Protein AF-0000000079916622 (afdb_homodimer)

Sequence (414 aa):
MGTGQRKGPSQQRSQATVARILSATGQVLEAKGYAGCSTGAIAEAAGISKGSVYQYFANKDEIIEVLLDGILDETTRTFGEHLDRSVGQGTFLRDPALQGQLLAVLDRYRGILAPLLNDAPHLGLTHRSARLEERCRDLLRTYVTLNPSAIAPGVDLESLLLVLTVSYRAVSVEYLRRDLRERRNELAAVLYDMTMGGLAGGKLGGLMGTGQRKGPSQQRSQATVARILSATGQVLEAKGYAGCSTGAIAEAAGISKGSVYQYFANKDEIIEVLLDGILDETTRTFGEHLDRSVGQGTFLRDPALQGQLLAVLDRYRGILAPLLNDAPHLGLTHRSARLEERCRDLLRTYVTLNPSAIAPGVDLESLLLVLTVSYRAVSVEYLRRDLRERRNELAAVLYDMTMGGLAGGKLGGL

Structure (mmCIF, N/CA/C/O backbone):
data_AF-0000000079916622-model_v1
#
loop_
_entity.id
_entity.type
_entity.pdbx_description
1 polymer 'TetR family transcriptional regulator'
#
loop_
_atom_site.group_PDB
_atom_site.id
_atom_site.type_symbol
_atom_site.label_atom_id
_atom_site.label_alt_id
_atom_site.label_comp_id
_atom_site.label_asym_id
_atom_site.label_entity_id
_atom_site.label_seq_id
_atom_site.pdbx_PDB_ins_code
_atom_site.Cartn_x
_atom_site.Cartn_y
_atom_site.Cartn_z
_atom_site.occupancy
_atom_site.B_iso_or_equiv
_atom_site.auth_seq_id
_atom_site.auth_comp_id
_atom_site.auth_asym_id
_atom_site.auth_atom_id
_atom_site.pdbx_PDB_model_num
ATOM 1 N N . MET A 1 1 ? -3.838 49.25 -6.617 1 33.34 1 MET A N 1
ATOM 2 C CA . MET A 1 1 ? -4.336 49.094 -5.254 1 33.34 1 MET A CA 1
ATOM 3 C C . MET A 1 1 ? -5.102 47.781 -5.102 1 33.34 1 MET A C 1
ATOM 5 O O . MET A 1 1 ? -6.152 47.594 -5.723 1 33.34 1 MET A O 1
ATOM 9 N N . GLY A 1 2 ? -4.531 46.562 -5.207 1 40.19 2 GLY A N 1
ATOM 10 C CA . GLY A 1 2 ? -5.008 45.188 -5.102 1 40.19 2 GLY A CA 1
ATOM 11 C C . GLY A 1 2 ? -5.883 44.938 -3.883 1 40.19 2 GLY A C 1
ATOM 12 O O . GLY A 1 2 ? -5.414 45.062 -2.746 1 40.19 2 GLY A O 1
ATOM 13 N N . THR A 1 3 ? -7.207 45.438 -3.9 1 38.44 3 THR A N 1
ATOM 14 C CA . THR A 1 3 ? -8.148 45.375 -2.789 1 38.44 3 THR A CA 1
ATOM 15 C C . THR A 1 3 ? -8.156 44 -2.139 1 38.44 3 THR A C 1
ATOM 17 O O . THR A 1 3 ? -8.562 43.031 -2.76 1 38.44 3 THR A O 1
ATOM 20 N N . GLY A 1 4 ? -7.164 43.594 -1.441 1 44.94 4 GLY A N 1
ATOM 21 C CA . GLY A 1 4 ? -7.242 42.469 -0.533 1 44.94 4 GLY A CA 1
ATOM 22 C C . GLY A 1 4 ? -8.594 42.344 0.156 1 44.94 4 GLY A C 1
ATOM 23 O O . GLY A 1 4 ? -8.945 43.188 0.978 1 44.94 4 GLY A O 1
ATOM 24 N N . GLN A 1 5 ? -9.672 42.031 -0.516 1 48.81 5 GLN A N 1
ATOM 25 C CA . GLN A 1 5 ? -11.023 41.906 0.021 1 48.81 5 GLN A CA 1
ATOM 26 C C . GLN A 1 5 ? -10.992 41.344 1.444 1 48.81 5 GLN A C 1
ATOM 28 O O . GLN A 1 5 ? -10.57 40.219 1.669 1 48.81 5 GLN A O 1
ATOM 33 N N . ARG A 1 6 ? -10.789 42.125 2.432 1 51.97 6 ARG A N 1
ATOM 34 C CA . ARG A 1 6 ? -10.992 41.875 3.854 1 51.97 6 ARG A CA 1
ATOM 35 C C . ARG A 1 6 ? -12.242 41.031 4.082 1 51.97 6 ARG A C 1
ATOM 37 O O . ARG A 1 6 ? -13.336 41.406 3.66 1 51.97 6 ARG A O 1
ATOM 44 N N . LYS A 1 7 ? -12 39.688 4.164 1 60.84 7 LYS A N 1
ATOM 45 C CA . LYS A 1 7 ? -13.164 38.875 4.496 1 60.84 7 LYS A CA 1
ATOM 46 C C . LYS A 1 7 ? -14.031 39.562 5.547 1 60.84 7 LYS A C 1
ATOM 48 O O . LYS A 1 7 ? -13.531 40.062 6.551 1 60.84 7 LYS A O 1
ATOM 53 N N . GLY A 1 8 ? -15.148 39.969 5.355 1 62.31 8 GLY A N 1
ATOM 54 C CA . GLY A 1 8 ? -16.078 40.625 6.254 1 62.31 8 GLY A CA 1
ATOM 55 C C . GLY A 1 8 ? -16.344 39.844 7.531 1 62.31 8 GLY A C 1
ATOM 56 O O . GLY A 1 8 ? -15.953 38.688 7.645 1 62.31 8 GLY A O 1
ATOM 57 N N . PRO A 1 9 ? -16.672 40.594 8.641 1 65.12 9 PRO A N 1
ATOM 58 C CA . PRO A 1 9 ? -16.906 39.969 9.953 1 65.12 9 PRO A CA 1
ATOM 59 C C . PRO A 1 9 ? -17.688 38.656 9.867 1 65.12 9 PRO A C 1
ATOM 61 O O . PRO A 1 9 ? -17.406 37.719 10.625 1 65.12 9 PRO A O 1
ATOM 64 N N . SER A 1 10 ? -18.641 38.562 8.953 1 73.62 10 SER A N 1
ATOM 65 C CA . SER A 1 10 ? -19.438 37.344 8.781 1 73.62 10 SER A CA 1
ATOM 66 C C . SER A 1 10 ? -18.562 36.188 8.289 1 73.62 10 SER A C 1
ATOM 68 O O . SER A 1 10 ? -18.688 35.062 8.781 1 73.62 10 SER A O 1
ATOM 70 N N . GLN A 1 11 ? -17.703 36.562 7.395 1 75 11 GLN A N 1
ATOM 71 C CA . GLN A 1 11 ? -16.828 35.562 6.852 1 75 11 GLN A CA 1
ATOM 72 C C . GLN A 1 11 ? -15.836 35.062 7.906 1 75 11 GLN A C 1
ATOM 74 O O . GLN A 1 11 ? -15.539 33.875 7.988 1 75 11 GLN A O 1
ATOM 79 N N . GLN A 1 12 ? -15.43 36.031 8.695 1 80.12 12 GLN A N 1
ATOM 80 C CA . GLN A 1 12 ? -14.492 35.688 9.758 1 80.12 12 GLN A CA 1
ATOM 81 C C . GLN A 1 12 ? -15.164 34.812 10.805 1 80.12 12 GLN A C 1
ATOM 83 O O . GLN A 1 12 ? -14.562 33.844 11.297 1 80.12 12 GLN A O 1
ATOM 88 N N . ARG A 1 13 ? -16.375 35.156 11.195 1 80.81 13 ARG A N 1
ATOM 89 C CA . ARG A 1 13 ? -17.125 34.375 12.156 1 80.81 13 ARG A CA 1
ATOM 90 C C . ARG A 1 13 ? -17.375 32.969 11.625 1 80.81 13 ARG A C 1
ATOM 92 O O . ARG A 1 13 ? -17.297 31.984 12.367 1 80.81 13 ARG A O 1
ATOM 99 N N . SER A 1 14 ? -17.656 32.906 10.398 1 85.56 14 SER A N 1
ATOM 100 C CA . SER A 1 14 ? -17.906 31.625 9.75 1 85.56 14 SER A CA 1
ATOM 101 C C . SER A 1 14 ? -16.641 30.766 9.75 1 85.56 14 SER A C 1
ATOM 103 O O . SER A 1 14 ? -16.703 29.578 10.078 1 85.56 14 SER A O 1
ATOM 105 N N . GLN A 1 15 ? -15.617 31.453 9.477 1 90.69 15 GLN A N 1
ATOM 106 C CA . GLN A 1 15 ? -14.352 30.719 9.453 1 90.69 15 GLN A CA 1
ATOM 107 C C . GLN A 1 15 ? -13.977 30.234 10.852 1 90.69 15 GLN A C 1
ATOM 109 O O . GLN A 1 15 ? -13.461 29.125 11.008 1 90.69 15 GLN A O 1
ATOM 114 N N . ALA A 1 16 ? -14.234 31.062 11.766 1 92.81 16 ALA A N 1
ATOM 115 C CA . ALA A 1 16 ? -13.938 30.688 13.148 1 92.81 16 ALA A CA 1
ATOM 116 C C . ALA A 1 16 ? -14.797 29.516 13.602 1 92.81 16 ALA A C 1
ATOM 118 O O . ALA A 1 16 ? -14.32 28.625 14.312 1 92.81 16 ALA A O 1
ATOM 119 N N . THR A 1 17 ? -16.047 29.516 13.219 1 94.62 17 THR A N 1
ATOM 120 C CA . THR A 1 17 ? -16.953 28.422 13.586 1 94.62 17 THR A CA 1
ATOM 121 C C . THR A 1 17 ? -16.516 27.125 12.922 1 94.62 17 THR A C 1
ATOM 123 O O . THR A 1 17 ? -16.5 26.078 13.57 1 94.62 17 THR A O 1
ATOM 126 N N . VAL A 1 18 ? -16.172 27.234 11.695 1 96.75 18 VAL A N 1
ATOM 127 C CA . VAL A 1 18 ? -15.703 26.062 10.969 1 96.75 18 VAL A CA 1
ATOM 128 C C . VAL A 1 18 ? -14.445 25.5 11.648 1 96.75 18 VAL A C 1
ATOM 130 O O . VAL A 1 18 ? -14.328 24.297 11.859 1 96.75 18 VAL A O 1
ATOM 133 N N . ALA A 1 19 ? -13.555 26.406 11.992 1 96.88 19 ALA A N 1
ATOM 134 C CA . ALA A 1 19 ? -12.328 25.984 12.672 1 96.88 19 ALA A CA 1
ATOM 135 C C . ALA A 1 19 ? -12.648 25.297 13.992 1 96.88 19 ALA A C 1
ATOM 137 O O . ALA A 1 19 ? -11.992 24.312 14.352 1 96.88 19 ALA A O 1
ATOM 138 N N . ARG A 1 20 ? -13.586 25.797 14.648 1 96.94 20 ARG A N 1
ATOM 139 C CA . ARG A 1 20 ? -14.008 25.203 15.914 1 96.94 20 ARG A CA 1
ATOM 140 C C . ARG A 1 20 ? -14.594 23.812 15.695 1 96.94 20 ARG A C 1
ATOM 142 O O . ARG A 1 20 ? -14.312 22.891 16.469 1 96.94 20 ARG A O 1
ATOM 149 N N . ILE A 1 21 ? -15.375 23.688 14.695 1 98.12 21 ILE A N 1
ATOM 150 C CA . ILE A 1 21 ? -15.984 22.391 14.367 1 98.12 21 ILE A CA 1
ATOM 151 C C . ILE A 1 21 ? -14.898 21.391 14.023 1 98.12 21 ILE A C 1
ATOM 153 O O . ILE A 1 21 ? -14.922 20.25 14.508 1 98.12 21 ILE A O 1
ATOM 157 N N . LEU A 1 22 ? -13.969 21.797 13.258 1 98.19 22 LEU A N 1
ATOM 158 C CA . LEU A 1 22 ? -12.891 20.906 12.844 1 98.19 22 LEU A CA 1
ATOM 159 C C . LEU A 1 22 ? -12.039 20.484 14.031 1 98.19 22 LEU A C 1
ATOM 161 O O . LEU A 1 22 ? -11.688 19.312 14.172 1 98.19 22 LEU A O 1
ATOM 165 N N . SER A 1 23 ? -11.719 21.453 14.875 1 98 23 SER A N 1
ATOM 166 C CA . SER A 1 23 ? -10.945 21.156 16.078 1 98 23 SER A CA 1
ATOM 167 C C . SER A 1 23 ? -11.688 20.172 16.984 1 98 23 SER A C 1
ATOM 169 O O . SER A 1 23 ? -11.094 19.219 17.484 1 98 23 SER A O 1
ATOM 171 N N . ALA A 1 24 ? -12.938 20.375 17.141 1 98.44 24 ALA A N 1
ATOM 172 C CA . ALA A 1 24 ? -13.781 19.484 17.938 1 98.44 24 ALA A CA 1
ATOM 173 C C . ALA A 1 24 ? -13.828 18.094 17.328 1 98.44 24 ALA A C 1
ATOM 175 O O . ALA A 1 24 ? -13.805 17.094 18.047 1 98.44 24 ALA A O 1
ATOM 176 N N . THR A 1 25 ? -13.953 18.031 16.062 1 98.31 25 THR A N 1
ATOM 177 C CA . THR A 1 25 ? -13.984 16.75 15.367 1 98.31 25 THR A CA 1
ATOM 178 C C . THR A 1 25 ? -12.719 15.945 15.648 1 98.31 25 THR A C 1
ATOM 180 O O . THR A 1 25 ? -12.781 14.75 15.938 1 98.31 25 THR A O 1
ATOM 183 N N . GLY A 1 26 ? -11.586 16.562 15.5 1 98 26 GLY A N 1
ATOM 184 C CA . GLY A 1 26 ? -10.336 15.914 15.844 1 98 26 GLY A CA 1
ATOM 185 C C . GLY A 1 26 ? -10.32 15.359 17.266 1 98 26 GLY A C 1
ATOM 186 O O . GLY A 1 26 ? -9.883 14.227 17.484 1 98 26 GLY A O 1
ATOM 187 N N . GLN A 1 27 ? -10.828 16.125 18.172 1 97.81 27 GLN A N 1
ATOM 188 C CA . GLN A 1 27 ? -10.883 15.727 19.578 1 97.81 27 GLN A CA 1
ATOM 189 C C . GLN A 1 27 ? -11.781 14.5 19.75 1 97.81 27 GLN A C 1
ATOM 191 O O . GLN A 1 27 ? -11.422 13.57 20.469 1 97.81 27 GLN A O 1
ATOM 196 N N . VAL A 1 28 ? -12.906 14.523 19.141 1 98.12 28 VAL A N 1
ATOM 197 C CA . VAL A 1 28 ? -13.859 13.43 19.25 1 98.12 28 VAL A CA 1
ATOM 198 C C . VAL A 1 28 ? -13.273 12.156 18.641 1 98.12 28 VAL A C 1
ATOM 200 O O . VAL A 1 28 ? -13.375 11.078 19.234 1 98.12 28 VAL A O 1
ATOM 203 N N . LEU A 1 29 ? -12.633 12.289 17.531 1 97.75 29 LEU A N 1
ATOM 204 C CA . LEU A 1 29 ? -12.023 11.148 16.859 1 97.75 29 LEU A CA 1
ATOM 205 C C . LEU A 1 29 ? -10.922 10.539 17.734 1 97.75 29 LEU A C 1
ATOM 207 O O . LEU A 1 29 ? -10.789 9.32 17.812 1 97.75 29 LEU A O 1
ATOM 211 N N . GLU A 1 30 ? -10.18 11.375 18.344 1 96.62 30 GLU A N 1
ATOM 212 C CA . GLU A 1 30 ? -9.094 10.914 19.203 1 96.62 30 GLU A CA 1
ATOM 213 C C . GLU A 1 30 ? -9.641 10.195 20.438 1 96.62 30 GLU A C 1
ATOM 215 O O . GLU A 1 30 ? -9.086 9.18 20.859 1 96.62 30 GLU A O 1
ATOM 220 N N . ALA A 1 31 ? -10.711 10.672 20.938 1 96.62 31 ALA A N 1
ATOM 221 C CA . ALA A 1 31 ? -11.25 10.18 22.203 1 96.62 31 ALA A CA 1
ATOM 222 C C . ALA A 1 31 ? -12.148 8.969 21.969 1 96.62 31 ALA A C 1
ATOM 224 O O . ALA A 1 31 ? -12.156 8.031 22.781 1 96.62 31 ALA A O 1
ATOM 225 N N . LYS A 1 32 ? -12.922 8.969 20.844 1 96.62 32 LYS A N 1
ATOM 226 C CA . LYS A 1 32 ? -14.008 7.996 20.719 1 96.62 32 LYS A CA 1
ATOM 227 C C . LYS A 1 32 ? -13.875 7.172 19.438 1 96.62 32 LYS A C 1
ATOM 229 O O . LYS A 1 32 ? -14.641 6.234 19.219 1 96.62 32 LYS A O 1
ATOM 234 N N . GLY A 1 33 ? -12.898 7.48 18.656 1 96.75 33 GLY A N 1
ATOM 235 C CA . GLY A 1 33 ? -12.773 6.785 17.391 1 96.75 33 GLY A CA 1
ATOM 236 C C . GLY A 1 33 ? -13.852 7.176 16.391 1 96.75 33 GLY A C 1
ATOM 237 O O . GLY A 1 33 ? -14.594 8.133 16.609 1 96.75 33 GLY A O 1
ATOM 238 N N . TYR A 1 34 ? -13.891 6.535 15.258 1 97 34 TYR A N 1
ATOM 239 C CA . TYR A 1 34 ? -14.828 6.852 14.195 1 97 34 TYR A CA 1
ATOM 240 C C . TYR A 1 34 ? -16.25 6.5 14.602 1 97 34 TYR A C 1
ATOM 242 O O . TYR A 1 34 ? -17.188 7.262 14.336 1 97 34 TYR A O 1
ATOM 250 N N . ALA A 1 35 ? -16.422 5.316 15.094 1 95.38 35 ALA A N 1
ATOM 251 C CA . ALA A 1 35 ? -17.75 4.836 15.477 1 95.38 35 ALA A CA 1
ATOM 252 C C . ALA A 1 35 ? -18.391 5.762 16.5 1 95.38 35 ALA A C 1
ATOM 254 O O . ALA A 1 35 ? -19.609 5.945 16.5 1 95.38 35 ALA A O 1
ATOM 255 N N . GLY A 1 36 ? -17.625 6.359 17.312 1 96.38 36 GLY A N 1
ATOM 256 C CA . GLY A 1 36 ? -18.125 7.25 18.344 1 96.38 36 GLY A CA 1
ATOM 257 C C . GLY A 1 36 ? -18.234 8.695 17.891 1 96.38 36 GLY A C 1
ATOM 258 O O . GLY A 1 36 ? -18.719 9.547 18.625 1 96.38 36 GLY A O 1
ATOM 259 N N . CYS A 1 37 ? -17.781 8.953 16.75 1 97.62 37 CYS A N 1
ATOM 260 C CA . CYS A 1 37 ? -17.812 10.305 16.203 1 97.62 37 CYS A CA 1
ATOM 261 C C . CYS A 1 37 ? -19.141 10.562 15.492 1 97.62 37 CYS A C 1
ATOM 263 O O . CYS A 1 37 ? -19.484 9.883 14.531 1 97.62 37 CYS A O 1
ATOM 265 N N . SER A 1 38 ? -19.922 11.445 16.031 1 97.5 38 SER A N 1
ATOM 266 C CA . SER A 1 38 ? -21.188 11.867 15.453 1 97.5 38 SER A CA 1
ATOM 267 C C . SER A 1 38 ? -21.312 13.383 15.414 1 97.5 38 SER A C 1
ATOM 269 O O . SER A 1 38 ? -20.547 14.086 16.078 1 97.5 38 SER A O 1
ATOM 271 N N . THR A 1 39 ? -22.266 13.812 14.602 1 97.44 39 THR A N 1
ATOM 272 C CA . THR A 1 39 ? -22.5 15.25 14.547 1 97.44 39 THR A CA 1
ATOM 273 C C . THR A 1 39 ? -22.906 15.781 15.922 1 97.44 39 THR A C 1
ATOM 275 O O . THR A 1 39 ? -22.562 16.906 16.281 1 97.44 39 THR A O 1
ATOM 278 N N . GLY A 1 40 ? -23.656 14.984 16.625 1 97.75 40 GLY A N 1
ATOM 279 C CA . GLY A 1 40 ? -24.016 15.367 17.984 1 97.75 40 GLY A CA 1
ATOM 280 C C . GLY A 1 40 ? -22.812 15.484 18.906 1 97.75 40 GLY A C 1
ATOM 281 O O . GLY A 1 40 ? -22.688 16.469 19.641 1 97.75 40 GLY A O 1
ATOM 282 N N . ALA A 1 41 ? -21.969 14.539 18.906 1 98.25 41 ALA A N 1
ATOM 283 C CA . ALA A 1 41 ? -20.766 14.547 19.734 1 98.25 41 ALA A CA 1
ATOM 284 C C . ALA A 1 41 ? -19.875 15.727 19.375 1 98.25 41 ALA A C 1
ATOM 286 O O . ALA A 1 41 ? -19.281 16.359 20.25 1 98.25 41 ALA A O 1
ATOM 287 N N . ILE A 1 42 ? -19.75 16 18.078 1 98.5 42 ILE A N 1
ATOM 288 C CA . ILE A 1 42 ? -18.938 17.109 17.578 1 98.5 42 ILE A CA 1
ATOM 289 C C . ILE A 1 42 ? -19.516 18.438 18.078 1 98.5 42 ILE A C 1
ATOM 291 O O . ILE A 1 42 ? -18.781 19.297 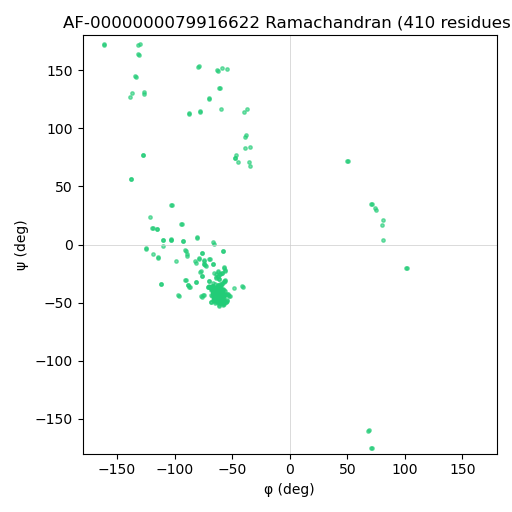18.562 1 98.5 42 ILE A O 1
ATOM 295 N N . ALA A 1 43 ? -20.797 18.562 17.938 1 98.44 43 ALA A N 1
ATOM 296 C CA . ALA A 1 43 ? -21.484 19.766 18.391 1 98.44 43 ALA A CA 1
ATOM 297 C C . ALA A 1 43 ? -21.234 20.016 19.875 1 98.44 43 ALA A C 1
ATOM 299 O O . ALA A 1 43 ? -20.906 21.125 20.281 1 98.44 43 ALA A O 1
ATOM 300 N N . GLU A 1 44 ? -21.406 19 20.641 1 98.25 44 GLU A N 1
ATOM 301 C CA . GLU A 1 44 ? -21.188 19.094 22.078 1 98.25 44 GLU A CA 1
ATOM 302 C C . GLU A 1 44 ? -19.75 19.516 22.391 1 98.25 44 GLU A C 1
ATOM 304 O O . GLU A 1 44 ? -19.547 20.422 23.203 1 98.25 44 GLU A O 1
ATOM 309 N N . ALA A 1 45 ? -18.797 18.938 21.766 1 98 45 ALA A N 1
ATOM 310 C CA . ALA A 1 45 ? -17.391 19.25 21.984 1 98 45 ALA A CA 1
ATOM 311 C C . ALA A 1 45 ? -17.062 20.688 21.547 1 98 45 ALA A C 1
ATOM 313 O O . ALA A 1 45 ? -16.219 21.344 22.141 1 98 45 ALA A O 1
ATOM 314 N N . ALA A 1 46 ? -17.734 21.125 20.516 1 97.88 46 ALA A N 1
ATOM 315 C CA . ALA A 1 46 ? -17.5 22.453 19.953 1 97.88 46 ALA A CA 1
ATOM 316 C C . ALA A 1 46 ? -18.25 23.531 20.734 1 97.88 46 ALA A C 1
ATOM 318 O O . ALA A 1 46 ? -18.016 24.719 20.562 1 97.88 46 ALA A O 1
ATOM 319 N N . GLY A 1 47 ? -19.172 23.109 21.547 1 97.81 47 GLY A N 1
ATOM 320 C CA . GLY A 1 47 ? -19.953 24.047 22.328 1 97.81 47 GLY A CA 1
ATOM 321 C C . GLY A 1 47 ? -20.984 24.797 21.5 1 97.81 47 GLY A C 1
ATOM 322 O O . GLY A 1 47 ? -21.234 25.984 21.734 1 97.81 47 GLY A O 1
ATOM 323 N N . ILE A 1 48 ? -21.453 24.156 20.531 1 97.31 48 ILE A N 1
ATOM 324 C CA . ILE A 1 48 ? -22.469 24.766 19.672 1 97.31 48 ILE A CA 1
ATOM 325 C C . ILE A 1 48 ? -23.625 23.781 19.484 1 97.31 48 ILE A C 1
ATOM 327 O O . ILE A 1 48 ? -23.547 22.625 19.938 1 97.31 48 ILE A O 1
ATOM 331 N N . SER A 1 49 ? -24.734 24.234 18.859 1 96.44 49 SER A N 1
ATOM 332 C CA . SER A 1 49 ? -25.875 23.359 18.625 1 96.44 49 SER A CA 1
ATOM 333 C C . SER A 1 49 ? -25.625 22.438 17.422 1 96.44 49 SER A C 1
ATOM 335 O O . SER A 1 49 ? -24.844 22.781 16.531 1 96.44 49 SER A O 1
ATOM 337 N N . LYS A 1 50 ? -26.312 21.312 17.5 1 96.38 50 LYS A N 1
ATOM 338 C CA . LYS A 1 50 ? -26.266 20.406 16.344 1 96.38 50 LYS A CA 1
ATOM 339 C C . LYS A 1 50 ? -26.719 21.125 15.078 1 96.38 50 LYS A C 1
ATOM 341 O O . LYS A 1 50 ? -26.156 20.906 14 1 96.38 50 LYS A O 1
ATOM 346 N N . GLY A 1 51 ? -27.719 21.922 15.203 1 95.88 51 GLY A N 1
ATOM 347 C CA . GLY A 1 51 ? -28.219 22.703 14.086 1 95.88 51 GLY A CA 1
ATOM 348 C C . GLY A 1 51 ? -27.156 23.609 13.484 1 95.88 51 GLY A C 1
ATOM 349 O O . GLY A 1 51 ? -27.094 23.75 12.258 1 95.88 51 GLY A O 1
ATOM 350 N N . SER A 1 52 ? -26.391 24.234 14.312 1 95.69 52 SER A N 1
ATOM 351 C CA . SER A 1 52 ? -25.297 25.094 13.859 1 95.69 52 SER A CA 1
ATOM 352 C C . SER A 1 52 ? -24.297 24.312 13.023 1 95.69 52 SER A C 1
ATOM 354 O O . SER A 1 52 ? -23.766 24.828 12.039 1 95.69 52 SER A O 1
ATOM 356 N N . VAL A 1 53 ? -23.984 23.078 13.43 1 97.38 53 VAL A N 1
ATOM 357 C CA . VAL A 1 53 ? -23.078 22.234 12.664 1 97.38 53 VAL A CA 1
ATOM 358 C C . VAL A 1 53 ? -23.625 22 11.258 1 97.38 53 VAL A C 1
ATOM 360 O O . VAL A 1 53 ? -22.906 22.109 10.273 1 97.38 53 VAL A O 1
ATOM 363 N N . TYR A 1 54 ? -24.906 21.797 11.125 1 96.94 54 TYR A N 1
ATOM 364 C CA . TYR A 1 54 ? -25.562 21.453 9.867 1 96.94 54 TYR A CA 1
ATOM 365 C C . TYR A 1 54 ? -25.625 22.656 8.938 1 96.94 54 TYR A C 1
ATOM 367 O O . TYR A 1 54 ? -25.875 22.516 7.738 1 96.94 54 TYR A O 1
ATOM 375 N N . GLN A 1 55 ? -25.469 23.828 9.492 1 96.25 55 GLN A N 1
ATOM 376 C CA . GLN A 1 55 ? -25.359 25.031 8.656 1 96.25 55 GLN A CA 1
ATOM 377 C C . GLN A 1 55 ? -24.109 24.984 7.793 1 96.25 55 GLN A C 1
ATOM 379 O O . GLN A 1 55 ? -24.062 25.594 6.723 1 96.25 55 GLN A O 1
ATOM 384 N N . TYR A 1 56 ? -23.172 24.266 8.25 1 96.62 56 TYR A N 1
ATOM 385 C CA . TYR A 1 56 ? -21.875 24.281 7.578 1 96.62 56 TYR A CA 1
ATOM 386 C C . TYR A 1 56 ? -21.578 22.953 6.91 1 96.62 56 TYR A C 1
ATOM 388 O O . TYR A 1 56 ? -20.906 22.891 5.875 1 96.62 56 TYR A O 1
ATOM 396 N N . PHE A 1 57 ? -22.047 21.844 7.527 1 97.81 57 PHE A N 1
ATOM 397 C CA . PHE A 1 57 ? -21.734 20.516 7.031 1 97.81 57 PHE A CA 1
ATOM 398 C C . PHE A 1 57 ? -22.984 19.656 7 1 97.81 57 PHE A C 1
ATOM 400 O O . PHE A 1 57 ? -23.812 19.719 7.91 1 97.81 57 PHE A O 1
ATOM 407 N N . ALA A 1 58 ? -23.031 18.812 5.992 1 97.06 58 ALA A N 1
ATOM 408 C CA . ALA A 1 58 ? -24.219 17.984 5.797 1 97.06 58 ALA A CA 1
ATOM 409 C C . ALA A 1 58 ? -24.188 16.766 6.699 1 97.06 58 ALA A C 1
ATOM 411 O O . ALA A 1 58 ? -25.234 16.25 7.086 1 97.06 58 ALA A O 1
ATOM 412 N N . ASN A 1 59 ? -22.984 16.266 6.973 1 96.38 59 ASN A N 1
ATOM 413 C CA . ASN A 1 59 ? -22.828 15.055 7.773 1 96.38 59 ASN A CA 1
ATOM 414 C C . ASN A 1 59 ? -21.406 14.938 8.328 1 96.38 59 ASN A C 1
ATOM 416 O O . ASN A 1 59 ? -20.531 15.734 7.984 1 96.38 59 ASN A O 1
ATOM 420 N N . LYS A 1 60 ? -21.172 14 9.18 1 96.56 60 LYS A N 1
ATOM 421 C CA . LYS A 1 60 ? -19.875 13.875 9.844 1 96.56 60 LYS A CA 1
ATOM 422 C C . LYS A 1 60 ? -18.766 13.555 8.844 1 96.56 60 LYS A C 1
ATOM 424 O O . LYS A 1 60 ? -17.641 14 9.008 1 96.56 60 LYS A O 1
ATOM 429 N N . ASP A 1 61 ? -19.062 12.727 7.82 1 97.44 61 ASP A N 1
ATOM 430 C CA . ASP A 1 61 ? -18.031 12.367 6.844 1 97.44 61 ASP A CA 1
ATOM 431 C C . ASP A 1 61 ? -17.5 13.602 6.125 1 97.44 61 ASP A C 1
ATOM 433 O O . ASP A 1 61 ? -16.297 13.719 5.875 1 97.44 61 ASP A O 1
ATOM 437 N N . GLU A 1 62 ? -18.359 14.461 5.805 1 97.56 62 GLU A N 1
ATOM 438 C CA . GLU A 1 62 ? -17.922 15.703 5.172 1 97.56 62 GLU A CA 1
ATOM 439 C C . GLU A 1 62 ? -17 16.484 6.09 1 97.56 62 GLU A C 1
ATOM 441 O O . GLU A 1 62 ? -15.984 17.031 5.637 1 97.56 62 GLU A O 1
ATOM 446 N N . ILE A 1 63 ? -17.328 16.578 7.367 1 98.19 63 ILE A N 1
ATOM 447 C CA . ILE A 1 63 ? -16.484 17.25 8.336 1 98.19 63 ILE A CA 1
ATOM 448 C C . ILE A 1 63 ? -15.109 16.594 8.383 1 98.19 63 ILE A C 1
ATOM 450 O O . ILE A 1 63 ? -14.078 17.266 8.336 1 98.19 63 ILE A O 1
ATOM 454 N N . ILE A 1 64 ? -15.141 15.281 8.461 1 98 64 ILE A N 1
ATOM 455 C CA . ILE A 1 64 ? -13.906 14.508 8.602 1 98 64 ILE A CA 1
ATOM 456 C C . ILE A 1 64 ? -13.047 14.68 7.352 1 98 64 ILE A C 1
ATOM 458 O O . ILE A 1 64 ? -11.82 14.789 7.445 1 98 64 ILE A O 1
ATOM 462 N N . GLU A 1 65 ? -13.648 14.711 6.199 1 97 65 GLU A N 1
ATOM 463 C CA . GLU A 1 65 ? -12.914 14.906 4.953 1 97 65 GLU A CA 1
ATOM 464 C C . GLU A 1 65 ? -12.18 16.25 4.953 1 97 65 GLU A C 1
ATOM 466 O O . GLU A 1 65 ? -11.008 16.312 4.574 1 97 65 GLU A O 1
ATOM 471 N N . VAL A 1 66 ? -12.867 17.266 5.371 1 96.62 66 VAL A N 1
ATOM 472 C CA . VAL A 1 66 ? -12.25 18.594 5.426 1 96.62 66 VAL A CA 1
ATOM 473 C C . VAL A 1 66 ? -11.125 18.594 6.453 1 96.62 66 VAL A C 1
ATOM 475 O O . VAL A 1 66 ? -10.055 19.172 6.215 1 96.62 66 VAL A O 1
ATOM 478 N N . LEU A 1 67 ? -11.344 17.953 7.555 1 97.31 67 LEU A N 1
ATOM 479 C CA . LEU A 1 67 ? -10.312 17.828 8.578 1 97.31 67 LEU A CA 1
ATOM 480 C C . LEU A 1 67 ? -9.086 17.109 8.031 1 97.31 67 LEU A C 1
ATOM 482 O O . LEU A 1 67 ? -7.957 17.547 8.234 1 97.31 67 LEU A O 1
ATOM 486 N N . LEU A 1 68 ? -9.312 16.047 7.355 1 96.19 68 LEU A N 1
ATOM 487 C CA . LEU A 1 68 ? -8.234 15.242 6.773 1 96.19 68 LEU A CA 1
ATOM 488 C C . LEU A 1 68 ? -7.434 16.062 5.77 1 96.19 68 LEU A C 1
ATOM 490 O O . LEU A 1 68 ? -6.199 16.016 5.758 1 96.19 68 LEU A O 1
ATOM 494 N N . ASP A 1 69 ? -8.148 16.766 4.949 1 94.5 69 ASP A N 1
ATOM 495 C CA . ASP A 1 69 ? -7.461 17.609 3.984 1 94.5 69 ASP A CA 1
ATOM 496 C C . ASP A 1 69 ? -6.531 18.594 4.688 1 94.5 69 ASP A C 1
ATOM 498 O O . ASP A 1 69 ? -5.398 18.812 4.254 1 94.5 69 ASP A O 1
ATOM 502 N N . GLY A 1 70 ? -7.016 19.188 5.738 1 94.62 70 GLY A N 1
ATOM 503 C CA . GLY A 1 70 ? -6.195 20.094 6.52 1 94.62 70 GLY A CA 1
ATOM 504 C C . GLY A 1 70 ? -4.973 19.422 7.129 1 94.62 70 GLY A C 1
ATOM 505 O O . GLY A 1 70 ? -3.873 19.984 7.09 1 94.62 70 GLY A O 1
ATOM 506 N N . ILE A 1 71 ? -5.16 18.297 7.664 1 95 71 ILE A N 1
ATOM 507 C CA . ILE A 1 71 ? -4.078 17.547 8.289 1 95 71 ILE A CA 1
ATOM 508 C C . ILE A 1 71 ? -3.021 17.203 7.242 1 95 71 ILE A C 1
ATOM 510 O O . ILE A 1 71 ? -1.826 17.391 7.477 1 95 71 ILE A O 1
ATOM 514 N N . LEU A 1 72 ? -3.426 16.734 6.129 1 93.06 72 LEU A N 1
ATOM 515 C CA . LEU A 1 72 ? -2.496 16.312 5.086 1 93.06 72 LEU A CA 1
ATOM 516 C C . LEU A 1 72 ? -1.757 17.516 4.5 1 93.06 72 LEU A C 1
ATOM 518 O O . LEU A 1 72 ? -0.58 17.406 4.145 1 93.06 72 LEU A O 1
ATOM 522 N N . ASP A 1 73 ? -2.467 18.594 4.379 1 92.56 73 ASP A N 1
ATOM 523 C CA . ASP A 1 73 ? -1.806 19.828 3.949 1 92.56 73 ASP A CA 1
ATOM 524 C C . ASP A 1 73 ? -0.713 20.234 4.934 1 92.56 73 ASP A C 1
ATOM 526 O O . ASP A 1 73 ? 0.39 20.609 4.527 1 92.56 73 ASP A O 1
ATOM 530 N N . GLU A 1 74 ? -1.062 20.203 6.133 1 93.38 74 GLU A N 1
ATOM 531 C CA . GLU A 1 74 ? -0.096 20.562 7.168 1 93.38 74 GLU A CA 1
ATOM 532 C C . GLU A 1 74 ? 1.081 19.594 7.18 1 93.38 74 GLU A C 1
ATOM 534 O O . GLU A 1 74 ? 2.232 20 7.34 1 93.38 74 GLU A O 1
ATOM 539 N N . THR A 1 75 ? 0.796 18.359 7.062 1 92.56 75 THR A N 1
ATOM 540 C CA . THR A 1 75 ? 1.839 17.328 7.016 1 92.56 75 THR A CA 1
ATOM 541 C C . THR A 1 75 ? 2.762 17.562 5.82 1 92.56 75 THR A C 1
ATOM 543 O O . THR A 1 75 ? 3.984 17.469 5.949 1 92.56 75 THR A O 1
ATOM 546 N N . THR A 1 76 ? 2.131 17.844 4.699 1 91.81 76 THR A N 1
ATOM 547 C CA . THR A 1 76 ? 2.896 18.141 3.49 1 91.81 76 THR A CA 1
ATOM 548 C C . THR A 1 76 ? 3.812 19.344 3.705 1 91.81 76 THR A C 1
ATOM 550 O O . THR A 1 76 ? 4.992 19.297 3.346 1 91.81 76 THR A O 1
ATOM 553 N N . ARG A 1 77 ? 3.268 20.328 4.309 1 92.56 77 ARG A N 1
ATOM 554 C CA . ARG A 1 77 ? 4.043 21.547 4.559 1 92.56 77 ARG A CA 1
ATOM 555 C C . ARG A 1 77 ? 5.18 21.266 5.539 1 92.56 77 ARG A C 1
ATOM 557 O O . ARG A 1 77 ? 6.328 21.641 5.281 1 92.56 77 ARG A O 1
ATOM 564 N N . THR A 1 78 ? 4.883 20.625 6.617 1 91.88 78 THR A N 1
ATOM 565 C CA . THR A 1 78 ? 5.859 20.359 7.668 1 91.88 78 THR A CA 1
ATOM 566 C C . THR A 1 78 ? 6.98 19.453 7.145 1 91.88 78 THR A C 1
ATOM 568 O O . THR A 1 78 ? 8.164 19.766 7.312 1 91.88 78 THR A O 1
ATOM 571 N N . PHE A 1 79 ? 6.668 18.375 6.52 1 91.06 79 PHE A N 1
ATOM 572 C CA . PHE A 1 79 ? 7.695 17.484 6 1 91.06 79 PHE A CA 1
ATOM 573 C C . PHE A 1 79 ? 8.445 18.125 4.844 1 91.06 79 PHE A C 1
ATOM 575 O O . PHE A 1 79 ? 9.656 17.938 4.695 1 91.06 79 PHE A O 1
ATOM 582 N N . GLY A 1 80 ? 7.691 18.859 4.031 1 87.94 80 GLY A N 1
ATOM 583 C CA . GLY A 1 80 ? 8.328 19.609 2.963 1 87.94 80 GLY A CA 1
ATOM 584 C C . GLY A 1 80 ? 9.422 20.531 3.459 1 87.94 80 GLY A C 1
ATOM 585 O O . GLY A 1 80 ? 10.477 20.656 2.834 1 87.94 80 GLY A O 1
ATOM 586 N N . GLU A 1 81 ? 9.148 21.188 4.523 1 90.25 81 GLU A N 1
ATOM 587 C CA . GLU A 1 81 ? 10.141 22.078 5.125 1 90.25 81 GLU A CA 1
ATOM 588 C C . GLU A 1 81 ? 11.383 21.297 5.555 1 90.25 81 GLU A C 1
ATOM 590 O O . GLU A 1 81 ? 12.508 21.797 5.414 1 90.25 81 GLU A O 1
ATOM 595 N N . HIS A 1 82 ? 11.188 20.141 6.109 1 89 82 HIS A N 1
ATOM 596 C CA . HIS A 1 82 ? 12.312 19.297 6.48 1 89 82 HIS A CA 1
ATOM 597 C C . HIS A 1 82 ? 13.125 18.891 5.254 1 89 82 HIS A C 1
ATOM 599 O O . HIS A 1 82 ? 14.359 18.891 5.305 1 89 82 HIS A O 1
ATOM 605 N N . LEU A 1 83 ? 12.43 18.531 4.211 1 89.06 83 LEU A N 1
ATOM 606 C CA . LEU A 1 83 ? 13.094 18.156 2.967 1 89.06 83 LEU A CA 1
ATOM 607 C C . LEU A 1 83 ? 13.922 19.312 2.42 1 89.06 83 LEU A C 1
ATOM 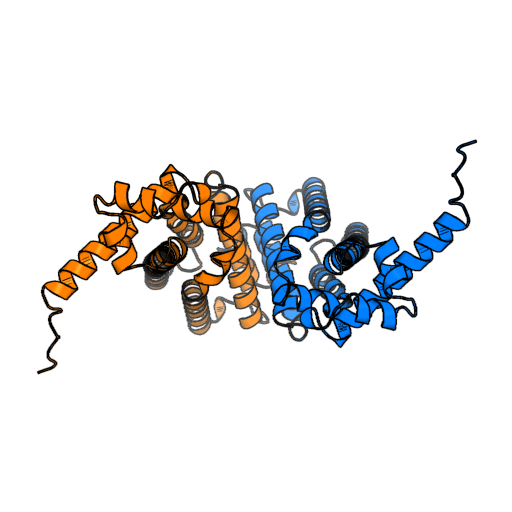609 O O . LEU A 1 83 ? 15.086 19.141 2.072 1 89.06 83 LEU A O 1
ATOM 613 N N . ASP A 1 84 ? 13.328 20.484 2.43 1 88 84 ASP A N 1
ATOM 614 C CA . ASP A 1 84 ? 14.016 21.672 1.923 1 88 84 ASP A CA 1
ATOM 615 C C . ASP A 1 84 ? 15.25 22 2.76 1 88 84 ASP A C 1
ATOM 617 O O . ASP A 1 84 ? 16.297 22.328 2.215 1 88 84 ASP A O 1
ATOM 621 N N . ARG A 1 85 ? 15.094 21.906 3.988 1 89.44 85 ARG A N 1
ATOM 622 C CA . ARG A 1 85 ? 16.203 22.156 4.895 1 89.44 85 ARG A CA 1
ATOM 623 C C . ARG A 1 85 ? 17.344 21.172 4.66 1 89.44 85 ARG A C 1
ATOM 625 O O . ARG A 1 85 ? 18.516 21.562 4.652 1 89.44 85 ARG A O 1
ATOM 632 N N . SER A 1 86 ? 16.984 19.922 4.492 1 88.94 86 SER A N 1
ATOM 633 C CA . SER A 1 86 ? 18 18.891 4.273 1 88.94 86 SER A CA 1
ATOM 634 C C . SER A 1 86 ? 18.75 19.125 2.969 1 88.94 86 SER A C 1
ATOM 636 O O . SER A 1 86 ? 19.953 18.875 2.891 1 88.94 86 SER A O 1
ATOM 638 N N . VAL A 1 87 ? 18.094 19.531 1.946 1 86.31 87 VAL A N 1
ATOM 639 C CA . VAL A 1 87 ? 18.734 19.844 0.671 1 86.31 87 VAL A CA 1
ATOM 640 C C . VAL A 1 87 ? 19.672 21.047 0.844 1 86.31 87 VAL A C 1
ATOM 642 O O . VAL A 1 87 ? 20.812 21 0.401 1 86.31 87 VAL A O 1
ATOM 645 N N . GLY A 1 88 ? 19.172 22.047 1.458 1 86.25 88 GLY A N 1
ATOM 646 C CA . GLY A 1 88 ? 19.969 23.25 1.686 1 86.25 88 GLY A CA 1
ATOM 647 C C . GLY A 1 88 ? 21.234 22.969 2.479 1 86.25 88 GLY A C 1
ATOM 648 O O . GLY A 1 88 ? 22.266 23.594 2.23 1 86.25 88 GLY A O 1
ATOM 649 N N . GLN A 1 89 ? 21.172 22.031 3.402 1 88.56 89 GLN A N 1
ATOM 650 C CA . GLN A 1 89 ? 22.297 21.719 4.281 1 88.56 89 GLN A CA 1
ATOM 651 C C . GLN A 1 89 ? 23.203 20.656 3.662 1 88.56 89 GLN A C 1
ATOM 653 O O . GLN A 1 89 ? 24.25 20.328 4.219 1 88.56 89 GLN A O 1
ATOM 658 N N . GLY A 1 90 ? 22.797 20.047 2.555 1 83 90 GLY A N 1
ATOM 659 C CA . GLY A 1 90 ? 23.578 19.031 1.88 1 83 90 GLY A CA 1
ATOM 660 C C . GLY A 1 90 ? 23.469 17.656 2.523 1 83 90 GLY A C 1
ATOM 661 O O . GLY A 1 90 ? 24.328 16.797 2.324 1 83 90 GLY A O 1
ATOM 662 N N . THR A 1 91 ? 22.453 17.484 3.344 1 81.75 91 THR A N 1
ATOM 663 C CA . THR A 1 91 ? 22.297 16.219 4.066 1 81.75 91 THR A CA 1
ATOM 664 C C . THR A 1 91 ? 21.203 15.367 3.424 1 81.75 91 THR A C 1
ATOM 666 O O . THR A 1 91 ? 20.906 14.273 3.908 1 81.75 91 THR A O 1
ATOM 669 N N . PHE A 1 92 ? 20.734 15.953 2.293 1 80.88 92 PHE A N 1
ATOM 670 C CA . PHE A 1 92 ? 19.688 15.211 1.588 1 80.88 92 PHE A CA 1
ATOM 671 C C . PHE A 1 92 ? 20.203 13.836 1.168 1 80.88 92 PHE A C 1
ATOM 673 O O . PHE A 1 92 ? 21.281 13.719 0.594 1 80.88 92 PHE A O 1
ATOM 680 N N . LEU A 1 93 ? 19.672 12.695 1.646 1 81.31 93 LEU A N 1
ATOM 681 C CA . LEU A 1 93 ? 20 11.289 1.39 1 81.31 93 LEU A CA 1
ATOM 682 C C . LEU A 1 93 ? 21.203 10.844 2.221 1 81.31 93 LEU A C 1
ATOM 684 O O . LEU A 1 93 ? 21.766 9.773 1.979 1 81.31 93 LEU A O 1
ATOM 688 N N . ARG A 1 94 ? 21.766 11.656 3.098 1 78.5 94 ARG A N 1
ATOM 689 C CA . ARG A 1 94 ? 22.938 11.289 3.889 1 78.5 94 ARG A CA 1
ATOM 690 C C . ARG A 1 94 ? 22.531 10.852 5.289 1 78.5 94 ARG A C 1
ATOM 692 O O . ARG A 1 94 ? 23.312 10.227 6.004 1 78.5 94 ARG A O 1
ATOM 699 N N . ASP A 1 95 ? 21.375 11.148 5.578 1 75.81 95 ASP A N 1
ATOM 700 C CA . ASP A 1 95 ? 20.938 10.852 6.941 1 75.81 95 ASP A CA 1
ATOM 701 C C . ASP A 1 95 ? 19.547 10.25 6.949 1 75.81 95 ASP A C 1
ATOM 703 O O . ASP A 1 95 ? 18.609 10.82 6.379 1 75.81 95 ASP A O 1
ATOM 707 N N . PRO A 1 96 ? 19.406 9.094 7.688 1 80.81 96 PRO A N 1
ATOM 708 C CA . PRO A 1 96 ? 18.094 8.469 7.812 1 80.81 96 PRO A CA 1
ATOM 709 C C . PRO A 1 96 ? 17.109 9.328 8.594 1 80.81 96 PRO A C 1
ATOM 711 O O . PRO A 1 96 ? 15.93 8.969 8.711 1 80.81 96 PRO A O 1
ATOM 714 N N . ALA A 1 97 ? 17.516 10.484 9 1 87.44 97 ALA A N 1
ATOM 715 C CA . ALA A 1 97 ? 16.672 11.336 9.836 1 87.44 97 ALA A CA 1
ATOM 716 C C . ALA A 1 97 ? 15.414 11.766 9.086 1 87.44 97 ALA A C 1
ATOM 718 O O . ALA A 1 97 ? 14.359 11.961 9.695 1 87.44 97 ALA A O 1
ATOM 719 N N . LEU A 1 98 ? 15.477 11.867 7.797 1 90.75 98 LEU A N 1
ATOM 720 C CA . LEU A 1 98 ? 14.328 12.297 7.008 1 90.75 98 LEU A CA 1
ATOM 721 C C . LEU A 1 98 ? 13.203 11.266 7.086 1 90.75 98 LEU A C 1
ATOM 723 O O . LEU A 1 98 ? 12.031 11.633 7.219 1 90.75 98 LEU A O 1
ATOM 727 N N . GLN A 1 99 ? 13.562 10 6.996 1 94.25 99 GLN A N 1
ATOM 728 C CA . GLN A 1 99 ? 12.562 8.945 7.121 1 94.25 99 GLN A CA 1
ATOM 729 C C . GLN A 1 99 ? 11.938 8.938 8.516 1 94.25 99 GLN A C 1
ATOM 731 O O . GLN A 1 99 ? 10.727 8.773 8.656 1 94.25 99 GLN A O 1
ATOM 736 N N . GLY A 1 100 ? 12.812 9.141 9.492 1 94.19 100 GLY A N 1
ATOM 737 C CA . GLY A 1 100 ? 12.297 9.273 10.844 1 94.19 100 GLY A CA 1
ATOM 738 C C . GLY A 1 100 ? 11.344 10.445 11.008 1 94.19 100 GLY A C 1
ATOM 739 O O . GLY A 1 100 ? 10.32 10.336 11.68 1 94.19 100 GLY A O 1
ATOM 740 N N . GLN A 1 101 ? 11.688 11.555 10.43 1 93.12 101 GLN A N 1
ATOM 741 C CA . GLN A 1 101 ? 10.859 12.75 10.5 1 93.12 101 GLN A CA 1
ATOM 742 C C . GLN A 1 101 ? 9.523 12.531 9.805 1 93.12 101 GLN A C 1
ATOM 744 O O . GLN A 1 101 ? 8.484 13.008 10.273 1 93.12 101 GLN A O 1
ATOM 749 N N . LEU A 1 102 ? 9.547 11.844 8.672 1 93.25 102 LEU A N 1
ATOM 750 C CA . LEU A 1 102 ? 8.305 11.508 7.984 1 93.25 102 LEU A CA 1
ATOM 751 C C . LEU A 1 102 ? 7.348 10.766 8.914 1 93.25 102 LEU A C 1
ATOM 753 O O . LEU A 1 102 ? 6.191 11.164 9.062 1 93.25 102 LEU A O 1
ATOM 757 N N . LEU A 1 103 ? 7.844 9.742 9.594 1 95.75 103 LEU A N 1
ATOM 758 C CA . LEU A 1 103 ? 7.02 8.938 10.484 1 95.75 103 LEU A CA 1
ATOM 759 C C . LEU A 1 103 ? 6.633 9.727 11.734 1 95.75 103 LEU A C 1
ATOM 761 O O . LEU A 1 103 ? 5.523 9.57 12.25 1 95.75 103 LEU A O 1
ATOM 765 N N . ALA A 1 104 ? 7.5 10.617 12.156 1 94.75 104 ALA A N 1
ATOM 766 C CA . ALA A 1 104 ? 7.227 11.453 13.328 1 94.75 104 ALA A CA 1
ATOM 767 C C . ALA A 1 104 ? 6.07 12.414 13.055 1 94.75 104 ALA A C 1
ATOM 769 O O . ALA A 1 104 ? 5.262 12.688 13.945 1 94.75 104 ALA A O 1
ATOM 770 N N . VAL A 1 105 ? 6.043 12.945 11.875 1 93.25 105 VAL A N 1
ATOM 771 C CA . VAL A 1 105 ? 4.957 13.859 11.508 1 93.25 105 VAL A CA 1
ATOM 772 C C . VAL A 1 105 ? 3.625 13.109 11.555 1 93.25 105 VAL A C 1
ATOM 774 O O . VAL A 1 105 ? 2.617 13.664 12 1 93.25 105 VAL A O 1
ATOM 777 N N . LEU A 1 106 ? 3.605 11.883 11.156 1 94.31 106 LEU A N 1
ATOM 778 C CA . LEU A 1 106 ? 2.396 11.07 11.195 1 94.31 106 LEU A CA 1
ATOM 779 C C . LEU A 1 106 ? 1.964 10.805 12.633 1 94.31 106 LEU A C 1
ATOM 781 O O . LEU A 1 106 ? 0.768 10.758 12.93 1 94.31 106 LEU A O 1
ATOM 785 N N . ASP A 1 107 ? 2.951 10.648 13.5 1 95.81 107 ASP A N 1
ATOM 786 C CA . ASP A 1 107 ? 2.66 10.375 14.898 1 95.81 107 ASP A CA 1
ATOM 787 C C . ASP A 1 107 ? 1.86 11.516 15.531 1 95.81 107 ASP A C 1
ATOM 789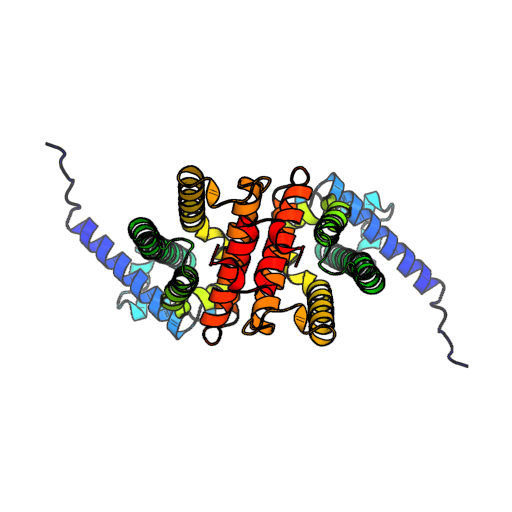 O O . ASP A 1 107 ? 1.056 11.289 16.438 1 95.81 107 ASP A O 1
ATOM 793 N N . ARG A 1 108 ? 2.074 12.711 15.023 1 94.44 108 ARG A N 1
ATOM 794 C CA . ARG A 1 108 ? 1.384 13.883 15.547 1 94.44 108 ARG A CA 1
ATOM 795 C C . ARG A 1 108 ? -0.125 13.758 15.367 1 94.44 108 ARG A C 1
ATOM 797 O O . ARG A 1 108 ? -0.899 14.281 16.172 1 94.44 108 ARG A O 1
ATOM 804 N N . TYR A 1 109 ? -0.483 13.031 14.375 1 94.88 109 TYR A N 1
ATOM 805 C CA . TYR A 1 109 ? -1.902 12.961 14.047 1 94.88 109 TYR A CA 1
ATOM 806 C C . TYR A 1 109 ? -2.418 11.531 14.164 1 94.88 109 TYR A C 1
ATOM 808 O O . TYR A 1 109 ? -3.498 11.211 13.664 1 94.88 109 TYR A O 1
ATOM 816 N N . ARG A 1 110 ? -1.711 10.719 14.742 1 95.56 110 ARG A N 1
ATOM 817 C CA . ARG A 1 110 ? -2.018 9.297 14.805 1 95.56 110 ARG A CA 1
ATOM 818 C C . ARG A 1 110 ? -3.387 9.055 15.43 1 95.56 110 ARG A C 1
ATOM 820 O O . ARG A 1 110 ? -4.121 8.156 15 1 95.56 110 ARG A O 1
ATOM 827 N N . GLY A 1 111 ? -3.695 9.836 16.422 1 95.31 111 GLY A N 1
ATOM 828 C CA . GLY A 1 111 ? -4.965 9.664 17.109 1 95.31 111 GLY A CA 1
ATOM 829 C C . GLY A 1 111 ? -6.164 9.852 16.203 1 95.31 111 GLY A C 1
ATOM 830 O O . GLY A 1 111 ? -7.238 9.305 16.453 1 95.31 111 GLY A O 1
ATOM 831 N N . ILE A 1 112 ? -6.004 10.578 15.172 1 96.5 112 ILE A N 1
ATOM 832 C CA . ILE A 1 112 ? -7.066 10.844 14.211 1 96.5 112 ILE A CA 1
ATOM 833 C C . ILE A 1 112 ? -6.953 9.883 13.031 1 96.5 112 ILE A C 1
ATOM 835 O O . ILE A 1 112 ? -7.945 9.273 12.625 1 96.5 112 ILE A O 1
ATOM 839 N N . LEU A 1 113 ? -5.812 9.672 12.539 1 96.19 113 LEU A N 1
ATOM 840 C CA . LEU A 1 113 ? -5.586 8.938 11.297 1 96.19 113 LEU A CA 1
ATOM 841 C C . LEU A 1 113 ? -5.777 7.441 11.5 1 96.19 113 LEU A C 1
ATOM 843 O O . LEU A 1 113 ? -6.422 6.777 10.688 1 96.19 113 LEU A O 1
ATOM 847 N N . ALA A 1 114 ? -5.254 6.891 12.594 1 95.31 114 ALA A N 1
ATOM 848 C CA . ALA A 1 114 ? -5.25 5.445 12.812 1 95.31 114 ALA A CA 1
ATOM 849 C C . ALA A 1 114 ? -6.676 4.895 12.875 1 95.31 114 ALA A C 1
ATOM 851 O O . ALA A 1 114 ? -7.012 3.951 12.156 1 95.31 114 ALA A O 1
ATOM 852 N N . PRO A 1 115 ? -7.543 5.516 13.656 1 94.31 115 PRO A N 1
ATOM 853 C CA . PRO A 1 115 ? -8.914 5 13.688 1 94.31 115 PRO A CA 1
ATOM 854 C C . PRO A 1 115 ? -9.609 5.082 12.328 1 94.31 115 PRO A C 1
ATOM 856 O O . PRO A 1 115 ? -10.422 4.223 12 1 94.31 115 PRO A O 1
ATOM 859 N N . LEU A 1 116 ? -9.336 6.066 11.57 1 95.75 116 LEU A N 1
ATOM 860 C CA . LEU A 1 116 ? -9.969 6.242 10.266 1 95.75 116 LEU A CA 1
ATOM 861 C C . LEU A 1 116 ? -9.484 5.188 9.273 1 95.75 116 LEU A C 1
ATOM 863 O O . LEU A 1 116 ? -10.25 4.707 8.445 1 95.75 116 LEU A O 1
ATOM 867 N N . LEU A 1 117 ? -8.25 4.836 9.359 1 93.25 117 LEU A N 1
ATOM 868 C CA . LEU A 1 117 ? -7.691 3.799 8.5 1 93.25 117 LEU A CA 1
ATOM 869 C C . LEU A 1 117 ? -8.383 2.461 8.742 1 93.25 117 LEU A C 1
ATOM 871 O O . LEU A 1 117 ? -8.641 1.712 7.797 1 93.25 117 LEU A O 1
ATOM 875 N N . ASN A 1 118 ? -8.719 2.229 9.969 1 89.81 118 ASN A N 1
ATOM 876 C CA . ASN A 1 118 ? -9.273 0.932 10.336 1 89.81 118 ASN A CA 1
ATOM 877 C C . ASN A 1 118 ? -10.789 0.909 10.18 1 89.81 118 ASN A C 1
ATOM 879 O O . ASN A 1 118 ? -11.359 -0.092 9.742 1 89.81 118 ASN A O 1
ATOM 883 N N . ASP A 1 119 ? -11.438 1.987 10.445 1 93.75 119 ASP A N 1
ATOM 884 C CA . ASP A 1 119 ? -12.883 1.942 10.625 1 93.75 119 ASP A CA 1
ATOM 885 C C . ASP A 1 119 ? -13.602 2.717 9.523 1 93.75 119 ASP A C 1
ATOM 887 O O . ASP A 1 119 ? -14.828 2.625 9.391 1 93.75 119 ASP A O 1
ATOM 891 N N . ALA A 1 120 ? -12.914 3.449 8.742 1 94.12 120 ALA A N 1
ATOM 892 C CA . ALA A 1 120 ? -13.57 4.27 7.727 1 94.12 120 ALA A CA 1
ATOM 893 C C . ALA A 1 120 ? -12.82 4.215 6.402 1 94.12 120 ALA A C 1
ATOM 895 O O . ALA A 1 120 ? -12.461 5.254 5.84 1 94.12 120 ALA A O 1
ATOM 896 N N . PRO A 1 121 ? -12.625 3.051 5.879 1 87.94 121 PRO A N 1
ATOM 897 C CA . PRO A 1 121 ? -11.891 2.922 4.617 1 87.94 121 PRO A CA 1
ATOM 898 C C . PRO A 1 121 ? -12.539 3.699 3.477 1 87.94 121 PRO A C 1
ATOM 900 O O . PRO A 1 121 ? -11.859 4.094 2.525 1 87.94 121 PRO A O 1
ATOM 903 N N . HIS A 1 122 ? -13.828 3.969 3.537 1 88.88 122 HIS A N 1
ATOM 904 C CA . HIS A 1 122 ? -14.562 4.668 2.49 1 88.88 122 HIS A CA 1
ATOM 905 C C . HIS A 1 122 ? -14.102 6.117 2.367 1 88.88 122 HIS A C 1
ATOM 907 O O . HIS A 1 122 ? -14.352 6.77 1.352 1 88.88 122 HIS A O 1
ATOM 913 N N . LEU A 1 123 ? -13.422 6.641 3.355 1 92.81 123 LEU A N 1
ATOM 914 C CA . LEU A 1 123 ? -12.93 8.016 3.314 1 92.81 123 LEU A CA 1
ATOM 915 C C . LEU A 1 123 ? -11.672 8.117 2.461 1 92.81 123 LEU A C 1
ATOM 917 O O . LEU A 1 123 ? -11.211 9.219 2.162 1 92.81 123 LEU A O 1
ATOM 921 N N . GLY A 1 124 ? -11.031 7.055 2.082 1 89.25 124 GLY A N 1
ATOM 922 C CA . GLY A 1 124 ? -9.953 7 1.107 1 89.25 124 GLY A CA 1
ATOM 923 C C . GLY A 1 124 ? -8.664 7.609 1.613 1 89.25 124 GLY A C 1
ATOM 924 O O . GLY A 1 124 ? -7.934 8.25 0.855 1 89.25 124 GLY A O 1
ATOM 925 N N . LEU A 1 125 ? -8.438 7.434 2.885 1 88.5 125 LEU A N 1
ATOM 926 C CA . LEU A 1 125 ? -7.27 8.055 3.508 1 88.5 125 LEU A CA 1
ATOM 927 C C . LEU A 1 125 ? -5.988 7.637 2.795 1 88.5 125 LEU A C 1
ATOM 929 O O . LEU A 1 125 ? -5.082 8.453 2.611 1 88.5 125 LEU A O 1
ATOM 933 N N . THR A 1 126 ? -5.898 6.488 2.246 1 82.5 126 THR A N 1
ATOM 934 C CA . THR A 1 126 ? -4.688 5.938 1.649 1 82.5 126 THR A CA 1
ATOM 935 C C . THR A 1 126 ? -4.391 6.609 0.312 1 82.5 126 THR A C 1
ATOM 937 O O . THR A 1 126 ? -3.268 6.527 -0.194 1 82.5 126 THR A O 1
ATOM 940 N N . HIS A 1 127 ? -5.336 7.309 -0.219 1 82.06 127 HIS A N 1
ATOM 941 C CA . HIS A 1 127 ? -5.164 7.941 -1.522 1 82.06 127 HIS A CA 1
ATOM 942 C C . HIS A 1 127 ? -5.066 9.453 -1.393 1 82.06 127 HIS A C 1
ATOM 944 O O . HIS A 1 127 ? -4.934 10.164 -2.395 1 82.06 127 HIS A O 1
ATOM 950 N N . ARG A 1 128 ? -5.062 9.93 -0.217 1 85.69 128 ARG A N 1
ATOM 951 C CA . ARG A 1 128 ? -5.094 11.367 -0.007 1 85.69 128 ARG A CA 1
ATOM 952 C C . ARG A 1 128 ? -3.68 11.938 0.115 1 85.69 128 ARG A C 1
ATOM 954 O O . ARG A 1 128 ? -3.5 13.141 0.275 1 85.69 128 ARG A O 1
ATOM 961 N N . SER A 1 129 ? -2.752 11.141 -0.036 1 87.25 129 SER A N 1
ATOM 962 C CA . SER A 1 129 ? -1.376 11.586 0.151 1 87.25 129 SER A CA 1
ATOM 963 C C . SER A 1 129 ? -0.749 12.016 -1.171 1 87.25 129 SER A C 1
ATOM 965 O O . SER A 1 129 ? 0.467 12.203 -1.256 1 87.25 129 SER A O 1
ATOM 967 N N . ALA A 1 130 ? -1.501 12.266 -2.154 1 86.5 130 ALA A N 1
ATOM 968 C CA . ALA A 1 130 ? -1 12.508 -3.504 1 86.5 130 ALA A CA 1
ATOM 969 C C . ALA A 1 130 ? -0.097 13.734 -3.541 1 86.5 130 ALA A C 1
ATOM 971 O O . ALA A 1 130 ? 0.956 13.719 -4.184 1 86.5 130 ALA A O 1
ATOM 972 N N . ARG A 1 131 ? -0.5 14.758 -2.871 1 85.94 131 ARG A N 1
ATOM 973 C CA . ARG A 1 131 ? 0.285 15.992 -2.887 1 85.94 131 ARG A CA 1
ATOM 974 C C . ARG A 1 131 ? 1.637 15.789 -2.211 1 85.94 131 ARG A C 1
ATOM 976 O O . ARG A 1 131 ? 2.656 16.281 -2.688 1 85.94 131 ARG A O 1
ATOM 983 N N . LEU A 1 132 ? 1.592 15.156 -1.098 1 88.19 132 LEU A N 1
ATOM 984 C CA . LEU A 1 132 ? 2.842 14.859 -0.404 1 88.19 132 LEU A CA 1
ATOM 985 C C . LEU A 1 132 ? 3.746 13.984 -1.266 1 88.19 132 LEU A C 1
ATOM 987 O O . LEU A 1 132 ? 4.941 14.25 -1.387 1 88.19 132 LEU A O 1
ATOM 991 N N . GLU A 1 133 ? 3.201 12.977 -1.882 1 91.69 133 GLU A N 1
ATOM 992 C CA . GLU A 1 133 ? 3.936 12.078 -2.768 1 91.69 133 GLU A CA 1
ATOM 993 C C . GLU A 1 133 ? 4.555 12.844 -3.938 1 91.69 133 GLU A C 1
ATOM 995 O O . GLU A 1 133 ? 5.723 12.633 -4.27 1 91.69 133 GLU A O 1
ATOM 1000 N N . GLU A 1 134 ? 3.779 13.695 -4.5 1 91.12 134 GLU A N 1
ATOM 1001 C CA . GLU A 1 134 ? 4.262 14.484 -5.625 1 91.12 134 GLU A CA 1
ATOM 1002 C C . GLU A 1 134 ? 5.422 15.383 -5.211 1 91.12 134 GLU A C 1
ATOM 1004 O O . GLU A 1 134 ? 6.414 15.508 -5.938 1 91.12 134 GLU A O 1
ATOM 1009 N N . ARG A 1 135 ? 5.285 15.984 -4.125 1 88.12 135 ARG A N 1
ATOM 1010 C CA . ARG A 1 135 ? 6.34 16.859 -3.619 1 88.12 135 ARG A CA 1
ATOM 1011 C C . ARG A 1 135 ? 7.633 16.078 -3.39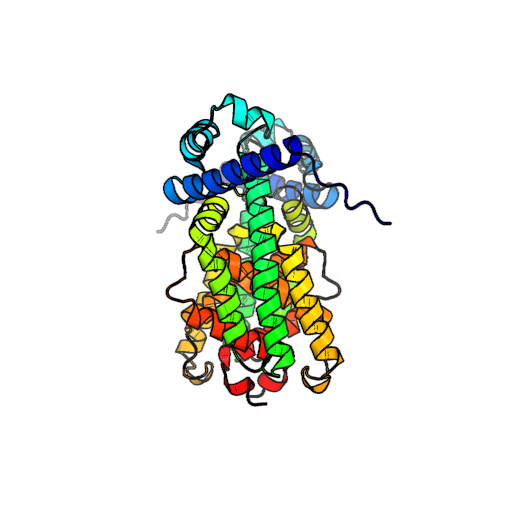3 1 88.12 135 ARG A C 1
ATOM 1013 O O . ARG A 1 135 ? 8.711 16.547 -3.754 1 88.12 135 ARG A O 1
ATOM 1020 N N . CYS A 1 136 ? 7.543 14.93 -2.807 1 90.5 136 CYS A N 1
ATOM 1021 C CA . CYS A 1 136 ? 8.703 14.086 -2.555 1 90.5 136 CYS A CA 1
ATOM 1022 C C . CYS A 1 136 ? 9.344 13.633 -3.863 1 90.5 136 CYS A C 1
ATOM 1024 O O . CYS A 1 136 ? 10.562 13.703 -4.023 1 90.5 136 CYS A O 1
ATOM 1026 N N . ARG A 1 137 ? 8.523 13.195 -4.758 1 93.12 137 ARG A N 1
ATOM 1027 C CA . ARG A 1 137 ? 9.008 12.758 -6.062 1 93.12 137 ARG A CA 1
ATOM 1028 C C . ARG A 1 137 ? 9.734 13.883 -6.789 1 93.12 137 ARG A C 1
ATOM 1030 O O . ARG A 1 137 ? 10.812 13.672 -7.348 1 93.12 137 ARG A O 1
ATOM 1037 N N . ASP A 1 138 ? 9.125 15.016 -6.766 1 92.38 138 ASP A N 1
ATOM 1038 C 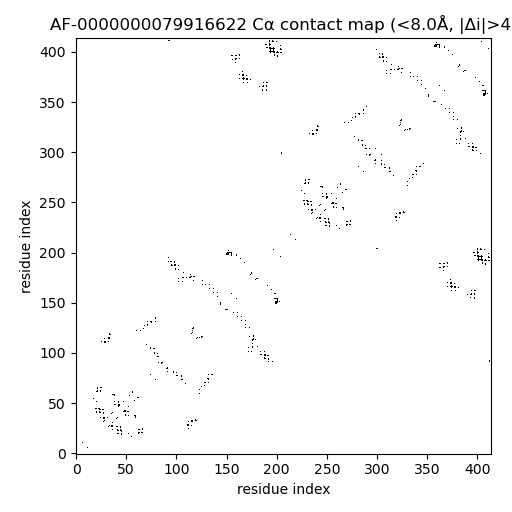CA . ASP A 1 138 ? 9.719 16.172 -7.445 1 92.38 138 ASP A CA 1
ATOM 1039 C C . ASP A 1 138 ? 11.062 16.547 -6.828 1 92.38 138 ASP A C 1
ATOM 1041 O O . ASP A 1 138 ? 12.008 16.875 -7.543 1 92.38 138 ASP A O 1
ATOM 1045 N N . LEU A 1 139 ? 11.148 16.516 -5.605 1 89.81 139 LEU A N 1
ATOM 1046 C CA . LEU A 1 139 ? 12.391 16.875 -4.918 1 89.81 139 LEU A CA 1
ATOM 1047 C C . LEU A 1 139 ? 13.484 15.867 -5.227 1 89.81 139 LEU A C 1
ATOM 1049 O O . LEU A 1 139 ? 14.625 16.25 -5.516 1 89.81 139 LEU A O 1
ATOM 1053 N N . LEU A 1 140 ? 13.172 14.578 -5.125 1 90.88 140 LEU A N 1
ATOM 1054 C CA . LEU A 1 140 ? 14.172 13.562 -5.434 1 90.88 140 LEU A CA 1
ATOM 1055 C C . LEU A 1 140 ? 14.594 13.648 -6.898 1 90.88 140 LEU A C 1
ATOM 1057 O O . LEU A 1 140 ? 15.781 13.539 -7.211 1 90.88 140 LEU A O 1
ATOM 1061 N N . ARG A 1 141 ? 13.625 13.844 -7.754 1 92.62 141 ARG A N 1
ATOM 1062 C CA . ARG A 1 141 ? 13.93 14.016 -9.172 1 92.62 141 ARG A CA 1
ATOM 1063 C C . ARG A 1 141 ? 14.883 15.18 -9.398 1 92.62 141 ARG A C 1
ATOM 1065 O O . ARG A 1 141 ? 15.883 15.039 -10.102 1 92.62 141 ARG A O 1
ATOM 1072 N N . THR A 1 142 ? 14.547 16.312 -8.844 1 90.75 142 THR A N 1
ATOM 1073 C CA . THR A 1 142 ? 15.383 17.5 -8.961 1 90.75 142 THR A CA 1
ATOM 1074 C C . THR A 1 142 ? 16.766 17.266 -8.383 1 90.75 142 THR A C 1
ATOM 1076 O O . THR A 1 142 ? 17.781 17.641 -8.977 1 90.75 142 THR A O 1
ATOM 1079 N N . TYR A 1 143 ? 16.812 16.641 -7.316 1 89.12 143 TYR A N 1
ATOM 1080 C CA . TYR A 1 143 ? 18.094 16.359 -6.664 1 89.12 143 TYR A CA 1
ATOM 1081 C C . TYR A 1 143 ? 18.969 15.492 -7.547 1 89.12 143 TYR A C 1
ATOM 1083 O O . TYR A 1 143 ? 20.156 15.781 -7.73 1 89.12 143 TYR A O 1
ATOM 1091 N N . VAL A 1 144 ? 18.438 14.438 -8.086 1 89.75 144 VAL A N 1
ATOM 1092 C CA . VAL A 1 144 ? 19.188 13.508 -8.93 1 89.75 144 VAL A CA 1
ATOM 1093 C C . VAL A 1 144 ? 19.641 14.219 -10.203 1 89.75 144 VAL A C 1
ATOM 1095 O O . VAL A 1 144 ? 20.734 13.961 -10.711 1 89.75 144 VAL A O 1
ATOM 1098 N N . THR A 1 145 ? 18.781 15.07 -10.711 1 90.31 145 THR A N 1
ATOM 1099 C CA . THR A 1 145 ? 19.109 15.844 -11.898 1 90.31 145 THR A CA 1
ATOM 1100 C C . THR A 1 145 ? 20.312 16.766 -11.625 1 90.31 145 THR A C 1
ATOM 1102 O O . THR A 1 145 ? 21.203 16.891 -12.461 1 90.31 145 THR A O 1
ATOM 1105 N N . LEU A 1 146 ? 20.312 17.375 -10.5 1 89.81 146 LEU A N 1
ATOM 1106 C CA . LEU A 1 146 ? 21.359 18.312 -10.125 1 89.81 146 LEU A CA 1
ATOM 1107 C C . LEU A 1 146 ? 22.625 17.578 -9.672 1 89.81 146 LEU A C 1
ATOM 1109 O O . LEU A 1 146 ? 23.719 18.141 -9.688 1 89.81 146 LEU A O 1
ATOM 1113 N N . ASN A 1 147 ? 22.484 16.375 -9.242 1 90.19 147 ASN A N 1
ATOM 1114 C CA . ASN A 1 147 ? 23.562 15.523 -8.781 1 90.19 147 ASN A CA 1
ATOM 1115 C C . ASN A 1 147 ? 23.562 14.172 -9.484 1 90.19 147 ASN A C 1
ATOM 1117 O O . ASN A 1 147 ? 23.281 13.141 -8.859 1 90.19 147 ASN A O 1
ATOM 1121 N N . PRO A 1 148 ? 24 14.102 -10.625 1 89.69 148 PRO A N 1
ATOM 1122 C CA . PRO A 1 148 ? 23.875 12.891 -11.43 1 89.69 148 PRO A CA 1
ATOM 1123 C C . PRO A 1 148 ? 24.609 11.695 -10.82 1 89.69 148 PRO A C 1
ATOM 1125 O O . PRO A 1 148 ? 24.25 10.547 -11.078 1 89.69 148 PRO A O 1
ATOM 1128 N N . SER A 1 149 ? 25.578 11.898 -10 1 90 149 SER A N 1
ATOM 1129 C CA . SER A 1 149 ? 26.344 10.82 -9.375 1 90 149 SER A CA 1
ATOM 1130 C C . SER A 1 149 ? 25.547 10.18 -8.242 1 90 149 SER A C 1
ATOM 1132 O O . SER A 1 149 ? 25.938 9.133 -7.719 1 90 149 SER A O 1
ATOM 1134 N N . ALA A 1 150 ? 24.422 10.75 -7.895 1 89.56 150 ALA A N 1
ATOM 1135 C CA . ALA A 1 150 ? 23.609 10.25 -6.789 1 89.56 150 ALA A CA 1
ATOM 1136 C C . ALA A 1 150 ? 22.875 8.969 -7.191 1 89.56 150 ALA A C 1
ATOM 1138 O O . ALA A 1 150 ? 22.391 8.234 -6.332 1 89.56 150 ALA A O 1
ATOM 1139 N N . ILE A 1 151 ? 22.812 8.727 -8.477 1 92.38 151 ILE A N 1
ATOM 1140 C CA . ILE A 1 151 ? 22.125 7.543 -8.977 1 92.38 151 ILE A CA 1
ATOM 1141 C C . ILE A 1 151 ? 23.047 6.754 -9.898 1 92.38 151 ILE A C 1
ATOM 1143 O O . ILE A 1 151 ? 23.797 7.34 -10.695 1 92.38 151 ILE A O 1
ATOM 1147 N N . ALA A 1 152 ? 23.109 5.457 -9.625 1 93.94 152 ALA A N 1
ATOM 1148 C CA . ALA A 1 152 ? 23.984 4.617 -10.438 1 93.94 152 ALA A CA 1
ATOM 1149 C C . ALA A 1 152 ? 23.531 4.59 -11.891 1 93.94 152 ALA A C 1
ATOM 1151 O O . ALA A 1 152 ? 22.328 4.645 -12.172 1 93.94 152 ALA A O 1
ATOM 1152 N N . PRO A 1 153 ? 24.562 4.402 -12.742 1 91.25 153 PRO A N 1
ATOM 1153 C CA . PRO A 1 153 ? 24.188 4.242 -14.156 1 91.25 153 PRO A CA 1
ATOM 1154 C C . PRO A 1 153 ? 23.297 3.023 -14.391 1 91.25 153 PRO A C 1
ATOM 1156 O O . PRO A 1 153 ? 23.484 1.985 -13.75 1 91.25 153 PRO A O 1
ATOM 1159 N N . GLY A 1 154 ? 22.25 3.154 -15.156 1 91.62 154 GLY A N 1
ATOM 1160 C CA . GLY A 1 154 ? 21.406 2.027 -15.508 1 91.62 154 GLY A CA 1
ATOM 1161 C C . GLY A 1 154 ? 20.109 1.974 -14.695 1 91.62 154 GLY A C 1
ATOM 1162 O O . GLY A 1 154 ? 19.172 1.264 -15.062 1 91.62 154 GLY A O 1
ATOM 1163 N N . VAL A 1 155 ? 20.172 2.695 -13.508 1 94.56 155 VAL A N 1
ATOM 1164 C CA . VAL A 1 155 ? 18.953 2.736 -12.719 1 94.56 155 VAL A CA 1
ATOM 1165 C C . VAL A 1 155 ? 17.906 3.586 -13.43 1 94.56 155 VAL A C 1
ATOM 1167 O O . VAL A 1 155 ? 18.172 4.73 -13.805 1 94.56 155 VAL A O 1
ATOM 1170 N N . ASP A 1 156 ? 16.766 2.971 -13.617 1 95.94 156 ASP A N 1
ATOM 1171 C CA . ASP A 1 156 ? 15.656 3.723 -14.18 1 95.94 156 ASP A CA 1
ATOM 1172 C C . ASP A 1 156 ? 14.992 4.605 -13.125 1 95.94 156 ASP A C 1
ATOM 1174 O O . ASP A 1 156 ? 14.312 4.105 -12.227 1 95.94 156 ASP A O 1
ATOM 1178 N N . LEU A 1 157 ? 15.109 5.895 -13.336 1 96.25 157 LEU A N 1
ATOM 1179 C CA . LEU A 1 157 ? 14.672 6.836 -12.312 1 96.25 157 LEU A CA 1
ATOM 1180 C C . LEU A 1 157 ? 13.156 6.781 -12.141 1 96.25 157 LEU A C 1
ATOM 1182 O O . LEU A 1 157 ? 12.656 6.852 -11.016 1 96.25 157 LEU A O 1
ATOM 1186 N N . GLU A 1 158 ? 12.398 6.699 -13.188 1 96.25 158 GLU A N 1
ATOM 1187 C CA . GLU A 1 158 ? 10.945 6.695 -13.102 1 96.25 158 GLU A CA 1
ATOM 1188 C C . GLU A 1 158 ? 10.438 5.473 -12.336 1 96.25 158 GLU A C 1
ATOM 1190 O O . GLU A 1 158 ? 9.531 5.582 -11.516 1 96.25 158 GLU A O 1
ATOM 1195 N N . SER A 1 159 ? 11.023 4.328 -12.609 1 97.31 159 SER A N 1
ATOM 1196 C CA . SER A 1 159 ? 10.648 3.125 -11.875 1 97.31 159 SER A CA 1
ATOM 1197 C C . SER A 1 159 ? 11.055 3.223 -10.414 1 97.31 159 SER A C 1
ATOM 1199 O O . SER A 1 159 ? 10.312 2.795 -9.523 1 97.31 159 SER A O 1
ATOM 1201 N N . LEU A 1 160 ? 12.219 3.752 -10.172 1 97.69 160 LEU A N 1
ATOM 1202 C CA . LEU A 1 160 ? 12.664 3.938 -8.789 1 97.69 160 LEU A CA 1
ATOM 1203 C C . LEU A 1 160 ? 11.703 4.84 -8.023 1 97.69 160 LEU A C 1
ATOM 1205 O O . LEU A 1 160 ? 11.281 4.504 -6.914 1 97.69 160 LEU A O 1
ATOM 1209 N N . LEU A 1 161 ? 11.359 5.961 -8.648 1 97.12 161 LEU A N 1
ATOM 1210 C CA . LEU A 1 161 ? 10.453 6.906 -8.008 1 97.12 161 LEU A CA 1
ATOM 1211 C C . LEU A 1 161 ? 9.094 6.262 -7.734 1 97.12 161 LEU A C 1
ATOM 1213 O O . LEU A 1 161 ? 8.508 6.473 -6.672 1 97.12 161 LEU A O 1
ATOM 1217 N N . LEU A 1 162 ? 8.609 5.527 -8.648 1 97 162 LEU A N 1
ATOM 1218 C CA . LEU A 1 162 ? 7.332 4.844 -8.461 1 97 162 LEU A CA 1
ATOM 1219 C C . LEU A 1 162 ? 7.398 3.875 -7.289 1 97 162 LEU A C 1
ATOM 1221 O O . LEU A 1 162 ? 6.551 3.92 -6.395 1 97 162 LEU A O 1
ATOM 1225 N N . VAL A 1 163 ? 8.391 3.018 -7.238 1 98.19 163 VAL A N 1
ATOM 1226 C CA . VAL A 1 163 ? 8.516 2.006 -6.195 1 98.19 163 VAL A CA 1
ATOM 1227 C C . VAL A 1 163 ? 8.695 2.682 -4.84 1 98.19 163 VAL A C 1
ATOM 1229 O O . VAL A 1 163 ? 8.07 2.283 -3.854 1 98.19 163 VAL A O 1
ATOM 1232 N N . LEU A 1 164 ? 9.523 3.695 -4.781 1 97.44 164 LEU A N 1
ATOM 1233 C CA . LEU A 1 164 ? 9.727 4.41 -3.529 1 97.44 164 LEU A CA 1
ATOM 1234 C C . LEU A 1 164 ? 8.43 5.039 -3.039 1 97.44 164 LEU A C 1
ATOM 1236 O O . LEU A 1 164 ? 8.055 4.875 -1.874 1 97.44 164 LEU A O 1
ATOM 1240 N N . THR A 1 165 ? 7.793 5.75 -3.975 1 96.19 165 THR A N 1
ATOM 1241 C CA . THR A 1 165 ? 6.559 6.438 -3.609 1 96.19 165 THR A CA 1
ATOM 1242 C C . THR A 1 165 ? 5.523 5.453 -3.082 1 96.19 165 THR A C 1
ATOM 1244 O O . THR A 1 165 ? 4.945 5.656 -2.012 1 96.19 165 THR A O 1
ATOM 1247 N N . VAL A 1 166 ? 5.336 4.41 -3.768 1 96.38 166 VAL A N 1
ATOM 1248 C CA . VAL A 1 166 ? 4.348 3.402 -3.402 1 96.38 166 VAL A CA 1
ATOM 1249 C C . VAL A 1 166 ? 4.746 2.736 -2.088 1 96.38 166 VAL A C 1
ATOM 1251 O O . VAL A 1 166 ? 3.908 2.527 -1.209 1 96.38 166 VAL A O 1
ATOM 1254 N N . SER A 1 167 ? 5.98 2.393 -1.892 1 97.69 167 SER A N 1
ATOM 1255 C CA . SER A 1 167 ? 6.48 1.723 -0.695 1 97.69 167 SER A CA 1
ATOM 1256 C C . SER A 1 167 ? 6.355 2.617 0.533 1 97.69 167 SER A C 1
ATOM 1258 O O . SER A 1 167 ? 5.871 2.18 1.579 1 97.69 167 SER A O 1
ATOM 1260 N N . TYR A 1 168 ? 6.789 3.863 0.385 1 96.69 168 TYR A N 1
ATOM 1261 C CA . TYR A 1 168 ? 6.719 4.781 1.517 1 96.69 168 TYR A CA 1
ATOM 1262 C C . TYR A 1 168 ? 5.273 4.996 1.955 1 96.69 168 TYR A C 1
ATOM 1264 O O . TYR A 1 168 ? 4.98 5.027 3.152 1 96.69 168 TYR A O 1
ATOM 1272 N N . ARG A 1 169 ? 4.441 5.156 0.953 1 95.38 169 ARG A N 1
ATOM 1273 C CA . ARG A 1 169 ? 3.025 5.301 1.27 1 95.38 169 ARG A CA 1
ATOM 1274 C C . ARG A 1 169 ? 2.51 4.09 2.041 1 95.38 169 ARG A C 1
ATOM 1276 O O . ARG A 1 169 ? 1.872 4.238 3.084 1 95.38 169 ARG A O 1
ATOM 1283 N N . ALA A 1 170 ? 2.771 2.945 1.535 1 95.25 170 ALA A N 1
ATOM 1284 C CA . ALA A 1 170 ? 2.254 1.717 2.131 1 95.25 170 ALA A CA 1
ATOM 1285 C C . ALA A 1 170 ? 2.818 1.507 3.533 1 95.25 170 ALA A C 1
ATOM 1287 O O . ALA A 1 170 ? 2.098 1.093 4.445 1 95.25 170 ALA A O 1
ATOM 1288 N N . VAL A 1 171 ? 4.043 1.719 3.732 1 97.31 171 VAL A N 1
ATOM 1289 C CA . VAL A 1 171 ? 4.672 1.544 5.039 1 97.31 171 VAL A CA 1
ATOM 1290 C C . VAL A 1 171 ? 4.098 2.557 6.027 1 97.31 171 VAL A C 1
ATOM 1292 O O . VAL A 1 171 ? 3.863 2.229 7.195 1 97.31 171 VAL A O 1
ATOM 1295 N N . SER A 1 172 ? 3.895 3.771 5.551 1 96.56 172 SER A N 1
ATOM 1296 C CA . SER A 1 172 ? 3.303 4.797 6.402 1 96.56 172 SER A CA 1
ATOM 1297 C C . SER A 1 172 ? 1.916 4.383 6.887 1 96.56 172 SER A C 1
ATOM 1299 O O . SER A 1 172 ? 1.586 4.547 8.062 1 96.56 172 SER A O 1
ATOM 1301 N N . VAL A 1 173 ? 1.168 3.879 6.004 1 95.25 173 VAL A N 1
ATOM 1302 C CA . VAL A 1 173 ? -0.17 3.404 6.34 1 95.25 173 VAL A CA 1
ATOM 1303 C C . VAL A 1 173 ? -0.073 2.26 7.348 1 95.25 173 VAL A C 1
ATOM 1305 O O . VAL A 1 173 ? -0.773 2.258 8.359 1 95.25 173 VAL A O 1
ATOM 1308 N N . GLU A 1 174 ? 0.792 1.333 7.07 1 95.5 174 GLU A N 1
ATOM 1309 C CA . GLU A 1 174 ? 0.965 0.196 7.969 1 95.5 174 GLU A CA 1
ATOM 1310 C C . GLU A 1 174 ? 1.469 0.646 9.336 1 95.5 174 GLU A C 1
ATOM 1312 O O . GLU A 1 174 ? 1.054 0.107 10.367 1 95.5 174 GLU A O 1
ATOM 1317 N N . TYR A 1 175 ? 2.377 1.575 9.352 1 97.62 175 TYR A N 1
ATOM 1318 C CA . TYR A 1 175 ? 2.932 2.176 10.562 1 97.62 175 TYR A CA 1
ATOM 1319 C C . TYR A 1 175 ? 1.822 2.678 11.484 1 97.62 175 TYR A C 1
ATOM 1321 O O . TYR A 1 175 ? 1.85 2.43 12.688 1 97.62 175 TYR A O 1
ATOM 1329 N N . LEU A 1 176 ? 0.873 3.33 10.859 1 96.19 176 LEU A N 1
ATOM 1330 C CA . LEU A 1 176 ? -0.25 3.867 11.617 1 96.19 176 LEU A CA 1
ATOM 1331 C C . LEU A 1 176 ? -1.23 2.764 12 1 96.19 176 LEU A C 1
ATOM 1333 O O . LEU A 1 176 ? -1.668 2.682 13.148 1 96.19 176 LEU A O 1
ATOM 1337 N N . ARG A 1 177 ? -1.525 1.935 11.086 1 94.19 177 ARG A N 1
ATOM 1338 C CA . ARG A 1 177 ? -2.547 0.907 11.242 1 94.19 177 ARG A CA 1
ATOM 1339 C C . ARG A 1 177 ? -2.184 -0.056 12.367 1 94.19 177 ARG A C 1
ATOM 1341 O O . ARG A 1 177 ? -3.049 -0.465 13.148 1 94.19 177 ARG A O 1
ATOM 1348 N N . ARG A 1 178 ? -0.938 -0.393 12.523 1 94.62 178 ARG A N 1
ATOM 1349 C CA . ARG A 1 178 ? -0.487 -1.39 13.492 1 94.62 178 ARG A CA 1
ATOM 1350 C C . ARG A 1 178 ? 0.139 -0.725 14.711 1 94.62 178 ARG A C 1
ATOM 1352 O O . ARG A 1 178 ? 0.665 -1.406 15.594 1 94.62 178 ARG A O 1
ATOM 1359 N N . ASP A 1 179 ? 0.139 0.509 14.789 1 95.5 179 ASP A N 1
ATOM 1360 C CA . ASP A 1 179 ? 0.771 1.266 15.867 1 95.5 179 ASP A CA 1
ATOM 1361 C C . ASP A 1 179 ? 2.211 0.81 16.078 1 95.5 179 ASP A C 1
ATOM 1363 O O . ASP A 1 179 ? 2.545 0.278 17.141 1 95.5 179 ASP A O 1
ATOM 1367 N N . LEU A 1 180 ? 3.047 1.121 15.203 1 97.31 180 LEU A N 1
ATOM 1368 C CA . LEU A 1 180 ? 4.426 0.638 15.227 1 97.31 180 LEU A CA 1
ATOM 1369 C C . LEU A 1 180 ? 5.371 1.721 15.727 1 97.31 180 LEU A C 1
ATOM 1371 O O . LEU A 1 180 ? 6.531 1.781 15.312 1 97.31 180 LEU A O 1
ATOM 1375 N N . ARG A 1 181 ? 4.965 2.584 16.656 1 96.44 181 ARG A N 1
ATOM 1376 C CA . ARG A 1 181 ? 5.762 3.699 17.172 1 96.44 181 ARG A CA 1
ATOM 1377 C C . ARG A 1 181 ? 7.051 3.203 17.812 1 96.44 181 ARG A C 1
ATOM 1379 O O . ARG A 1 181 ? 8.094 3.846 17.688 1 96.44 181 ARG A O 1
ATOM 1386 N N . GLU A 1 182 ? 6.969 2.039 18.438 1 96.38 182 GLU A N 1
ATOM 1387 C CA . GLU A 1 182 ? 8.125 1.493 19.125 1 96.38 182 GLU A CA 1
ATOM 1388 C C . GLU A 1 182 ? 9.211 1.053 18.141 1 96.38 182 GLU A C 1
ATOM 1390 O O . GLU A 1 182 ? 10.359 0.837 18.531 1 96.38 182 GLU A O 1
ATOM 1395 N N . ARG A 1 183 ? 8.883 0.975 16.875 1 96.56 183 ARG A N 1
ATOM 1396 C CA . ARG A 1 183 ? 9.82 0.528 15.859 1 96.56 183 ARG A CA 1
ATOM 1397 C C . ARG A 1 183 ? 10.133 1.647 14.875 1 96.56 183 ARG A C 1
ATOM 1399 O O . ARG A 1 183 ? 10.672 1.397 13.789 1 96.56 183 ARG A O 1
ATOM 1406 N N . ARG A 1 184 ? 9.781 2.842 15.18 1 96.5 184 ARG A N 1
ATOM 1407 C CA . ARG A 1 184 ? 9.898 3.953 14.242 1 96.5 184 ARG A CA 1
ATOM 1408 C C . ARG A 1 184 ? 11.32 4.07 13.711 1 96.5 184 ARG A C 1
ATOM 1410 O O . ARG A 1 184 ? 11.523 4.184 12.5 1 96.5 184 ARG A O 1
ATOM 1417 N N . ASN A 1 185 ? 12.336 4.035 14.641 1 95.19 185 ASN A N 1
ATOM 1418 C CA . ASN A 1 185 ? 13.727 4.223 14.25 1 95.19 185 ASN A CA 1
ATOM 1419 C C . ASN A 1 185 ? 14.219 3.09 13.352 1 95.19 185 ASN A C 1
ATOM 1421 O O . ASN A 1 185 ? 14.914 3.328 12.367 1 95.19 185 ASN A O 1
ATOM 1425 N N . GLU A 1 186 ? 13.836 1.895 13.664 1 95.88 186 GLU A N 1
ATOM 1426 C CA . GLU A 1 186 ? 14.227 0.738 12.867 1 95.88 186 GLU A CA 1
ATOM 1427 C C . GLU A 1 186 ? 13.602 0.789 11.477 1 95.88 186 GLU A C 1
ATOM 1429 O O . GLU A 1 186 ? 14.258 0.496 10.477 1 95.88 186 GLU A O 1
ATOM 1434 N N . LEU A 1 187 ? 12.32 1.146 11.414 1 97.19 187 LEU A N 1
ATOM 1435 C CA . LEU A 1 187 ? 11.633 1.255 10.133 1 97.19 187 LEU A CA 1
ATOM 1436 C C . LEU A 1 187 ? 12.25 2.354 9.273 1 97.19 187 LEU A C 1
ATOM 1438 O O . LEU A 1 187 ? 12.445 2.17 8.07 1 97.19 187 LEU A O 1
ATOM 1442 N N . ALA A 1 188 ? 12.539 3.469 9.922 1 96 188 ALA A N 1
ATOM 1443 C CA . ALA A 1 188 ? 13.164 4.582 9.219 1 96 188 ALA A CA 1
ATOM 1444 C C . ALA A 1 188 ? 14.516 4.172 8.641 1 96 188 ALA A C 1
ATOM 1446 O O . ALA A 1 188 ? 14.844 4.508 7.496 1 96 188 ALA A O 1
ATOM 1447 N N . ALA A 1 189 ? 15.305 3.461 9.438 1 95.38 189 ALA A N 1
ATOM 1448 C CA . ALA A 1 189 ? 16.625 3.006 8.992 1 95.38 189 ALA A CA 1
ATOM 1449 C C . ALA A 1 189 ? 16.5 2.074 7.785 1 95.38 189 ALA A C 1
ATOM 1451 O O . ALA A 1 189 ? 17.266 2.188 6.828 1 95.38 189 ALA A O 1
ATOM 1452 N N . VAL A 1 190 ? 15.523 1.176 7.828 1 96.69 190 VAL A N 1
ATOM 1453 C CA . VAL A 1 190 ? 15.32 0.227 6.738 1 96.69 190 VAL A CA 1
ATOM 1454 C C . VAL A 1 190 ? 14.898 0.974 5.477 1 96.69 190 VAL A C 1
ATOM 1456 O O . VAL A 1 190 ? 15.422 0.716 4.391 1 96.69 190 VAL A O 1
ATOM 1459 N N . LEU A 1 191 ? 13.961 1.873 5.613 1 97.12 191 LEU A N 1
ATOM 1460 C CA . LEU A 1 191 ? 13.516 2.668 4.477 1 97.12 191 LEU A CA 1
ATOM 1461 C C . LEU A 1 191 ? 14.68 3.422 3.848 1 97.12 191 LEU A C 1
ATOM 1463 O O . LEU A 1 191 ? 14.812 3.461 2.623 1 97.12 191 LEU A O 1
ATOM 1467 N N . TYR A 1 192 ? 15.469 3.973 4.676 1 95.44 192 TYR A N 1
ATOM 1468 C CA . TYR A 1 192 ? 16.641 4.695 4.203 1 95.44 192 TYR A CA 1
ATOM 1469 C C . TYR A 1 192 ? 17.578 3.773 3.436 1 95.44 192 TYR A C 1
ATOM 1471 O O . TYR A 1 192 ? 17.984 4.086 2.312 1 95.44 192 TYR A O 1
ATOM 1479 N N . ASP A 1 193 ? 17.938 2.66 4.051 1 95.62 193 ASP A N 1
ATOM 1480 C CA . ASP A 1 193 ? 18.859 1.711 3.436 1 95.62 193 ASP A CA 1
ATOM 1481 C C . ASP A 1 193 ? 18.312 1.213 2.096 1 95.62 193 ASP A C 1
ATOM 1483 O O . ASP A 1 193 ? 19.078 1.07 1.132 1 95.62 193 ASP A O 1
ATOM 1487 N N . MET A 1 194 ? 17.062 0.96 2.045 1 96.19 194 MET A N 1
ATOM 1488 C CA . MET A 1 194 ? 16.438 0.498 0.809 1 96.19 194 MET A CA 1
ATOM 1489 C C . MET A 1 194 ? 16.469 1.586 -0.259 1 96.19 194 MET A C 1
ATOM 1491 O O . MET A 1 194 ? 16.719 1.303 -1.433 1 96.19 194 MET A O 1
ATOM 1495 N N . THR A 1 195 ? 16.188 2.832 0.137 1 95.75 195 THR A N 1
ATOM 1496 C CA . THR A 1 195 ? 16.266 3.953 -0.791 1 95.75 195 THR A CA 1
ATOM 1497 C C . THR A 1 195 ? 17.688 4.066 -1.365 1 95.75 195 THR A C 1
ATOM 1499 O O . THR A 1 195 ? 17.859 4.18 -2.58 1 95.75 195 THR A O 1
ATOM 1502 N N . MET A 1 196 ? 18.672 3.965 -0.494 1 94.19 196 MET A N 1
ATOM 1503 C CA . MET A 1 196 ? 20.062 4.062 -0.921 1 94.19 196 MET A CA 1
ATOM 1504 C C . MET A 1 196 ? 20.438 2.916 -1.857 1 94.19 196 MET A C 1
ATOM 1506 O O . MET A 1 196 ? 21.156 3.113 -2.836 1 94.19 196 MET A O 1
ATOM 1510 N N . GLY A 1 197 ? 19.938 1.724 -1.534 1 94.75 197 GLY A N 1
ATOM 1511 C CA . GLY A 1 197 ? 20.156 0.597 -2.43 1 94.75 197 GLY A CA 1
ATOM 1512 C C . GLY A 1 197 ? 19.562 0.809 -3.807 1 94.75 197 GLY A C 1
ATOM 1513 O O . GLY A 1 197 ? 20.172 0.455 -4.816 1 94.75 197 GLY A O 1
ATOM 1514 N N . GLY A 1 198 ? 18.312 1.346 -3.83 1 95.44 198 GLY A N 1
ATOM 1515 C CA . GLY A 1 198 ? 17.688 1.661 -5.105 1 95.44 198 GLY A CA 1
ATOM 1516 C C . GLY A 1 198 ? 18.484 2.654 -5.93 1 95.44 198 GLY A C 1
ATOM 1517 O O . GLY A 1 198 ? 18.594 2.512 -7.148 1 95.44 198 GLY A O 1
ATOM 1518 N N . LEU A 1 199 ? 19.047 3.609 -5.289 1 94.31 199 LEU A N 1
ATOM 1519 C CA . LEU A 1 199 ? 19.844 4.625 -5.961 1 94.31 199 LEU A CA 1
ATOM 1520 C C . LEU A 1 199 ? 21.156 4.035 -6.457 1 94.31 199 LEU A C 1
ATOM 1522 O O . LEU A 1 199 ? 21.641 4.383 -7.539 1 94.31 199 LEU A O 1
ATOM 1526 N N . ALA A 1 200 ? 21.688 3.152 -5.672 1 92.69 200 ALA A N 1
ATOM 1527 C CA . ALA A 1 200 ? 23 2.57 -5.977 1 92.69 200 ALA A CA 1
ATOM 1528 C C . ALA A 1 200 ? 22.891 1.539 -7.098 1 92.69 200 ALA A C 1
ATOM 1530 O O . ALA A 1 200 ? 23.875 1.252 -7.781 1 92.69 200 ALA A O 1
ATOM 1531 N N . GLY A 1 201 ? 21.672 0.953 -7.168 1 88.38 201 GLY A N 1
ATOM 1532 C CA . GLY A 1 201 ? 21.5 -0.075 -8.18 1 88.38 201 GLY A CA 1
ATOM 1533 C C . GLY A 1 201 ? 22.297 -1.335 -7.898 1 88.38 201 GLY A C 1
ATOM 1534 O O . GLY A 1 201 ? 22.438 -1.729 -6.738 1 88.38 201 GLY A O 1
ATOM 1535 N N . GLY A 1 202 ? 22.578 -2.23 -8.945 1 72.69 202 GLY A N 1
ATOM 1536 C CA . GLY A 1 202 ? 23.203 -3.537 -8.859 1 72.69 202 GLY A CA 1
ATOM 1537 C C . GLY A 1 202 ? 24.594 -3.492 -8.234 1 72.69 202 GLY A C 1
ATOM 1538 O O . GLY A 1 202 ? 25.281 -4.512 -8.156 1 72.69 202 GLY A O 1
ATOM 1539 N N . LYS A 1 203 ? 25.156 -2.361 -7.941 1 60.44 203 LYS A N 1
ATOM 1540 C CA . LYS A 1 203 ? 26.484 -2.27 -7.344 1 60.44 203 LYS A CA 1
ATOM 1541 C C . LYS A 1 203 ? 26.562 -3.037 -6.023 1 60.44 203 LYS A C 1
ATOM 1543 O O . LYS A 1 203 ? 27.625 -3.467 -5.602 1 60.44 203 LYS A O 1
ATOM 1548 N N . LEU A 1 204 ? 25.453 -3.316 -5.426 1 53.19 204 LEU A N 1
ATOM 1549 C CA . LEU A 1 204 ? 25.484 -3.986 -4.129 1 53.19 204 LEU A CA 1
ATOM 1550 C C . LEU A 1 204 ? 25.438 -5.5 -4.297 1 53.19 204 LEU A C 1
ATOM 1552 O O . LEU A 1 204 ? 25.688 -6.242 -3.35 1 53.19 204 LEU A O 1
ATOM 1556 N N . GLY A 1 205 ? 24.844 -6.145 -5.27 1 50.88 205 GLY A N 1
ATOM 1557 C CA . GLY A 1 205 ? 24.734 -7.586 -5.445 1 50.88 205 GLY A CA 1
ATOM 1558 C C . GLY A 1 2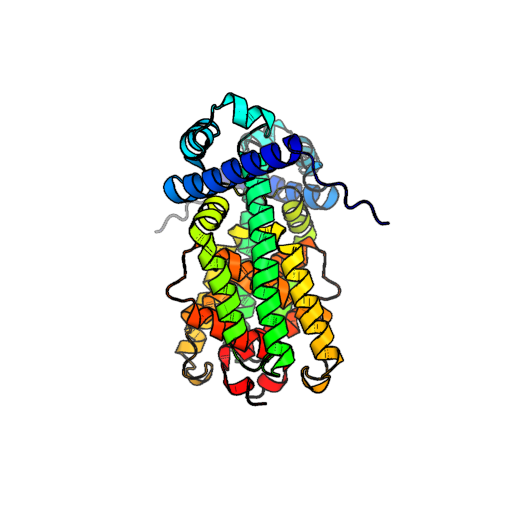05 ? 26.078 -8.289 -5.473 1 50.88 205 GLY A C 1
ATOM 1559 O O . GLY A 1 205 ? 26.141 -9.516 -5.41 1 50.88 205 GLY A O 1
ATOM 1560 N N . GLY A 1 206 ? 27.156 -7.684 -5.77 1 43.56 206 GLY A N 1
ATOM 1561 C CA . GLY A 1 206 ? 28.453 -8.328 -5.789 1 43.56 206 GLY A CA 1
ATOM 1562 C C . GLY A 1 206 ? 29.062 -8.469 -4.41 1 43.56 206 GLY A C 1
ATOM 1563 O O . GLY A 1 206 ? 30.25 -8.805 -4.281 1 43.56 206 GLY A O 1
ATOM 1564 N N . LEU A 1 207 ? 28.406 -8.156 -3.475 1 39.25 207 LEU A N 1
ATOM 1565 C CA . LEU A 1 207 ? 29.109 -8.375 -2.213 1 39.25 207 LEU A CA 1
ATOM 1566 C C . LEU A 1 207 ? 28.812 -9.766 -1.66 1 39.25 207 LEU A C 1
ATOM 1568 O O . LEU A 1 207 ? 27.703 -10.266 -1.794 1 39.25 207 LEU A O 1
ATOM 1572 N N . MET B 1 1 ? -6.25 -49.25 7.488 1 33.97 1 MET B N 1
ATOM 1573 C CA . MET B 1 1 ? -6.836 -49.094 6.156 1 33.97 1 MET B CA 1
ATOM 1574 C C . MET B 1 1 ? -7.547 -47.75 6.012 1 33.97 1 MET B C 1
ATOM 1576 O O . MET B 1 1 ? -8.555 -47.531 6.672 1 33.97 1 MET B O 1
ATOM 1580 N N . GLY B 1 2 ? -6.918 -46.562 6.078 1 40.75 2 GLY B N 1
ATOM 1581 C CA . GLY B 1 2 ? -7.348 -45.188 5.938 1 40.75 2 GLY B CA 1
ATOM 1582 C C . GLY B 1 2 ? -8.242 -44.938 4.734 1 40.75 2 GLY B C 1
ATOM 1583 O O . GLY B 1 2 ? -7.809 -45.125 3.592 1 40.75 2 GLY B O 1
ATOM 1584 N N . THR B 1 3 ? -9.578 -45.344 4.848 1 39.66 3 THR B N 1
ATOM 1585 C CA . THR B 1 3 ? -10.57 -45.281 3.777 1 39.66 3 THR B CA 1
ATOM 1586 C C . THR B 1 3 ? -10.562 -43.938 3.08 1 39.66 3 THR B C 1
ATOM 1588 O O . THR B 1 3 ? -10.859 -42.906 3.699 1 39.66 3 THR B O 1
ATOM 1591 N N . GLY B 1 4 ? -9.633 -43.656 2.293 1 46.66 4 GLY B N 1
ATOM 1592 C CA . GLY B 1 4 ? -9.727 -42.562 1.335 1 46.66 4 GLY B CA 1
ATOM 1593 C C . GLY B 1 4 ? -11.125 -42.375 0.773 1 46.66 4 GLY B C 1
ATOM 1594 O O . GLY B 1 4 ? -11.633 -43.25 0.07 1 46.66 4 GLY B O 1
ATOM 1595 N N . GLN B 1 5 ? -12.07 -41.906 1.502 1 49.38 5 GLN B N 1
ATOM 1596 C CA . GLN B 1 5 ? -13.461 -41.719 1.101 1 49.38 5 GLN B CA 1
ATOM 1597 C C . GLN B 1 5 ? -13.555 -41.219 -0.332 1 49.38 5 GLN B C 1
ATOM 1599 O O . GLN B 1 5 ? -13.062 -40.125 -0.635 1 49.38 5 GLN B O 1
ATOM 1604 N N . ARG B 1 6 ? -13.508 -42 -1.311 1 49.62 6 ARG B N 1
ATOM 1605 C CA . ARG B 1 6 ? -13.844 -41.719 -2.705 1 49.62 6 ARG B CA 1
ATOM 1606 C C . ARG B 1 6 ? -15.062 -40.812 -2.805 1 49.62 6 ARG B C 1
ATOM 1608 O O . ARG B 1 6 ? -16.125 -41.125 -2.262 1 49.62 6 ARG B O 1
ATOM 1615 N N . LYS B 1 7 ? -14.727 -39.625 -2.859 1 59.84 7 LYS B N 1
ATOM 1616 C CA . LYS B 1 7 ? -15.867 -38.75 -3.1 1 59.84 7 LYS B CA 1
ATOM 1617 C C . LYS B 1 7 ? -16.859 -39.375 -4.059 1 59.84 7 LYS B C 1
ATOM 1619 O O . LYS B 1 7 ? -16.484 -39.875 -5.113 1 59.84 7 LYS B O 1
ATOM 1624 N N . GLY B 1 8 ? -17.953 -39.656 -3.807 1 62.81 8 GLY B N 1
ATOM 1625 C CA . GLY B 1 8 ? -18.984 -40.281 -4.602 1 62.81 8 GLY B CA 1
ATOM 1626 C C . GLY B 1 8 ? -19.328 -39.531 -5.863 1 62.81 8 GLY B C 1
ATOM 1627 O O . GLY B 1 8 ? -18.891 -38.375 -6.039 1 62.81 8 GLY B O 1
ATOM 1628 N N . PRO B 1 9 ? -19.797 -40.219 -6.922 1 65.12 9 PRO B N 1
ATOM 1629 C CA . PRO B 1 9 ? -20.109 -39.594 -8.211 1 65.12 9 PRO B CA 1
ATOM 1630 C C . PRO B 1 9 ? -20.812 -38.25 -8.07 1 65.12 9 PRO B C 1
ATOM 1632 O O . PRO B 1 9 ? -20.562 -37.344 -8.859 1 65.12 9 PRO B O 1
ATOM 1635 N N . SER B 1 10 ? -21.672 -38.062 -7.082 1 73.69 10 SER B N 1
ATOM 1636 C CA . SER B 1 10 ? -22.359 -36.781 -6.844 1 73.69 10 SER B CA 1
ATOM 1637 C C . SER B 1 10 ? -21.391 -35.688 -6.445 1 73.69 10 SER B C 1
ATOM 1639 O O . SER B 1 10 ? -21.5 -34.562 -6.926 1 73.69 10 SER B O 1
ATOM 1641 N N . GLN B 1 11 ? -20.453 -36.125 -5.621 1 75.06 11 GLN B N 1
ATOM 1642 C CA . GLN B 1 11 ? -19.469 -35.125 -5.172 1 75.06 11 GLN B CA 1
ATOM 1643 C C . GLN B 1 11 ? -18.562 -34.719 -6.324 1 75.06 11 GLN B C 1
ATOM 1645 O O . GLN B 1 11 ? -18.203 -33.531 -6.445 1 75.06 11 GLN B O 1
ATOM 1650 N N . GLN B 1 12 ? -18.281 -35.688 -7.148 1 80.19 12 GLN B N 1
ATOM 1651 C CA . GLN B 1 12 ? -17.438 -35.406 -8.297 1 80.19 12 GLN B CA 1
ATOM 1652 C C . GLN B 1 12 ? -18.156 -34.5 -9.289 1 80.19 12 GLN B C 1
ATOM 1654 O O . GLN B 1 12 ? -17.547 -33.562 -9.844 1 80.19 12 GLN B O 1
ATOM 1659 N N . ARG B 1 13 ? -19.422 -34.781 -9.547 1 80.88 13 ARG B N 1
ATOM 1660 C CA . ARG B 1 13 ? -20.203 -33.938 -10.445 1 80.88 13 ARG B CA 1
ATOM 1661 C C . ARG B 1 13 ? -20.328 -32.531 -9.898 1 80.88 13 ARG B C 1
ATOM 1663 O O . ARG B 1 13 ? -20.25 -31.562 -10.656 1 80.88 13 ARG B O 1
ATOM 1670 N N . SER B 1 14 ? -20.5 -32.469 -8.641 1 85.38 14 SER B N 1
ATOM 1671 C CA . SER B 1 14 ? -20.594 -31.156 -7.984 1 85.38 14 SER B CA 1
ATOM 1672 C C . SER B 1 14 ? -19.297 -30.375 -8.109 1 85.38 14 SER B C 1
ATOM 1674 O O . SER B 1 14 ? -19.312 -29.188 -8.445 1 85.38 14 SER B O 1
ATOM 1676 N N . GLN B 1 15 ? -18.281 -31.125 -7.961 1 90.5 15 GLN B N 1
ATOM 1677 C CA . GLN B 1 15 ? -16.984 -30.469 -8.07 1 90.5 15 GLN B CA 1
ATOM 1678 C C . GLN B 1 15 ? -16.719 -30 -9.492 1 90.5 15 GLN B C 1
ATOM 1680 O O . GLN B 1 15 ? -16.156 -28.922 -9.703 1 90.5 15 GLN B O 1
ATOM 1685 N N . ALA B 1 16 ? -17.109 -30.812 -10.375 1 92.81 16 ALA B N 1
ATOM 1686 C CA . ALA B 1 16 ? -16.922 -30.469 -11.781 1 92.81 16 ALA B CA 1
ATOM 1687 C C . ALA B 1 16 ? -17.75 -29.234 -12.148 1 92.81 16 ALA B C 1
ATOM 1689 O O . ALA B 1 16 ? -17.312 -28.375 -12.914 1 92.81 16 ALA B O 1
ATOM 1690 N N . THR B 1 17 ? -18.969 -29.172 -11.648 1 94.56 17 THR B N 1
ATOM 1691 C CA . THR B 1 17 ? -19.828 -28.031 -11.93 1 94.56 17 THR B CA 1
ATOM 1692 C C . THR B 1 17 ? -19.266 -26.766 -11.312 1 94.56 17 THR B C 1
ATOM 1694 O O . THR B 1 17 ? -19.234 -25.703 -11.961 1 94.56 17 THR B O 1
ATOM 1697 N N . VAL B 1 18 ? -18.797 -26.891 -10.133 1 96.69 18 VAL B N 1
ATOM 1698 C CA . VAL B 1 18 ? -18.188 -25.734 -9.469 1 96.69 18 VAL B CA 1
ATOM 1699 C C . VAL B 1 18 ? -16.969 -25.266 -10.266 1 96.69 18 VAL B C 1
ATOM 1701 O O . VAL B 1 18 ? -16.812 -24.062 -10.492 1 96.69 18 VAL B O 1
ATOM 1704 N N . ALA B 1 19 ? -16.188 -26.219 -10.695 1 96.81 19 ALA B N 1
ATOM 1705 C CA . ALA B 1 19 ? -15.016 -25.875 -11.492 1 96.81 19 ALA B CA 1
ATOM 1706 C C . ALA B 1 19 ? -15.422 -25.156 -12.781 1 96.81 19 ALA B C 1
ATOM 1708 O O . ALA B 1 19 ? -14.75 -24.203 -13.203 1 96.81 19 ALA B O 1
ATOM 1709 N N . ARG B 1 20 ? -16.438 -25.594 -13.328 1 96.94 20 ARG B N 1
ATOM 1710 C CA . ARG B 1 20 ? -16.953 -24.984 -14.547 1 96.94 20 ARG B CA 1
ATOM 1711 C C . ARG B 1 20 ? -17.438 -23.562 -14.281 1 96.94 20 ARG B C 1
ATOM 1713 O O . ARG B 1 20 ? -17.172 -22.656 -15.078 1 96.94 20 ARG B O 1
ATOM 1720 N N . ILE B 1 21 ? -18.094 -23.375 -13.211 1 98.06 21 ILE B N 1
ATOM 1721 C CA . ILE B 1 21 ? -18.594 -22.047 -12.828 1 98.06 21 ILE B CA 1
ATOM 1722 C C . ILE B 1 21 ? -17.422 -21.109 -12.594 1 98.06 21 ILE B C 1
ATOM 1724 O O . ILE B 1 21 ? -17.438 -19.969 -13.078 1 98.06 21 ILE B O 1
ATOM 1728 N N . LEU B 1 22 ? -16.453 -21.578 -11.922 1 98.19 22 LEU B N 1
ATOM 1729 C CA . LEU B 1 22 ? -15.289 -20.75 -11.617 1 98.19 22 LEU B CA 1
ATOM 1730 C C . LEU B 1 22 ? -14.531 -20.391 -12.891 1 98.19 22 LEU B C 1
ATOM 1732 O O . LEU B 1 22 ? -14.133 -19.234 -13.078 1 98.19 22 LEU B O 1
ATOM 1736 N N . SER B 1 23 ? -14.359 -21.375 -13.758 1 98 23 SER B N 1
ATOM 1737 C CA . SER B 1 23 ? -13.703 -21.125 -15.039 1 98 23 SER B CA 1
ATOM 1738 C C . SER B 1 23 ? -14.469 -20.094 -15.859 1 98 23 SER B C 1
ATOM 1740 O O . SER B 1 23 ? -13.875 -19.172 -16.422 1 98 23 SER B O 1
ATOM 1742 N N . ALA B 1 24 ? -15.734 -20.219 -15.906 1 98.44 24 ALA B N 1
ATOM 1743 C CA . ALA B 1 24 ? -16.594 -19.281 -16.609 1 98.44 24 ALA B CA 1
ATOM 1744 C C . ALA B 1 24 ? -16.5 -17.891 -16.016 1 98.44 24 ALA B C 1
ATOM 1746 O O . ALA B 1 24 ? -16.484 -16.891 -16.734 1 98.44 24 ALA B O 1
ATOM 1747 N N . THR B 1 25 ? -16.5 -17.828 -14.742 1 98.31 25 THR B N 1
ATOM 1748 C CA . THR B 1 25 ? -16.391 -16.547 -14.055 1 98.31 25 THR B CA 1
ATOM 1749 C C . THR B 1 25 ? -15.109 -15.812 -14.453 1 98.31 25 THR B C 1
ATOM 1751 O O . THR B 1 25 ? -15.133 -14.617 -14.75 1 98.31 25 THR B O 1
ATOM 1754 N N . GLY B 1 26 ? -14.008 -16.5 -14.422 1 97.94 26 GLY B N 1
ATOM 1755 C CA . GLY B 1 26 ? -12.758 -15.922 -14.891 1 97.94 26 GLY B CA 1
ATOM 1756 C C . GLY B 1 26 ? -12.852 -15.367 -16.297 1 97.94 26 GLY B C 1
ATOM 1757 O O . GLY B 1 26 ? -12.375 -14.266 -16.578 1 97.94 26 GLY B O 1
ATOM 1758 N N . GLN B 1 27 ? -13.477 -16.109 -17.156 1 97.81 27 GLN B N 1
ATOM 1759 C CA . GLN B 1 27 ? -13.648 -15.695 -18.547 1 97.81 27 GLN B CA 1
ATOM 1760 C C . GLN B 1 27 ? -14.484 -14.422 -18.656 1 97.81 27 GLN B C 1
ATOM 1762 O O . GLN B 1 27 ? -14.148 -13.508 -19.406 1 97.81 27 GLN B O 1
ATOM 1767 N N . VAL B 1 28 ? -15.555 -14.383 -17.922 1 98.12 28 VAL B N 1
ATOM 1768 C CA . VAL B 1 28 ? -16.453 -13.227 -17.953 1 98.12 28 VAL B CA 1
ATOM 1769 C C . VAL B 1 28 ? -15.734 -12 -17.406 1 98.12 28 VAL B C 1
ATOM 1771 O O . VAL B 1 28 ? -15.828 -10.914 -17.984 1 98.12 28 VAL B O 1
ATOM 1774 N N . LEU B 1 29 ? -15.008 -12.164 -16.359 1 97.75 29 LEU B N 1
ATOM 1775 C CA . LEU B 1 29 ? -14.266 -11.062 -15.766 1 97.75 29 LEU B CA 1
ATOM 1776 C C . LEU B 1 29 ? -13.219 -10.523 -16.734 1 97.75 29 LEU B C 1
ATOM 1778 O O . LEU B 1 29 ? -13.031 -9.305 -16.844 1 97.75 29 LEU B O 1
ATOM 1782 N N . GLU B 1 30 ? -12.594 -11.391 -17.406 1 96.62 30 GLU B N 1
ATOM 1783 C CA . GLU B 1 30 ? -11.578 -10.984 -18.375 1 96.62 30 GLU B CA 1
ATOM 1784 C C . GLU B 1 30 ? -12.195 -10.242 -19.562 1 96.62 30 GLU B C 1
ATOM 1786 O O . GLU B 1 30 ? -11.633 -9.266 -20.047 1 96.62 30 GLU B O 1
ATOM 1791 N N . ALA B 1 31 ? -13.328 -10.656 -19.938 1 96.62 31 ALA B N 1
ATOM 1792 C CA . ALA B 1 31 ? -13.953 -10.133 -21.156 1 96.62 31 ALA B CA 1
ATOM 1793 C C . ALA B 1 31 ? -14.758 -8.867 -20.844 1 96.62 31 ALA B C 1
ATOM 1795 O O . ALA B 1 31 ? -14.789 -7.934 -21.641 1 96.62 31 ALA B O 1
ATOM 1796 N N . LYS B 1 32 ? -15.422 -8.812 -19.641 1 96.62 32 LYS B N 1
ATOM 1797 C CA . LYS B 1 32 ? -16.438 -7.785 -19.422 1 96.62 32 LYS B CA 1
ATOM 1798 C C . LYS B 1 32 ? -16.125 -6.969 -18.172 1 96.62 32 LYS B C 1
ATOM 1800 O O . LYS B 1 32 ? -16.797 -5.988 -17.875 1 96.62 32 LYS B O 1
ATOM 1805 N N . GLY B 1 33 ? -15.094 -7.344 -17.469 1 96.75 33 GLY B N 1
ATOM 1806 C CA . GLY B 1 33 ? -14.805 -6.66 -16.219 1 96.75 33 GLY B CA 1
ATOM 1807 C C . GLY B 1 33 ? -15.797 -6.98 -15.125 1 96.75 33 GLY B C 1
ATOM 1808 O O . GLY B 1 33 ? -16.625 -7.887 -15.273 1 96.75 33 GLY B O 1
ATOM 1809 N N . TYR B 1 34 ? -15.688 -6.352 -14.008 1 96.94 34 TYR B N 1
ATOM 1810 C CA . TYR B 1 34 ? -16.531 -6.613 -12.852 1 96.94 34 TYR B CA 1
ATOM 1811 C C . TYR B 1 34 ? -17.969 -6.176 -13.117 1 96.94 34 TYR B C 1
ATOM 1813 O O . TYR B 1 34 ? -18.906 -6.883 -12.758 1 96.94 34 TYR B O 1
ATOM 1821 N N . ALA B 1 35 ? -18.125 -4.98 -13.602 1 95.38 35 ALA B N 1
ATOM 1822 C CA . ALA B 1 35 ? -19.438 -4.422 -13.852 1 95.38 35 ALA B CA 1
ATOM 1823 C C . ALA B 1 35 ? -20.234 -5.312 -14.805 1 95.38 35 ALA B C 1
ATOM 1825 O O . ALA B 1 35 ? -21.469 -5.426 -14.68 1 95.38 35 ALA B O 1
ATOM 1826 N N . GLY B 1 36 ? -19.578 -5.949 -15.672 1 96.44 36 GLY B N 1
ATOM 1827 C CA . GLY B 1 36 ? -20.234 -6.809 -16.641 1 96.44 36 GLY B CA 1
ATOM 1828 C C . GLY B 1 36 ? -20.375 -8.242 -16.172 1 96.44 36 GLY B C 1
ATOM 1829 O O . GLY B 1 36 ? -20.984 -9.07 -16.859 1 96.44 36 GLY B O 1
ATOM 1830 N N . CYS B 1 37 ? -19.844 -8.539 -15.078 1 97.62 37 CYS B N 1
ATOM 1831 C CA . CYS B 1 37 ? -19.891 -9.883 -14.516 1 97.62 37 CYS B CA 1
ATOM 1832 C C . CYS B 1 37 ? -21.156 -10.07 -13.688 1 97.62 37 CYS B C 1
ATOM 1834 O O . CYS B 1 37 ? -21.359 -9.375 -12.688 1 97.62 37 CYS B O 1
ATOM 1836 N N . SER B 1 38 ? -22.031 -10.891 -14.141 1 97.5 38 SER B N 1
ATOM 1837 C CA . SER B 1 38 ? -23.266 -11.234 -13.438 1 97.5 38 SER B CA 1
ATOM 1838 C C . SER B 1 38 ? -23.469 -12.742 -13.383 1 97.5 38 SER B C 1
ATOM 1840 O O . SER B 1 38 ? -22.812 -13.492 -14.117 1 97.5 38 SER B O 1
ATOM 1842 N N . THR B 1 39 ? -24.359 -13.125 -12.469 1 97.38 39 THR B N 1
ATOM 1843 C CA . THR B 1 39 ? -24.672 -14.547 -12.391 1 97.38 39 THR B CA 1
ATOM 1844 C C . THR B 1 39 ? -25.266 -15.047 -13.711 1 97.38 39 THR B C 1
ATOM 1846 O O . THR B 1 39 ? -25.016 -16.188 -14.109 1 97.38 39 THR B O 1
ATOM 1849 N N . GLY B 1 40 ? -26.031 -14.203 -14.344 1 97.75 40 GLY B N 1
ATOM 1850 C CA . GLY B 1 40 ? -26.547 -14.547 -15.656 1 97.75 40 GLY B CA 1
ATOM 1851 C C . GLY B 1 40 ? -25.453 -14.734 -16.703 1 97.75 40 GLY B C 1
ATOM 1852 O O . GLY B 1 40 ? -25.453 -15.727 -17.438 1 97.75 40 GLY B O 1
ATOM 1853 N N . ALA B 1 41 ? -24.547 -13.852 -16.781 1 98.25 41 ALA B N 1
ATOM 1854 C CA . ALA B 1 41 ? -23.438 -13.938 -17.734 1 98.25 41 ALA B CA 1
ATOM 1855 C C . ALA B 1 41 ? -22.578 -15.164 -17.453 1 98.25 41 ALA B C 1
ATOM 1857 O O . ALA B 1 41 ? -22.109 -15.828 -18.375 1 98.25 41 ALA B O 1
ATOM 1858 N N . ILE B 1 42 ? -22.344 -15.453 -16.172 1 98.5 42 ILE B N 1
ATOM 1859 C CA . ILE B 1 42 ? -21.547 -16.594 -15.758 1 98.5 42 ILE B CA 1
ATOM 1860 C C . ILE B 1 42 ? -22.25 -17.891 -16.188 1 98.5 42 ILE B C 1
ATOM 1862 O O . ILE B 1 42 ? -21.609 -18.797 -16.734 1 98.5 42 ILE B O 1
ATOM 1866 N N . ALA B 1 43 ? -23.531 -17.938 -15.914 1 98.5 43 ALA B N 1
ATOM 1867 C CA . ALA B 1 43 ? -24.312 -19.109 -16.297 1 98.5 43 ALA B CA 1
ATOM 1868 C C . ALA B 1 43 ? -24.234 -19.359 -17.797 1 98.5 43 ALA B C 1
ATOM 1870 O O . ALA B 1 43 ? -24 -20.5 -18.219 1 98.5 43 ALA B O 1
ATOM 1871 N N . GLU B 1 44 ? -24.422 -18.344 -18.531 1 98.25 44 GLU B N 1
ATOM 1872 C CA . GLU B 1 44 ? -24.344 -18.438 -20 1 98.25 44 GLU B CA 1
ATOM 1873 C C . GLU B 1 44 ? -22.984 -18.953 -20.453 1 98.25 44 GLU B C 1
ATOM 1875 O O . GLU B 1 44 ? -22.906 -19.859 -21.281 1 98.25 44 GLU B O 1
ATOM 1880 N N . ALA B 1 45 ? -21.922 -18.438 -19.922 1 98 45 ALA B N 1
ATOM 1881 C CA . ALA B 1 45 ? -20.562 -18.844 -20.297 1 98 45 ALA B CA 1
ATOM 1882 C C . ALA B 1 45 ? -20.297 -20.281 -19.875 1 98 45 ALA B C 1
ATOM 1884 O O . ALA B 1 45 ? -19.547 -21 -20.547 1 98 45 ALA B O 1
ATOM 1885 N N . ALA B 1 46 ? -20.875 -20.688 -18.781 1 97.88 46 ALA B N 1
ATOM 1886 C CA . ALA B 1 46 ? -20.672 -22.031 -18.234 1 97.88 46 ALA B CA 1
ATOM 1887 C C . ALA B 1 46 ? -21.547 -23.047 -18.938 1 97.88 46 ALA B C 1
ATOM 1889 O O . ALA B 1 46 ? -21.359 -24.266 -18.781 1 97.88 46 ALA B O 1
ATOM 1890 N N . GLY B 1 47 ? -22.531 -22.578 -19.656 1 97.81 47 GLY B N 1
ATOM 1891 C CA . GLY B 1 47 ? -23.438 -23.469 -20.344 1 97.81 47 GLY B CA 1
ATOM 1892 C C . GLY B 1 47 ? -24.438 -24.156 -19.422 1 97.81 47 GLY B C 1
ATOM 1893 O O . GLY B 1 47 ? -24.766 -25.328 -19.625 1 97.81 47 GLY B O 1
ATOM 1894 N N . ILE B 1 48 ? -24.75 -23.5 -18.406 1 97.31 48 ILE B N 1
ATOM 1895 C CA . ILE B 1 48 ? -25.719 -24.031 -17.453 1 97.31 48 ILE B CA 1
ATOM 1896 C C . ILE B 1 48 ? -26.797 -22.984 -17.156 1 97.31 48 ILE B C 1
ATOM 1898 O O . ILE B 1 48 ? -26.688 -21.844 -17.609 1 97.31 48 ILE B O 1
ATOM 1902 N N . SER B 1 49 ? -27.859 -23.375 -16.406 1 96.44 49 SER B N 1
ATOM 1903 C CA . SER B 1 49 ? -28.922 -22.438 -16.062 1 96.44 49 SER B CA 1
ATOM 1904 C C . SER B 1 49 ? -28.516 -21.531 -14.898 1 96.44 49 SER B C 1
ATOM 1906 O O . SER B 1 49 ? -27.656 -21.906 -14.086 1 96.44 49 SER B O 1
ATOM 1908 N N . LYS B 1 50 ? -29.125 -20.375 -14.906 1 96.38 50 LYS B N 1
ATOM 1909 C CA . LYS B 1 50 ? -28.906 -19.484 -13.773 1 96.38 50 LYS B CA 1
ATOM 1910 C C . LYS B 1 50 ? -29.281 -20.156 -12.461 1 96.38 50 LYS B C 1
ATOM 1912 O O . LYS B 1 50 ? -28.594 -19.984 -11.445 1 96.38 50 LYS B O 1
ATOM 1917 N N . GLY B 1 51 ? -30.328 -20.891 -12.484 1 95.81 51 GLY B N 1
ATOM 1918 C CA . GLY B 1 51 ? -30.75 -21.641 -11.32 1 95.81 51 GLY B CA 1
ATOM 1919 C C . GLY B 1 51 ? -29.688 -22.609 -10.82 1 95.81 51 GLY B C 1
ATOM 1920 O O . GLY B 1 51 ? -29.5 -22.766 -9.609 1 95.81 51 GLY B O 1
ATOM 1921 N N . SER B 1 52 ? -29.031 -23.297 -11.734 1 95.62 52 SER B N 1
ATOM 1922 C CA . SER B 1 52 ? -27.969 -24.219 -11.383 1 95.62 52 SER B CA 1
ATOM 1923 C C . SER B 1 52 ? -26.828 -23.5 -10.664 1 95.62 52 SER B C 1
ATOM 1925 O O . SER B 1 52 ? -26.234 -24.047 -9.734 1 95.62 52 SER B O 1
ATOM 1927 N N . VAL B 1 53 ? -26.5 -22.266 -11.086 1 97.31 53 VAL B N 1
ATOM 1928 C CA . VAL B 1 53 ? -25.453 -21.484 -10.422 1 97.31 53 VAL B CA 1
ATOM 1929 C C . VAL B 1 53 ? -25.859 -21.219 -8.969 1 97.31 53 VAL B C 1
ATOM 1931 O O . VAL B 1 53 ? -25.047 -21.375 -8.055 1 97.31 53 VAL B O 1
ATOM 1934 N N . TYR B 1 54 ? -27.109 -20.938 -8.711 1 96.88 54 TYR B N 1
ATOM 1935 C CA . TYR B 1 54 ? -27.609 -20.562 -7.398 1 96.88 54 TYR B CA 1
ATOM 1936 C C . TYR B 1 54 ? -27.656 -21.766 -6.465 1 96.88 54 TYR B C 1
ATOM 1938 O O . TYR B 1 54 ? -27.766 -21.609 -5.246 1 96.88 54 TYR B O 1
ATOM 1946 N N . GLN B 1 55 ? -27.609 -22.938 -7.02 1 96.12 55 GLN B N 1
ATOM 1947 C CA . GLN B 1 55 ? -27.5 -24.141 -6.195 1 96.12 55 GLN B CA 1
ATOM 1948 C C . GLN B 1 55 ? -26.156 -24.172 -5.461 1 96.12 55 GLN B C 1
ATOM 1950 O O . GLN B 1 55 ? -26.047 -24.781 -4.395 1 96.12 55 GLN B O 1
ATOM 1955 N N . TYR B 1 56 ? -25.234 -23.516 -6.012 1 96.5 56 TYR B N 1
ATOM 1956 C CA . TYR B 1 56 ? -23.891 -23.609 -5.473 1 96.5 56 TYR B CA 1
ATOM 1957 C C . TYR B 1 56 ? -23.453 -22.297 -4.844 1 96.5 56 TYR B C 1
ATOM 1959 O O . TYR B 1 56 ? -22.672 -22.281 -3.883 1 96.5 56 TYR B O 1
ATOM 1967 N N . PHE B 1 57 ? -23.906 -21.172 -5.426 1 97.75 57 PHE B N 1
ATOM 1968 C CA . PHE B 1 57 ? -23.469 -19.859 -4.969 1 97.75 57 PHE B CA 1
ATOM 1969 C C . PHE B 1 57 ? -24.672 -18.906 -4.816 1 97.75 57 PHE B C 1
ATOM 1971 O O . PHE B 1 57 ? -25.578 -18.922 -5.641 1 97.75 57 PHE B O 1
ATOM 1978 N N . ALA B 1 58 ? -24.547 -18.078 -3.811 1 97 58 ALA B N 1
ATOM 1979 C CA . ALA B 1 58 ? -25.656 -17.188 -3.502 1 97 58 ALA B CA 1
ATOM 1980 C C . ALA B 1 58 ? -25.656 -15.969 -4.406 1 97 58 ALA B C 1
ATOM 1982 O O . ALA B 1 58 ? -26.703 -15.391 -4.691 1 97 58 ALA B O 1
ATOM 1983 N N . ASN B 1 59 ? -24.453 -15.531 -4.801 1 96.38 59 ASN B N 1
ATOM 1984 C CA . ASN B 1 59 ? -24.312 -14.328 -5.617 1 96.38 59 ASN B CA 1
ATOM 1985 C C . ASN B 1 59 ? -22.953 -14.297 -6.312 1 96.38 59 ASN B C 1
ATOM 1987 O O . ASN B 1 59 ? -22.094 -15.148 -6.051 1 96.38 59 ASN B O 1
ATOM 1991 N N . LYS B 1 60 ? -22.734 -13.375 -7.184 1 96.56 60 LYS B N 1
ATOM 1992 C CA . LYS B 1 60 ? -21.516 -13.328 -7.977 1 96.56 60 LYS B CA 1
ATOM 1993 C C . LYS B 1 60 ? -20.297 -13.078 -7.094 1 96.56 60 LYS B C 1
ATOM 1995 O O . LYS B 1 60 ? -19.203 -13.586 -7.367 1 96.56 60 LYS B O 1
ATOM 2000 N N . ASP B 1 61 ? -20.438 -12.242 -6.055 1 97.44 61 ASP B N 1
ATOM 2001 C CA . ASP B 1 61 ? -19.297 -11.938 -5.188 1 97.44 61 ASP B CA 1
ATOM 2002 C C . ASP B 1 61 ? -18.781 -13.203 -4.516 1 97.44 61 ASP B C 1
ATOM 2004 O O . ASP B 1 61 ? -17.562 -13.391 -4.387 1 97.44 61 ASP B O 1
ATOM 2008 N N . GLU B 1 62 ? -19.641 -14.008 -4.109 1 97.5 62 GLU B N 1
ATOM 2009 C CA . GLU B 1 62 ? -19.219 -15.273 -3.521 1 97.5 62 GLU B CA 1
ATOM 2010 C C . GLU B 1 62 ? -18.438 -16.109 -4.52 1 97.5 62 GLU B C 1
ATOM 2012 O O . GLU B 1 62 ? -17.422 -16.703 -4.168 1 97.5 62 GLU B O 1
ATOM 2017 N N . ILE B 1 63 ? -18.906 -16.172 -5.75 1 98.19 63 ILE B N 1
ATOM 2018 C CA . ILE B 1 63 ? -18.188 -16.906 -6.793 1 98.19 63 ILE B CA 1
ATOM 2019 C C . ILE B 1 63 ? -16.797 -16.312 -6.98 1 98.19 63 ILE B C 1
ATOM 2021 O O . ILE B 1 63 ? -15.812 -17.047 -7.035 1 98.19 63 ILE B O 1
ATOM 2025 N N . ILE B 1 64 ? -16.75 -15.016 -7.062 1 97.94 64 ILE B N 1
ATOM 2026 C CA . ILE B 1 64 ? -15.492 -14.312 -7.328 1 97.94 64 ILE B CA 1
ATOM 2027 C C . ILE B 1 64 ? -14.523 -14.531 -6.168 1 97.94 64 ILE B C 1
ATOM 2029 O O . ILE B 1 64 ? -13.328 -14.719 -6.387 1 97.94 64 ILE B O 1
ATOM 2033 N N . GLU B 1 65 ? -15.016 -14.531 -4.969 1 96.94 65 GLU B N 1
ATOM 2034 C CA . GLU B 1 65 ? -14.172 -14.773 -3.803 1 96.94 65 GLU B CA 1
ATOM 2035 C C . GLU B 1 65 ? -13.516 -16.156 -3.871 1 96.94 65 GLU B C 1
ATOM 2037 O O . GLU B 1 65 ? -12.32 -16.297 -3.607 1 96.94 65 GLU B O 1
ATOM 2042 N N . VAL B 1 66 ? -14.305 -17.141 -4.215 1 96.56 66 VAL B N 1
ATOM 2043 C CA . VAL B 1 66 ? -13.781 -18.5 -4.324 1 96.56 66 VAL B CA 1
ATOM 2044 C C . VAL B 1 66 ? -12.758 -18.562 -5.461 1 96.56 66 VAL B C 1
ATOM 2046 O O . VAL B 1 66 ? -11.711 -19.203 -5.324 1 96.56 66 VAL B O 1
ATOM 2049 N N . LEU B 1 67 ? -13.047 -17.906 -6.535 1 97.25 67 LEU B N 1
ATOM 2050 C CA . LEU B 1 67 ? -12.117 -17.844 -7.66 1 97.25 67 LEU B CA 1
ATOM 2051 C C . LEU B 1 67 ? -10.805 -17.188 -7.242 1 97.25 67 LEU B C 1
ATOM 2053 O O . LEU B 1 67 ? -9.727 -17.688 -7.551 1 97.25 67 LEU B O 1
ATOM 2057 N N . LEU B 1 68 ? -10.898 -16.109 -6.543 1 96.12 68 LEU B N 1
ATOM 2058 C CA . LEU B 1 68 ? -9.727 -15.367 -6.078 1 96.12 68 LEU B CA 1
ATOM 2059 C C . LEU B 1 68 ? -8.875 -16.234 -5.156 1 96.12 68 LEU B C 1
ATOM 2061 O O . LEU B 1 68 ? -7.645 -16.25 -5.266 1 96.12 68 LEU B O 1
ATOM 2065 N N . ASP B 1 69 ? -9.547 -16.891 -4.281 1 94.38 69 ASP B N 1
ATOM 2066 C CA . ASP B 1 69 ? -8.812 -17.781 -3.387 1 94.38 69 ASP B CA 1
ATOM 2067 C C . ASP B 1 69 ? -8.016 -18.828 -4.176 1 94.38 69 ASP B C 1
ATOM 2069 O O . ASP B 1 69 ? -6.859 -19.094 -3.857 1 94.38 69 ASP B O 1
ATOM 2073 N N . GLY B 1 70 ? -8.641 -19.391 -5.168 1 94.5 70 GLY B N 1
ATOM 2074 C CA . GLY B 1 70 ? -7.949 -20.344 -6.023 1 94.5 70 GLY B CA 1
ATOM 2075 C C . GLY B 1 70 ? -6.762 -19.734 -6.754 1 94.5 70 GLY B C 1
ATOM 2076 O O . GLY B 1 70 ? -5.695 -20.344 -6.824 1 94.5 70 GLY B O 1
ATOM 2077 N N . ILE B 1 71 ? -6.93 -18.594 -7.27 1 94.94 71 ILE B N 1
ATOM 2078 C CA . ILE B 1 71 ? -5.879 -17.906 -8 1 94.94 71 ILE B CA 1
ATOM 2079 C C . ILE B 1 71 ? -4.707 -17.609 -7.07 1 94.94 71 ILE B C 1
ATOM 2081 O O . ILE B 1 71 ? -3.551 -17.859 -7.422 1 94.94 71 ILE B O 1
ATOM 2085 N N . LEU B 1 72 ? -4.965 -17.141 -5.918 1 92.88 72 LEU B N 1
ATOM 2086 C CA . LEU B 1 72 ? -3.912 -16.766 -4.973 1 92.88 72 LEU B CA 1
ATOM 2087 C C . LEU B 1 72 ? -3.188 -18 -4.461 1 92.88 72 LEU B C 1
ATOM 2089 O O . LEU B 1 72 ? -1.978 -17.969 -4.227 1 92.88 72 LEU B O 1
ATOM 2093 N N . ASP B 1 73 ? -3.943 -19.047 -4.27 1 92.44 73 ASP B N 1
ATOM 2094 C CA . ASP B 1 73 ? -3.312 -20.312 -3.9 1 92.44 73 ASP B CA 1
ATOM 2095 C C . ASP B 1 73 ? -2.348 -20.781 -4.988 1 92.44 73 ASP B C 1
ATOM 2097 O O . ASP B 1 73 ? -1.23 -21.203 -4.691 1 92.44 73 ASP B O 1
ATOM 2101 N N . GLU B 1 74 ? -2.814 -20.719 -6.145 1 93.38 74 GLU B N 1
ATOM 2102 C CA . GLU B 1 74 ? -1.978 -21.125 -7.27 1 93.38 74 GLU B CA 1
ATOM 2103 C C . GLU B 1 74 ? -0.757 -20.219 -7.406 1 93.38 74 GLU B C 1
ATOM 2105 O O . GLU B 1 74 ? 0.347 -20.703 -7.68 1 93.38 74 GLU B O 1
ATOM 2110 N N . THR B 1 75 ? -0.964 -18.969 -7.266 1 92.5 75 THR B N 1
ATOM 2111 C CA . THR B 1 75 ? 0.132 -18.016 -7.328 1 92.5 75 THR B CA 1
ATOM 2112 C C . THR B 1 75 ? 1.157 -18.297 -6.234 1 92.5 75 THR B C 1
ATOM 2114 O O . THR B 1 75 ? 2.363 -18.266 -6.484 1 92.5 75 THR B O 1
ATOM 2117 N N . THR B 1 76 ? 0.636 -18.547 -5.051 1 91.75 76 THR B N 1
ATOM 2118 C CA . THR B 1 76 ? 1.504 -18.875 -3.926 1 91.75 76 THR B CA 1
ATOM 2119 C C . THR B 1 76 ? 2.326 -20.125 -4.227 1 91.75 76 THR B C 1
ATOM 2121 O O . THR B 1 76 ? 3.535 -20.156 -3.984 1 91.75 76 THR B O 1
ATOM 2124 N N . ARG B 1 77 ? 1.665 -21.094 -4.77 1 92.62 77 ARG B N 1
ATOM 2125 C CA . ARG B 1 77 ? 2.344 -22.344 -5.094 1 92.62 77 ARG B CA 1
ATOM 2126 C C . ARG B 1 77 ? 3.391 -22.141 -6.184 1 92.62 77 ARG B C 1
ATOM 2128 O O . ARG B 1 77 ? 4.535 -22.562 -6.043 1 92.62 77 ARG B O 1
ATOM 2135 N N . THR B 1 78 ? 3.025 -21.453 -7.219 1 91.81 78 THR B N 1
ATOM 2136 C CA . THR B 1 78 ? 3.91 -21.234 -8.359 1 91.81 78 THR B CA 1
ATOM 2137 C C . THR B 1 78 ? 5.125 -20.406 -7.953 1 91.81 78 THR B C 1
ATOM 2139 O O . THR B 1 78 ? 6.266 -20.797 -8.234 1 91.81 78 THR B O 1
ATOM 2142 N N . PHE B 1 79 ? 4.941 -19.312 -7.309 1 90.88 79 PHE B N 1
ATOM 2143 C CA . PHE B 1 79 ? 6.062 -18.469 -6.895 1 90.88 79 PHE B CA 1
ATOM 2144 C C . PHE B 1 79 ? 6.883 -19.156 -5.816 1 90.88 79 PHE B C 1
ATOM 2146 O O . PHE B 1 79 ? 8.109 -19.031 -5.781 1 90.88 79 PHE B O 1
ATOM 2153 N N . GLY B 1 80 ? 6.176 -19.859 -4.926 1 87.75 80 GLY B N 1
ATOM 2154 C CA . GLY B 1 80 ? 6.875 -20.641 -3.922 1 87.75 80 GLY B CA 1
ATOM 2155 C C . GLY B 1 80 ? 7.859 -21.641 -4.52 1 87.75 80 GLY B C 1
ATOM 2156 O O . GLY B 1 80 ? 8.969 -21.797 -4.004 1 87.75 80 GLY B O 1
ATOM 2157 N N . GLU B 1 81 ? 7.438 -22.281 -5.555 1 90.06 81 GLU B N 1
ATOM 2158 C CA . GLU B 1 81 ? 8.312 -23.219 -6.25 1 90.06 81 GLU B CA 1
ATOM 2159 C C . GLU B 1 81 ? 9.547 -22.5 -6.805 1 90.06 81 GLU B C 1
ATOM 2161 O O . GLU B 1 81 ? 10.648 -23.047 -6.773 1 90.06 81 GLU B O 1
ATOM 2166 N N . HIS B 1 82 ? 9.352 -21.328 -7.328 1 88.75 82 HIS B N 1
ATOM 2167 C CA . HIS B 1 82 ? 10.477 -20.531 -7.816 1 88.75 82 HIS B CA 1
ATOM 2168 C C . HIS B 1 82 ? 11.438 -20.188 -6.684 1 88.75 82 HIS B C 1
ATOM 2170 O O . HIS B 1 82 ? 12.656 -20.234 -6.859 1 88.75 82 HIS B O 1
ATOM 2176 N N . LEU B 1 83 ? 10.875 -19.781 -5.582 1 88.81 83 LEU B N 1
ATOM 2177 C CA . LEU B 1 83 ? 11.68 -19.438 -4.414 1 88.81 83 LEU B CA 1
ATOM 2178 C C . LEU B 1 83 ? 12.492 -20.641 -3.947 1 88.81 83 LEU B C 1
ATOM 2180 O O . LEU B 1 83 ? 13.695 -20.531 -3.713 1 88.81 83 LEU B O 1
ATOM 2184 N N . ASP B 1 84 ? 11.852 -21.797 -3.891 1 87.88 84 ASP B N 1
ATOM 2185 C CA . ASP B 1 84 ? 12.516 -23.016 -3.453 1 87.88 84 ASP B CA 1
ATOM 2186 C C . ASP B 1 84 ? 13.648 -23.391 -4.406 1 87.88 84 ASP B C 1
ATOM 2188 O O . ASP B 1 84 ? 14.734 -23.781 -3.965 1 87.88 84 ASP B O 1
ATOM 2192 N N . ARG B 1 85 ? 13.375 -23.281 -5.609 1 89.31 85 ARG B N 1
ATOM 2193 C CA . ARG B 1 85 ? 14.383 -23.594 -6.621 1 89.31 85 ARG B CA 1
ATOM 2194 C C . ARG B 1 85 ? 15.586 -22.656 -6.496 1 89.31 85 ARG B C 1
ATOM 2196 O O . ARG B 1 85 ? 16.734 -23.094 -6.602 1 89.31 85 ARG B O 1
ATOM 2203 N N . SER B 1 86 ? 15.305 -21.391 -6.289 1 88.56 86 SER B N 1
ATOM 2204 C CA . SER B 1 86 ? 16.375 -20.406 -6.168 1 88.56 86 SER B CA 1
ATOM 2205 C C . SER B 1 86 ? 17.25 -20.688 -4.941 1 88.56 86 SER B C 1
ATOM 2207 O O . SER B 1 86 ? 18.469 -20.484 -4.977 1 88.56 86 SER B O 1
ATOM 2209 N N . VAL B 1 87 ? 16.672 -21.062 -3.867 1 85.19 87 VAL B N 1
ATOM 2210 C CA . VAL B 1 87 ? 17.406 -21.422 -2.658 1 85.19 87 VAL B CA 1
ATOM 2211 C C . VAL B 1 87 ? 18.266 -22.641 -2.924 1 85.19 87 VAL B C 1
ATOM 2213 O O . VAL B 1 87 ? 19.453 -22.656 -2.592 1 85.19 87 VAL B O 1
ATOM 2216 N N . GLY B 1 88 ? 17.672 -23.641 -3.502 1 85.75 88 GLY B N 1
ATOM 2217 C CA . GLY B 1 88 ? 18.391 -24.859 -3.814 1 85.75 88 GLY B CA 1
ATOM 2218 C C . GLY B 1 88 ? 19.578 -24.641 -4.723 1 85.75 88 GLY B C 1
ATOM 2219 O O . GLY B 1 88 ? 20.609 -25.297 -4.578 1 85.75 88 GLY B O 1
ATOM 2220 N N . GLN B 1 89 ? 19.469 -23.672 -5.629 1 88.19 89 GLN B N 1
ATOM 2221 C CA . GLN B 1 89 ? 20.516 -23.391 -6.609 1 88.19 89 GLN B CA 1
ATOM 2222 C C . GLN B 1 89 ? 21.531 -22.375 -6.07 1 88.19 89 GLN B C 1
ATOM 2224 O O . GLN B 1 89 ? 22.531 -22.094 -6.723 1 88.19 89 GLN B O 1
ATOM 2229 N N . GLY B 1 90 ? 21.25 -21.75 -4.934 1 82.06 90 GLY B N 1
ATOM 2230 C CA . GLY B 1 90 ? 22.141 -20.766 -4.328 1 82.06 90 GLY B CA 1
ATOM 2231 C C . GLY B 1 90 ? 22.016 -19.391 -4.945 1 82.06 90 GLY B C 1
ATOM 2232 O O . GLY B 1 90 ? 22.922 -18.562 -4.82 1 82.06 90 GLY B O 1
ATOM 2233 N N . THR B 1 91 ? 20.844 -19.094 -5.641 1 81 91 THR B N 1
ATOM 2234 C CA . THR B 1 91 ? 20.688 -17.828 -6.355 1 81 91 THR B CA 1
ATOM 2235 C C . THR B 1 91 ? 19.672 -16.938 -5.645 1 81 91 THR B C 1
ATOM 2237 O O . THR B 1 91 ? 19.359 -15.836 -6.121 1 81 91 THR B O 1
ATOM 2240 N N . PHE B 1 92 ? 18.984 -17.234 -4.551 1 79.56 92 PHE B N 1
ATOM 2241 C CA . PHE B 1 92 ? 17.859 -16.594 -3.877 1 79.56 92 PHE B CA 1
ATOM 2242 C C . PHE B 1 92 ? 18.109 -15.102 -3.707 1 79.56 92 PHE B C 1
ATOM 2244 O O . PHE B 1 92 ? 17.234 -14.281 -4.016 1 79.56 92 PHE B O 1
ATOM 2251 N N . LEU B 1 93 ? 19.234 -14.586 -3.434 1 80.5 93 LEU B N 1
ATOM 2252 C CA . LEU B 1 93 ? 19.531 -13.172 -3.271 1 80.5 93 LEU B CA 1
ATOM 2253 C C . LEU B 1 93 ? 20.609 -12.719 -4.262 1 80.5 93 LEU B C 1
ATOM 2255 O O . LEU B 1 93 ? 21.219 -11.664 -4.082 1 80.5 93 LEU B O 1
ATOM 2259 N N . ARG B 1 94 ? 20.719 -13.461 -5.363 1 77.44 94 ARG B N 1
ATOM 2260 C CA . ARG B 1 94 ? 21.812 -13.125 -6.273 1 77.44 94 ARG B CA 1
ATOM 2261 C C . ARG B 1 94 ? 21.281 -12.711 -7.641 1 77.44 94 ARG B C 1
ATOM 2263 O O . ARG B 1 94 ? 22.016 -12.164 -8.461 1 77.44 94 ARG B O 1
ATOM 2270 N N . ASP B 1 95 ? 20.016 -12.906 -7.762 1 75.75 95 ASP B N 1
ATOM 2271 C CA . ASP B 1 95 ? 19.453 -12.648 -9.086 1 75.75 95 ASP B CA 1
ATOM 2272 C C . ASP B 1 95 ? 18.109 -11.93 -8.992 1 75.75 95 ASP B C 1
ATOM 2274 O O . ASP B 1 95 ? 17.172 -12.438 -8.375 1 75.75 95 ASP B O 1
ATOM 2278 N N . PRO B 1 96 ? 18 -10.758 -9.727 1 80 96 PRO B N 1
ATOM 2279 C CA . PRO B 1 96 ? 16.719 -10.031 -9.75 1 80 96 PRO B CA 1
ATOM 2280 C C . PRO B 1 96 ? 15.609 -10.82 -10.445 1 80 96 PRO B C 1
ATOM 2282 O O . PRO B 1 96 ? 14.453 -10.391 -10.445 1 80 96 PRO B O 1
ATOM 2285 N N . ALA B 1 97 ? 15.93 -11.984 -10.898 1 86.88 97 ALA B N 1
ATOM 2286 C CA . ALA B 1 97 ? 14.953 -12.773 -11.641 1 86.88 97 ALA B CA 1
ATOM 2287 C C . ALA B 1 97 ? 13.766 -13.148 -10.766 1 86.88 97 ALA B C 1
ATOM 2289 O O . ALA B 1 97 ? 12.648 -13.305 -11.266 1 86.88 97 ALA B O 1
ATOM 2290 N N . LEU B 1 98 ? 13.961 -13.258 -9.484 1 90.12 98 LEU B N 1
ATOM 2291 C CA . LEU B 1 98 ? 12.875 -13.633 -8.586 1 90.12 98 LEU B CA 1
ATOM 2292 C C . LEU B 1 98 ? 11.797 -12.555 -8.547 1 90.12 98 LEU B C 1
ATOM 2294 O O . LEU B 1 98 ? 10.609 -12.867 -8.555 1 90.12 98 LEU B O 1
ATOM 2298 N N . GLN B 1 99 ? 12.227 -11.312 -8.492 1 94 99 GLN B N 1
ATOM 2299 C CA . GLN B 1 99 ? 11.273 -10.211 -8.516 1 94 99 GLN B CA 1
ATOM 2300 C C . GLN B 1 99 ? 10.516 -10.164 -9.836 1 94 99 GLN B C 1
ATOM 2302 O O . GLN B 1 99 ? 9.297 -9.945 -9.859 1 94 99 GLN B O 1
ATOM 2307 N N . GLY B 1 100 ? 11.273 -10.406 -10.898 1 94 100 GLY B N 1
ATOM 2308 C CA . GLY B 1 100 ? 10.609 -10.5 -12.188 1 94 100 GLY B CA 1
ATOM 2309 C C . GLY B 1 100 ? 9.594 -11.625 -12.25 1 94 100 GLY B C 1
ATOM 2310 O O . GLY B 1 100 ? 8.516 -11.461 -12.82 1 94 100 GLY B O 1
ATOM 2311 N N . GLN B 1 101 ? 9.938 -12.75 -11.711 1 92.94 101 GLN B N 1
ATOM 2312 C CA . GLN B 1 101 ? 9.039 -13.906 -11.695 1 92.94 101 GLN B CA 1
ATOM 2313 C C . GLN B 1 101 ? 7.789 -13.625 -10.867 1 92.94 101 GLN B C 1
ATOM 2315 O O . GLN B 1 101 ? 6.691 -14.047 -11.234 1 92.94 101 GLN B O 1
ATOM 2320 N N . LEU B 1 102 ? 7.965 -12.945 -9.75 1 93 102 LEU B N 1
ATOM 2321 C CA . LEU B 1 102 ? 6.816 -12.547 -8.945 1 93 102 LEU B CA 1
ATOM 2322 C C . LEU B 1 102 ? 5.812 -11.758 -9.773 1 93 102 LEU B C 1
ATOM 2324 O O . LEU B 1 102 ? 4.629 -12.094 -9.812 1 93 102 LEU B O 1
ATOM 2328 N N . LEU B 1 103 ? 6.289 -10.75 -10.508 1 95.56 103 LEU B N 1
ATOM 2329 C CA . LEU B 1 103 ? 5.426 -9.898 -11.312 1 95.56 103 LEU B CA 1
ATOM 2330 C C . LEU B 1 103 ? 4.875 -10.664 -12.516 1 95.56 103 LEU B C 1
ATOM 2332 O O . LEU B 1 103 ? 3.729 -10.453 -12.914 1 95.56 103 LEU B O 1
ATOM 2336 N N . ALA B 1 104 ? 5.648 -11.602 -13.023 1 94.69 104 ALA B N 1
ATOM 2337 C CA . ALA B 1 104 ? 5.215 -12.422 -14.148 1 94.69 104 ALA B CA 1
ATOM 2338 C C . ALA B 1 104 ? 4.047 -13.32 -13.766 1 94.69 104 ALA B C 1
ATOM 2340 O O . ALA B 1 104 ? 3.141 -13.555 -14.562 1 94.69 104 ALA B O 1
ATOM 2341 N N . VAL B 1 105 ? 4.105 -13.859 -12.578 1 93.25 105 VAL B N 1
ATOM 2342 C CA . VAL B 1 105 ? 3.02 -14.703 -12.109 1 93.25 105 VAL B CA 1
ATOM 2343 C C . VAL B 1 105 ? 1.729 -13.891 -12.023 1 93.25 105 VAL B C 1
ATOM 2345 O O . VAL B 1 105 ? 0.652 -14.391 -12.359 1 93.25 105 VAL B O 1
ATOM 2348 N N . LEU B 1 106 ? 1.815 -12.664 -11.633 1 94.19 106 LEU B N 1
ATOM 2349 C CA . LEU B 1 106 ? 0.653 -11.781 -11.555 1 94.19 106 LEU B CA 1
ATOM 2350 C C . LEU B 1 106 ? 0.092 -11.5 -12.938 1 94.19 106 LEU B C 1
ATOM 2352 O O . LEU B 1 106 ? -1.125 -11.398 -13.117 1 94.19 106 LEU B O 1
ATOM 2356 N N . ASP B 1 107 ? 0.982 -11.398 -13.898 1 95.81 107 ASP B N 1
ATOM 2357 C CA . ASP B 1 107 ? 0.566 -11.102 -15.266 1 95.81 107 ASP B CA 1
ATOM 2358 C C . ASP B 1 107 ? -0.354 -12.195 -15.805 1 95.81 107 ASP B C 1
ATOM 2360 O O . ASP B 1 107 ? -1.235 -11.93 -16.625 1 95.81 107 ASP B O 1
ATOM 2364 N N . ARG B 1 108 ? -0.151 -13.406 -15.312 1 94.38 108 ARG B N 1
ATOM 2365 C CA . ARG B 1 108 ? -0.951 -14.539 -15.766 1 94.38 108 ARG B CA 1
ATOM 2366 C C . ARG B 1 108 ? -2.426 -14.336 -15.43 1 94.38 108 ARG B C 1
ATOM 2368 O O . ARG B 1 108 ? -3.301 -14.82 -16.156 1 94.38 108 ARG B O 1
ATOM 2375 N N . TYR B 1 109 ? -2.645 -13.586 -14.422 1 94.81 109 TYR B N 1
ATOM 2376 C CA . TYR B 1 109 ? -4.02 -13.438 -13.953 1 94.81 109 TYR B CA 1
ATOM 2377 C C . TYR B 1 109 ? -4.465 -11.984 -14.031 1 94.81 109 TYR B C 1
ATOM 2379 O O . TYR B 1 109 ? -5.473 -11.602 -13.438 1 94.81 109 TYR B O 1
ATOM 2387 N N . ARG B 1 110 ? -3.785 -11.211 -14.688 1 95.56 110 ARG B N 1
ATOM 2388 C CA . ARG B 1 110 ? -4.016 -9.766 -14.719 1 95.56 110 ARG B CA 1
ATOM 2389 C C . ARG B 1 110 ? -5.422 -9.453 -15.211 1 95.56 110 ARG B C 1
ATOM 2391 O O . ARG B 1 110 ? -6.059 -8.516 -14.711 1 95.56 110 ARG B O 1
ATOM 2398 N N . GLY B 1 111 ? -5.867 -10.211 -16.156 1 95.31 111 GLY B N 1
ATOM 2399 C CA . GLY B 1 111 ? -7.191 -9.969 -16.703 1 95.31 111 GLY B CA 1
ATOM 2400 C C . GLY B 1 111 ? -8.297 -10.086 -15.68 1 95.31 111 GLY B C 1
ATOM 2401 O O . GLY B 1 111 ? -9.359 -9.477 -15.836 1 95.31 111 GLY B O 1
ATOM 2402 N N . ILE B 1 112 ? -8.07 -10.82 -14.672 1 96.5 112 ILE B N 1
ATOM 2403 C CA . ILE B 1 112 ? -9.047 -11.031 -13.609 1 96.5 112 ILE B CA 1
ATOM 2404 C C . ILE B 1 112 ? -8.758 -10.078 -12.445 1 96.5 112 ILE B C 1
ATOM 2406 O O . ILE B 1 112 ? -9.664 -9.406 -11.945 1 96.5 112 ILE B O 1
ATOM 2410 N N . LEU B 1 113 ? -7.562 -9.93 -12.078 1 96.19 113 LEU B N 1
ATOM 2411 C CA . LEU B 1 113 ? -7.168 -9.219 -10.867 1 96.19 113 LEU B CA 1
ATOM 2412 C C . LEU B 1 113 ? -7.293 -7.707 -11.062 1 96.19 113 LEU B C 1
ATOM 2414 O O . LEU B 1 113 ? -7.816 -7.008 -10.188 1 96.19 113 LEU B O 1
ATOM 2418 N N . ALA B 1 114 ? -6.859 -7.184 -12.203 1 95.31 114 ALA B N 1
ATOM 2419 C CA . ALA B 1 114 ? -6.801 -5.742 -12.43 1 95.31 114 ALA B CA 1
ATOM 2420 C C . ALA B 1 114 ? -8.188 -5.113 -12.344 1 95.31 114 ALA B C 1
ATOM 2422 O O . ALA B 1 114 ? -8.398 -4.156 -11.602 1 95.31 114 ALA B O 1
ATOM 2423 N N . PRO B 1 115 ? -9.156 -5.68 -13.031 1 94.25 115 PRO B N 1
ATOM 2424 C CA . PRO B 1 115 ? -10.492 -5.09 -12.93 1 94.25 115 PRO B CA 1
ATOM 2425 C C . PRO B 1 115 ? -11.055 -5.137 -11.508 1 94.25 115 PRO B C 1
ATOM 2427 O O . PRO B 1 115 ? -11.781 -4.23 -11.094 1 94.25 115 PRO B O 1
ATOM 2430 N N . LEU B 1 116 ? -10.773 -6.141 -10.773 1 95.75 116 LEU B N 1
ATOM 2431 C CA . LEU B 1 116 ? -11.281 -6.285 -9.414 1 95.75 116 LEU B CA 1
ATOM 2432 C C . LEU B 1 116 ? -10.641 -5.266 -8.484 1 95.75 116 LEU B C 1
ATOM 2434 O O . LEU B 1 116 ? -11.297 -4.746 -7.578 1 95.75 116 LEU B O 1
ATOM 2438 N N . LEU B 1 117 ? -9.398 -4.977 -8.695 1 93.31 117 LEU B N 1
ATOM 2439 C CA . LEU B 1 117 ? -8.703 -3.975 -7.898 1 93.31 117 LEU B CA 1
ATOM 2440 C C . LEU B 1 117 ? -9.336 -2.602 -8.07 1 93.31 117 LEU B C 1
ATOM 2442 O O . LEU B 1 117 ? -9.461 -1.844 -7.105 1 93.31 117 LEU B O 1
ATOM 2446 N N . ASN B 1 118 ? -9.781 -2.348 -9.258 1 89.81 118 ASN B N 1
ATOM 2447 C CA . ASN B 1 118 ? -10.305 -1.019 -9.57 1 89.81 118 ASN B CA 1
ATOM 2448 C C . ASN B 1 118 ? -11.797 -0.916 -9.266 1 89.81 118 ASN B C 1
ATOM 2450 O O . ASN B 1 118 ? -12.258 0.11 -8.766 1 89.81 118 ASN B O 1
ATOM 2454 N N . ASP B 1 119 ? -12.516 -1.949 -9.461 1 93.75 119 ASP B N 1
ATOM 2455 C CA . ASP B 1 119 ? -13.969 -1.828 -9.508 1 93.75 119 ASP B CA 1
ATOM 2456 C C . ASP B 1 119 ? -14.617 -2.564 -8.336 1 93.75 119 ASP B C 1
ATOM 2458 O O . ASP B 1 119 ? -15.812 -2.406 -8.078 1 93.75 119 ASP B O 1
ATOM 2462 N N . ALA B 1 120 ? -13.898 -3.348 -7.617 1 94.06 120 ALA B N 1
ATOM 2463 C CA . ALA B 1 120 ? -14.492 -4.133 -6.535 1 94.06 120 ALA B CA 1
ATOM 2464 C C . ALA B 1 120 ? -13.602 -4.117 -5.293 1 94.06 120 ALA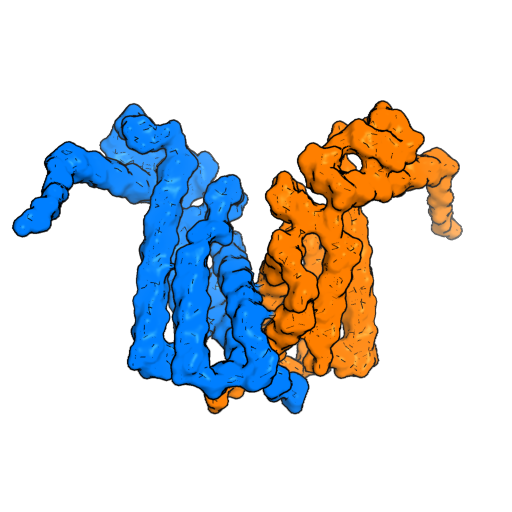 B C 1
ATOM 2466 O O . ALA B 1 120 ? -13.25 -5.172 -4.762 1 94.06 120 ALA B O 1
ATOM 2467 N N . PRO B 1 121 ? -13.305 -2.961 -4.809 1 87.88 121 PRO B N 1
ATOM 2468 C CA . PRO B 1 121 ? -12.445 -2.873 -3.627 1 87.88 121 PRO B CA 1
ATOM 2469 C C . PRO B 1 121 ? -13.016 -3.615 -2.422 1 87.88 121 PRO B C 1
ATOM 2471 O O . PRO B 1 121 ? -12.266 -4.047 -1.544 1 87.88 121 PRO B O 1
ATOM 2474 N N . HIS B 1 122 ? -14.312 -3.809 -2.355 1 88.75 122 HIS B N 1
ATOM 2475 C CA . HIS B 1 122 ? -14.969 -4.469 -1.237 1 88.75 122 HIS B CA 1
ATOM 2476 C C . HIS B 1 122 ? -14.578 -5.941 -1.157 1 88.75 122 HIS B C 1
ATOM 2478 O O . HIS B 1 122 ? -14.766 -6.582 -0.12 1 88.75 122 HIS B O 1
ATOM 2484 N N . LEU B 1 123 ? -14.039 -6.5 -2.201 1 92.81 123 LEU B N 1
ATOM 2485 C CA . LEU B 1 123 ? -13.625 -7.898 -2.201 1 92.81 123 LEU B CA 1
ATOM 2486 C C . LEU B 1 123 ? -12.289 -8.07 -1.48 1 92.81 123 LEU B C 1
ATOM 2488 O O . LEU B 1 123 ? -11.859 -9.195 -1.228 1 92.81 123 LEU B O 1
ATOM 2492 N N . GLY B 1 124 ? -11.562 -7.039 -1.166 1 89 124 GLY B N 1
ATOM 2493 C CA . GLY B 1 124 ? -10.391 -7.047 -0.305 1 89 124 GLY B CA 1
ATOM 2494 C C . GLY B 1 124 ? -9.188 -7.727 -0.937 1 89 124 GLY B C 1
ATOM 2495 O O . GLY B 1 124 ? -8.43 -8.414 -0.252 1 89 124 GLY B O 1
ATOM 2496 N N . LEU B 1 125 ? -9.086 -7.562 -2.229 1 88.38 125 LEU B N 1
ATOM 2497 C CA . LEU B 1 125 ? -8.023 -8.242 -2.961 1 88.38 125 LEU B CA 1
ATOM 2498 C C . LEU B 1 125 ? -6.656 -7.895 -2.385 1 88.38 125 LEU B C 1
ATOM 2500 O O . LEU B 1 125 ? -5.781 -8.758 -2.291 1 88.38 125 LEU B O 1
ATOM 2504 N N . THR B 1 126 ? -6.445 -6.762 -1.847 1 82.25 126 THR B N 1
ATOM 2505 C CA . THR B 1 126 ? -5.152 -6.277 -1.377 1 82.25 126 THR B CA 1
ATOM 2506 C C . THR B 1 126 ? -4.762 -6.965 -0.073 1 82.25 126 THR B C 1
ATOM 2508 O O . THR B 1 126 ? -3.592 -6.949 0.316 1 82.25 126 THR B O 1
ATOM 2511 N N . HIS B 1 127 ? -5.684 -7.621 0.548 1 81.81 127 HIS B N 1
ATOM 2512 C CA . HIS B 1 127 ? -5.422 -8.266 1.831 1 81.81 127 HIS B CA 1
ATOM 2513 C C . HIS B 1 127 ? -5.422 -9.781 1.696 1 81.81 127 HIS B C 1
ATOM 2515 O O . HIS B 1 127 ? -5.23 -10.5 2.684 1 81.81 127 HIS B O 1
ATOM 2521 N N . ARG B 1 128 ? -5.566 -10.25 0.531 1 85.56 128 ARG B N 1
ATOM 2522 C CA . ARG B 1 128 ? -5.699 -11.688 0.327 1 85.56 128 ARG B CA 1
ATOM 2523 C C . ARG B 1 128 ? -4.344 -12.328 0.065 1 85.56 128 ARG B C 1
ATOM 2525 O O . ARG B 1 128 ? -4.254 -13.547 -0.117 1 85.56 128 ARG B O 1
ATOM 2532 N N . SER B 1 129 ? -3.354 -11.594 0.125 1 87.12 129 SER B N 1
ATOM 2533 C CA . SER B 1 129 ? -2.031 -12.125 -0.199 1 87.12 129 SER B CA 1
ATOM 2534 C C . SER B 1 129 ? -1.299 -12.586 1.055 1 87.12 129 SER B C 1
ATOM 2536 O O . SER B 1 129 ? -0.091 -12.828 1.02 1 87.12 129 SER B O 1
ATOM 2538 N N . ALA B 1 130 ? -1.95 -12.797 2.109 1 86.38 130 ALA B N 1
ATOM 2539 C CA . ALA B 1 130 ? -1.329 -13.07 3.402 1 86.38 130 ALA B CA 1
ATOM 2540 C C . ALA B 1 130 ? -0.493 -14.344 3.352 1 86.38 130 ALA B C 1
ATOM 2542 O O . ALA B 1 130 ? 0.618 -14.391 3.887 1 86.38 130 ALA B O 1
ATOM 2543 N N . ARG B 1 131 ? -1.027 -15.336 2.727 1 85.94 131 ARG B N 1
ATOM 2544 C CA . ARG B 1 131 ? -0.313 -16.609 2.67 1 85.94 131 ARG B CA 1
ATOM 2545 C C . ARG B 1 131 ? 0.975 -16.484 1.863 1 85.94 131 ARG B C 1
ATOM 2547 O O . ARG B 1 131 ? 2.01 -17.031 2.238 1 85.94 131 ARG B O 1
ATOM 2554 N N . LEU B 1 132 ? 0.857 -15.844 0.756 1 88.12 132 LEU B N 1
ATOM 2555 C CA . LEU B 1 132 ? 2.045 -15.617 -0.06 1 88.12 132 LEU B CA 1
ATOM 2556 C C . LEU B 1 132 ? 3.074 -14.789 0.702 1 88.12 132 LEU B C 1
ATOM 2558 O O . LEU B 1 132 ? 4.262 -15.117 0.704 1 88.12 132 LEU B O 1
ATOM 2562 N N . GLU B 1 133 ? 2.646 -13.758 1.361 1 91.56 133 GLU B N 1
ATOM 2563 C CA . GLU B 1 133 ? 3.51 -12.898 2.164 1 91.56 133 GLU B CA 1
ATOM 2564 C C . GLU B 1 133 ? 4.199 -13.695 3.273 1 91.56 133 GLU B C 1
ATOM 2566 O O . GLU B 1 133 ? 5.402 -13.547 3.49 1 91.56 133 GLU B O 1
ATOM 2571 N N . GLU B 1 134 ? 3.445 -14.508 3.906 1 90.81 134 GLU B N 1
ATOM 2572 C CA . GLU B 1 134 ? 3.996 -15.32 4.984 1 90.81 134 GLU B CA 1
ATOM 2573 C C . GLU B 1 134 ? 5.059 -16.281 4.461 1 90.81 134 GLU B C 1
ATOM 2575 O O . GLU B 1 134 ? 6.109 -16.453 5.082 1 90.81 134 GLU B O 1
ATOM 2580 N N . ARG B 1 135 ? 4.773 -16.875 3.395 1 87.69 135 ARG B N 1
ATOM 2581 C CA . ARG B 1 135 ? 5.727 -17.797 2.789 1 87.69 135 ARG B CA 1
ATOM 2582 C C . ARG B 1 135 ? 7.027 -17.094 2.43 1 87.69 135 ARG B C 1
ATOM 2584 O O . ARG B 1 135 ? 8.117 -17.609 2.695 1 87.69 135 ARG B O 1
ATOM 2591 N N . CYS B 1 136 ? 6.941 -15.945 1.859 1 90 136 CYS B N 1
ATOM 2592 C CA . CYS B 1 136 ? 8.117 -15.164 1.489 1 90 136 CYS B CA 1
ATOM 2593 C C . CYS B 1 136 ? 8.906 -14.75 2.727 1 90 136 CYS B C 1
ATOM 2595 O O . CYS B 1 136 ? 10.133 -14.883 2.762 1 90 136 CYS B O 1
ATOM 2597 N N . ARG B 1 137 ? 8.203 -14.281 3.699 1 92.81 137 ARG B N 1
ATOM 2598 C CA . ARG B 1 137 ? 8.836 -13.867 4.949 1 92.81 137 ARG B CA 1
ATOM 2599 C C . ARG B 1 137 ? 9.57 -15.031 5.602 1 92.81 137 ARG B C 1
ATOM 2601 O O . ARG B 1 137 ? 10.703 -14.883 6.059 1 92.81 137 ARG B O 1
ATOM 2608 N N . ASP B 1 138 ? 8.914 -16.141 5.633 1 91.94 138 ASP B N 1
ATOM 2609 C CA . ASP B 1 138 ? 9.508 -17.328 6.25 1 91.94 138 ASP B CA 1
ATOM 2610 C C . ASP B 1 138 ? 10.766 -17.75 5.5 1 91.94 138 ASP B C 1
ATOM 2612 O O . ASP B 1 138 ? 11.766 -18.141 6.121 1 91.94 138 ASP B O 1
ATOM 2616 N N . LEU B 1 139 ? 10.734 -17.734 4.27 1 88.88 139 LEU B N 1
ATOM 2617 C CA . LEU B 1 139 ? 11.883 -18.141 3.465 1 88.88 139 LEU B CA 1
ATOM 2618 C C . LEU B 1 139 ? 13.055 -17.188 3.664 1 88.88 139 LEU B C 1
ATOM 2620 O O . LEU B 1 139 ? 14.195 -17.625 3.838 1 88.88 139 LEU B O 1
ATOM 2624 N N . LEU B 1 140 ? 12.781 -15.883 3.598 1 90.5 140 LEU B N 1
ATOM 2625 C CA . LEU B 1 140 ? 13.859 -14.914 3.812 1 90.5 140 LEU B CA 1
ATOM 2626 C C . LEU B 1 140 ? 14.422 -15.031 5.223 1 90.5 140 LEU B C 1
ATOM 2628 O O . LEU B 1 140 ? 15.641 -14.984 5.418 1 90.5 140 LEU B O 1
ATOM 2632 N N . ARG B 1 141 ? 13.539 -15.195 6.176 1 92.25 141 ARG B N 1
ATOM 2633 C CA . ARG B 1 141 ? 13.969 -15.383 7.559 1 92.25 141 ARG B CA 1
ATOM 2634 C C . ARG B 1 141 ? 14.883 -16.594 7.684 1 92.25 141 ARG B C 1
ATOM 2636 O O . ARG B 1 141 ? 15.953 -16.516 8.289 1 92.25 141 ARG B O 1
ATOM 2643 N N . THR B 1 142 ? 14.438 -17.703 7.176 1 90.19 142 THR B N 1
ATOM 2644 C CA . THR B 1 142 ? 15.211 -18.938 7.207 1 90.19 142 THR B CA 1
ATOM 2645 C C . THR B 1 142 ? 16.547 -18.766 6.492 1 90.19 142 THR B C 1
ATOM 2647 O O . THR B 1 142 ? 17.594 -19.203 6.988 1 90.19 142 THR B O 1
ATOM 2650 N N . TYR B 1 143 ? 16.531 -18.141 5.438 1 88.5 143 TYR B N 1
ATOM 2651 C CA . TYR B 1 143 ? 17.75 -17.922 4.668 1 88.5 143 TYR B CA 1
ATOM 2652 C C . TYR B 1 143 ? 18.75 -17.109 5.469 1 88.5 143 TYR B C 1
ATOM 2654 O O . TYR B 1 143 ? 19.938 -17.453 5.535 1 88.5 143 TYR B O 1
ATOM 2662 N N . VAL B 1 144 ? 18.312 -16.031 6.059 1 89.12 144 VAL B N 1
ATOM 2663 C CA . VAL B 1 144 ? 19.188 -15.141 6.824 1 89.12 144 VAL B CA 1
ATOM 2664 C C . VAL B 1 144 ? 19.734 -15.883 8.047 1 89.12 144 VAL B C 1
ATOM 2666 O O . VAL B 1 144 ? 20.875 -15.688 8.453 1 89.12 144 VAL B O 1
ATOM 2669 N N . THR B 1 145 ? 18.891 -16.703 8.641 1 89.81 145 THR B N 1
ATOM 2670 C CA . THR B 1 145 ? 19.297 -17.5 9.789 1 89.81 145 THR B CA 1
ATOM 2671 C C . THR B 1 145 ? 20.406 -18.469 9.398 1 89.81 145 THR B C 1
ATOM 2673 O O . THR B 1 145 ? 21.375 -18.656 10.133 1 89.81 145 THR B O 1
ATOM 2676 N N . LEU B 1 146 ? 20.266 -19.094 8.266 1 89.19 146 LEU B N 1
ATOM 2677 C CA . LEU B 1 146 ? 21.219 -20.078 7.785 1 89.19 146 LEU B CA 1
ATOM 2678 C C . LEU B 1 146 ? 22.469 -19.406 7.215 1 89.19 146 LEU B C 1
ATOM 2680 O O . LEU B 1 146 ? 23.531 -20.016 7.117 1 89.19 146 LEU B O 1
ATOM 2684 N N . ASN B 1 147 ? 22.344 -18.172 6.809 1 89.81 147 ASN B N 1
ATOM 2685 C CA . ASN B 1 147 ? 23.422 -17.375 6.242 1 89.81 147 ASN B CA 1
ATOM 2686 C C . ASN B 1 147 ? 23.562 -16.031 6.953 1 89.81 147 ASN B C 1
ATOM 2688 O O . ASN B 1 147 ? 23.297 -14.984 6.359 1 89.81 147 ASN B O 1
ATOM 2692 N N . PRO B 1 148 ? 24.109 -16 8.047 1 89.38 148 PRO B N 1
ATOM 2693 C CA . PRO B 1 148 ? 24.125 -14.789 8.867 1 89.38 148 PRO B CA 1
ATOM 2694 C C . PRO B 1 148 ? 24.859 -13.633 8.195 1 89.38 148 PRO B C 1
ATOM 2696 O O . PRO B 1 148 ? 24.594 -12.469 8.492 1 89.38 148 PRO B O 1
ATOM 2699 N N . SER B 1 149 ? 25.75 -13.883 7.285 1 89.81 149 SER B N 1
ATOM 2700 C CA . SER B 1 149 ? 26.5 -12.836 6.598 1 89.81 149 SER B CA 1
ATOM 2701 C C . SER B 1 149 ? 25.641 -12.148 5.535 1 89.81 149 SER B C 1
ATOM 2703 O O . SER B 1 149 ? 26.031 -11.125 4.98 1 89.81 149 SER B O 1
ATOM 2705 N N . ALA B 1 150 ? 24.469 -12.664 5.297 1 89.25 150 ALA B N 1
ATOM 2706 C CA . ALA B 1 150 ? 23.578 -12.109 4.273 1 89.25 150 ALA B CA 1
ATOM 2707 C C . ALA B 1 150 ? 22.953 -10.797 4.742 1 89.25 150 ALA B C 1
ATOM 2709 O O . ALA B 1 150 ? 22.422 -10.031 3.932 1 89.25 150 ALA B O 1
ATOM 2710 N N . ILE B 1 151 ? 23.016 -10.562 6.023 1 92.38 151 ILE B N 1
ATOM 2711 C CA . ILE B 1 151 ? 22.438 -9.344 6.59 1 92.38 151 ILE B CA 1
ATOM 2712 C C . ILE B 1 151 ? 23.484 -8.609 7.414 1 92.38 151 ILE B C 1
ATOM 2714 O O . ILE B 1 151 ? 24.266 -9.234 8.133 1 92.38 151 ILE B O 1
ATOM 2718 N N . ALA B 1 152 ? 23.609 -7.32 7.125 1 93.81 152 ALA B N 1
ATOM 2719 C CA . ALA B 1 152 ? 24.594 -6.527 7.844 1 93.81 152 ALA B CA 1
ATOM 2720 C C . ALA B 1 152 ? 24.281 -6.473 9.336 1 93.81 152 ALA B C 1
ATOM 2722 O O . ALA B 1 152 ? 23.109 -6.457 9.727 1 93.81 152 ALA B O 1
ATOM 2723 N N . PRO B 1 153 ? 25.391 -6.355 10.086 1 91.12 153 PRO B N 1
ATOM 2724 C CA . PRO B 1 153 ? 25.172 -6.176 11.516 1 91.12 153 PRO B CA 1
ATOM 2725 C C . PRO B 1 153 ? 24.375 -4.914 11.836 1 91.12 153 PRO B C 1
ATOM 2727 O O . PRO B 1 153 ? 24.547 -3.885 11.18 1 91.12 153 PRO B O 1
ATOM 2730 N N . GLY B 1 154 ? 23.406 -5 12.695 1 91.44 154 GLY B N 1
ATOM 2731 C CA . GLY B 1 154 ? 22.656 -3.832 13.117 1 91.44 154 GLY B CA 1
ATOM 2732 C C . GLY B 1 154 ? 21.312 -3.707 12.438 1 91.44 154 GLY B C 1
ATOM 2733 O O . GLY B 1 154 ? 20.453 -2.949 12.891 1 91.44 154 GLY B O 1
ATOM 2734 N N . VAL B 1 155 ? 21.219 -4.422 11.258 1 94.5 155 VAL B N 1
ATOM 2735 C CA . VAL B 1 155 ? 19.922 -4.395 10.586 1 94.5 155 VAL B CA 1
ATOM 2736 C C . VAL B 1 155 ? 18.891 -5.191 11.391 1 94.5 155 VAL B C 1
ATOM 2738 O O . VAL B 1 155 ? 19.141 -6.348 11.742 1 94.5 155 VAL B O 1
ATOM 2741 N N . ASP B 1 156 ? 17.812 -4.512 11.688 1 95.94 156 ASP B N 1
ATOM 2742 C CA . ASP B 1 156 ? 16.719 -5.203 12.367 1 95.94 156 ASP B CA 1
ATOM 2743 C C . ASP B 1 156 ? 15.914 -6.051 11.383 1 95.94 156 ASP B C 1
ATOM 2745 O O . ASP B 1 156 ? 15.18 -5.516 10.555 1 95.94 156 ASP B O 1
ATOM 2749 N N . LEU B 1 157 ? 15.992 -7.355 11.586 1 96.12 157 LEU B N 1
ATOM 2750 C CA . LEU B 1 157 ? 15.398 -8.266 10.609 1 96.12 157 LEU B CA 1
ATOM 2751 C C . LEU B 1 157 ? 13.883 -8.133 10.586 1 96.12 157 LEU B C 1
ATOM 2753 O O . LEU B 1 157 ? 13.266 -8.18 9.516 1 96.12 157 LEU B O 1
ATOM 2757 N N . GLU B 1 158 ? 13.242 -8.016 11.711 1 96.12 158 GLU B N 1
ATOM 2758 C CA . GLU B 1 158 ? 11.789 -7.93 11.773 1 96.12 158 GLU B CA 1
ATOM 2759 C C . GLU B 1 158 ? 11.273 -6.684 11.055 1 96.12 158 GLU B C 1
ATOM 2761 O O . GLU B 1 158 ? 10.281 -6.746 10.32 1 96.12 158 GLU B O 1
ATOM 2766 N N . SER B 1 159 ? 11.93 -5.562 11.266 1 97.25 159 SER B N 1
ATOM 2767 C CA . SER B 1 159 ? 11.547 -4.34 10.57 1 97.25 159 SER B CA 1
ATOM 2768 C C . SER B 1 159 ? 11.805 -4.453 9.07 1 97.25 159 SER B C 1
ATOM 2770 O O . SER B 1 159 ? 11 -3.988 8.258 1 97.25 159 SER B O 1
ATOM 2772 N N . LEU B 1 160 ? 12.906 -5.043 8.711 1 97.62 160 LEU B N 1
ATOM 2773 C CA . LEU B 1 160 ? 13.211 -5.246 7.301 1 97.62 160 LEU B CA 1
ATOM 2774 C C . LEU B 1 160 ? 12.133 -6.094 6.633 1 97.62 160 LEU B C 1
ATOM 2776 O O . LEU B 1 160 ? 11.633 -5.734 5.566 1 97.62 160 LEU B O 1
ATOM 2780 N N . LEU B 1 161 ? 11.789 -7.199 7.285 1 97 161 LEU B N 1
ATOM 2781 C CA . LEU B 1 161 ? 10.773 -8.094 6.734 1 97 161 LEU B CA 1
ATOM 2782 C C . LEU B 1 161 ? 9.438 -7.379 6.594 1 97 161 LEU B C 1
ATOM 2784 O O . LEU B 1 161 ? 8.734 -7.555 5.594 1 97 161 LEU B O 1
ATOM 2788 N N . LEU B 1 162 ? 9.086 -6.629 7.559 1 96.94 162 LEU B N 1
ATOM 2789 C CA . LEU B 1 162 ? 7.836 -5.875 7.5 1 96.94 162 LEU B CA 1
ATOM 2790 C C . LEU B 1 162 ? 7.84 -4.906 6.324 1 96.94 162 LEU B C 1
ATOM 2792 O O . LEU B 1 162 ? 6.906 -4.902 5.516 1 96.94 162 LEU B O 1
ATOM 2796 N N . VAL B 1 163 ? 8.867 -4.098 6.172 1 98.19 163 VAL B N 1
ATOM 2797 C CA . VAL B 1 163 ? 8.945 -3.09 5.121 1 98.19 163 VAL B CA 1
ATOM 2798 C C . VAL B 1 163 ? 8.953 -3.77 3.754 1 98.19 163 VAL B C 1
ATOM 2800 O O . VAL B 1 163 ? 8.258 -3.334 2.834 1 98.19 163 VAL B O 1
ATOM 2803 N N . LEU B 1 164 ? 9.703 -4.828 3.615 1 97.38 164 LEU B N 1
ATOM 2804 C CA . LEU B 1 164 ? 9.758 -5.547 2.35 1 97.38 164 LEU B CA 1
ATOM 2805 C C . LEU B 1 164 ? 8.391 -6.109 1.986 1 97.38 164 LEU B C 1
ATOM 2807 O O . LEU B 1 164 ? 7.914 -5.922 0.863 1 97.38 164 LEU B O 1
ATOM 2811 N N . THR B 1 165 ? 7.812 -6.785 2.975 1 96.06 165 THR B N 1
ATOM 2812 C CA . THR B 1 165 ? 6.516 -7.41 2.729 1 96.06 165 THR B CA 1
ATOM 2813 C C . THR B 1 165 ? 5.484 -6.363 2.307 1 96.06 165 THR B C 1
ATOM 2815 O O . THR B 1 165 ? 4.793 -6.539 1.301 1 96.06 165 THR B O 1
ATOM 2818 N N . VAL B 1 166 ? 5.414 -5.312 3.008 1 96.25 166 VAL B N 1
ATOM 2819 C CA . VAL B 1 166 ? 4.453 -4.25 2.74 1 96.25 166 VAL B CA 1
ATOM 2820 C C . VAL B 1 166 ? 4.762 -3.602 1.392 1 96.25 166 VAL B C 1
ATOM 2822 O O . VAL B 1 166 ? 3.852 -3.346 0.597 1 96.25 166 VAL B O 1
ATOM 2825 N N . SER B 1 167 ? 5.988 -3.318 1.083 1 97.62 167 SER B N 1
ATOM 2826 C CA . SER B 1 167 ? 6.406 -2.672 -0.157 1 97.62 167 SER B CA 1
ATOM 2827 C C . SER B 1 167 ? 6.109 -3.553 -1.365 1 97.62 167 SER B C 1
ATOM 2829 O O . SER B 1 167 ? 5.551 -3.086 -2.359 1 97.62 167 SER B O 1
ATOM 2831 N N . TYR B 1 168 ? 6.48 -4.824 -1.258 1 96.62 168 TYR B N 1
ATOM 2832 C CA . TYR B 1 168 ? 6.254 -5.734 -2.375 1 96.62 168 TYR B CA 1
ATOM 2833 C C . TYR B 1 168 ? 4.766 -5.875 -2.672 1 96.62 168 TYR B C 1
ATOM 2835 O O . TYR B 1 168 ? 4.355 -5.883 -3.836 1 96.62 168 TYR B O 1
ATOM 2843 N N . ARG B 1 169 ? 4.031 -5.992 -1.6 1 95.25 169 ARG B N 1
ATOM 2844 C CA . ARG B 1 169 ? 2.586 -6.059 -1.775 1 95.25 169 ARG B CA 1
ATOM 2845 C C . ARG B 1 169 ? 2.062 -4.82 -2.494 1 95.25 169 ARG B C 1
ATOM 2847 O O . ARG B 1 169 ? 1.311 -4.93 -3.465 1 95.25 169 ARG B O 1
ATOM 2854 N N . ALA B 1 170 ? 2.426 -3.693 -2.021 1 95.19 170 ALA B N 1
ATOM 2855 C CA . ALA B 1 170 ? 1.92 -2.436 -2.566 1 95.19 170 ALA B CA 1
ATOM 2856 C C . ALA B 1 170 ? 2.354 -2.256 -4.02 1 95.19 170 ALA B C 1
ATOM 2858 O O . ALA B 1 170 ? 1.569 -1.803 -4.855 1 95.19 170 ALA B O 1
ATOM 2859 N N . VAL B 1 171 ? 3.539 -2.533 -4.336 1 97.31 171 VAL B N 1
ATOM 2860 C CA . VAL B 1 171 ? 4.047 -2.393 -5.695 1 97.31 171 VAL B CA 1
ATOM 2861 C C . VAL B 1 171 ? 3.322 -3.369 -6.621 1 97.31 171 VAL B C 1
ATOM 2863 O O . VAL B 1 171 ? 2.99 -3.029 -7.758 1 97.31 171 VAL B O 1
ATOM 2866 N N . SER B 1 172 ? 3.105 -4.574 -6.125 1 96.44 172 SER B N 1
ATOM 2867 C CA . SER B 1 172 ? 2.375 -5.562 -6.91 1 96.44 172 SER B CA 1
ATOM 2868 C C . SER B 1 172 ? 0.971 -5.074 -7.25 1 96.44 172 SER B C 1
ATOM 2870 O O . SER B 1 172 ? 0.518 -5.215 -8.391 1 96.44 172 SER B O 1
ATOM 2872 N N . VAL B 1 173 ? 0.345 -4.543 -6.297 1 95.25 173 VAL B N 1
ATOM 2873 C CA . VAL B 1 173 ? -0.991 -3.992 -6.5 1 95.25 173 VAL B CA 1
ATOM 2874 C C . VAL B 1 173 ? -0.934 -2.855 -7.52 1 95.25 173 VAL B C 1
ATOM 2876 O O . VAL B 1 173 ? -1.73 -2.814 -8.461 1 95.25 173 VAL B O 1
ATOM 2879 N N . GLU B 1 174 ? 0.004 -1.979 -7.332 1 95.56 174 GLU B N 1
ATOM 2880 C CA . GLU B 1 174 ? 0.146 -0.851 -8.25 1 95.56 174 GLU B CA 1
ATOM 2881 C C . GLU B 1 174 ? 0.489 -1.325 -9.656 1 95.56 174 GLU B C 1
ATOM 2883 O O . GLU B 1 174 ? 0.003 -0.765 -10.641 1 95.56 174 GLU B O 1
ATOM 2888 N N . TYR B 1 175 ? 1.328 -2.297 -9.766 1 97.56 175 TYR B N 1
ATOM 2889 C CA . TYR B 1 175 ? 1.729 -2.926 -11.023 1 97.56 175 TYR B CA 1
ATOM 2890 C C . TYR B 1 175 ? 0.51 -3.363 -11.828 1 97.56 175 TYR B C 1
ATOM 2892 O O . TYR B 1 175 ? 0.432 -3.115 -13.031 1 97.56 175 TYR B O 1
ATOM 2900 N N . LEU B 1 176 ? -0.412 -3.959 -11.109 1 96.12 176 LEU B N 1
ATOM 2901 C CA . LEU B 1 176 ? -1.631 -4.438 -11.758 1 96.12 176 LEU B CA 1
ATOM 2902 C C . LEU B 1 176 ? -2.584 -3.279 -12.039 1 96.12 176 LEU B C 1
ATOM 2904 O O . LEU B 1 176 ? -3.127 -3.172 -13.141 1 96.12 176 LEU B O 1
ATOM 2908 N N . ARG B 1 177 ? -2.742 -2.441 -11.102 1 94.31 177 ARG B N 1
ATOM 2909 C CA . ARG B 1 177 ? -3.721 -1.359 -11.164 1 94.31 177 ARG B CA 1
ATOM 2910 C C . ARG B 1 177 ? -3.42 -0.415 -12.32 1 94.31 177 ARG B C 1
ATOM 2912 O O . ARG B 1 177 ? -4.332 0.047 -13.008 1 94.31 177 ARG B O 1
ATOM 2919 N N . ARG B 1 178 ? -2.178 -0.142 -12.594 1 94.69 178 ARG B N 1
ATOM 2920 C CA . ARG B 1 178 ? -1.771 0.831 -13.602 1 94.69 178 ARG B CA 1
ATOM 2921 C C . ARG B 1 178 ? -1.303 0.136 -14.875 1 94.69 178 ARG B C 1
ATOM 2923 O O . ARG B 1 178 ? -0.831 0.79 -15.812 1 94.69 178 ARG B O 1
ATOM 2930 N N . ASP B 1 179 ? -1.388 -1.096 -14.945 1 95.56 179 ASP B N 1
ATOM 2931 C CA . ASP B 1 179 ? -0.902 -1.885 -16.078 1 95.56 179 ASP B CA 1
ATOM 2932 C C . ASP B 1 179 ? 0.532 -1.504 -16.438 1 95.56 179 ASP B C 1
ATOM 2934 O O . ASP B 1 179 ? 0.785 -0.975 -17.516 1 95.56 179 ASP B O 1
ATOM 2938 N N . LEU B 1 180 ?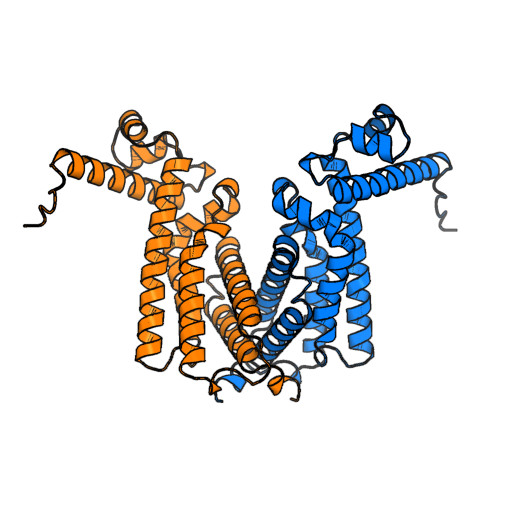 1.438 -1.87 -15.648 1 97.31 180 LEU B N 1
ATOM 2939 C CA . LEU B 1 180 ? 2.83 -1.462 -15.805 1 97.31 180 LEU B CA 1
ATOM 2940 C C . LEU B 1 180 ? 3.664 -2.594 -16.391 1 97.31 180 LEU B C 1
ATOM 2942 O O . LEU B 1 180 ? 4.852 -2.719 -16.094 1 97.31 180 LEU B O 1
ATOM 2946 N N . ARG B 1 181 ? 3.125 -3.439 -17.281 1 96.44 181 ARG B N 1
ATOM 2947 C CA . ARG B 1 181 ? 3.807 -4.594 -17.859 1 96.44 181 ARG B CA 1
ATOM 2948 C C . ARG B 1 181 ? 5.051 -4.164 -18.625 1 96.44 181 ARG B C 1
ATOM 2950 O O . ARG B 1 181 ? 6.066 -4.859 -18.609 1 96.44 181 ARG B O 1
ATOM 2957 N N . GLU B 1 182 ? 4.969 -2.996 -19.234 1 96.31 182 GLU B N 1
ATOM 2958 C CA . GLU B 1 182 ? 6.082 -2.51 -20.047 1 96.31 182 GLU B CA 1
ATOM 2959 C C . GLU B 1 182 ? 7.273 -2.129 -19.172 1 96.31 182 GLU B C 1
ATOM 2961 O O . GLU B 1 182 ? 8.391 -1.973 -19.672 1 96.31 182 GLU B O 1
ATOM 2966 N N . ARG B 1 183 ? 7.07 -2.037 -17.891 1 96.5 183 ARG B N 1
ATOM 2967 C CA . ARG B 1 183 ? 8.125 -1.641 -16.969 1 96.5 183 ARG B CA 1
ATOM 2968 C C . ARG B 1 183 ? 8.477 -2.777 -16.016 1 96.5 183 ARG B C 1
ATOM 2970 O O . ARG B 1 183 ? 9.133 -2.559 -14.992 1 96.5 183 ARG B O 1
ATOM 2977 N N . ARG B 1 184 ? 8.039 -3.947 -16.281 1 96.44 184 ARG B N 1
ATOM 2978 C CA . ARG B 1 184 ? 8.188 -5.066 -15.359 1 96.44 184 ARG B CA 1
ATOM 2979 C C . ARG B 1 184 ? 9.648 -5.262 -14.969 1 96.44 184 ARG B C 1
ATOM 2981 O O . ARG B 1 184 ? 9.969 -5.391 -13.781 1 96.44 184 ARG B O 1
ATOM 2988 N N . ASN B 1 185 ? 10.562 -5.273 -15.992 1 95.06 185 ASN B N 1
ATOM 2989 C CA . ASN B 1 185 ? 11.977 -5.535 -15.742 1 95.06 185 ASN B CA 1
ATOM 2990 C C . ASN B 1 185 ? 12.609 -4.43 -14.898 1 95.06 185 ASN B C 1
ATOM 2992 O O . ASN B 1 185 ? 13.391 -4.707 -13.984 1 95.06 185 ASN B O 1
ATOM 2996 N N . GLU B 1 186 ? 12.266 -3.213 -15.18 1 95.88 186 GLU B N 1
ATOM 2997 C CA . GLU B 1 186 ? 12.789 -2.078 -14.43 1 95.88 186 GLU B CA 1
ATOM 2998 C C . GLU B 1 186 ? 12.297 -2.1 -12.984 1 95.88 186 GLU B C 1
ATOM 3000 O O . GLU B 1 186 ? 13.07 -1.844 -12.055 1 95.88 186 GLU B O 1
ATOM 3005 N N . LEU B 1 187 ? 11.023 -2.395 -12.789 1 97.19 187 LEU B N 1
ATOM 3006 C CA . LEU B 1 187 ? 10.453 -2.467 -11.445 1 97.19 187 LEU B CA 1
ATOM 3007 C C . LEU B 1 187 ? 11.094 -3.598 -10.648 1 97.19 187 LEU B C 1
ATOM 3009 O O . LEU B 1 187 ? 11.414 -3.426 -9.469 1 97.19 187 LEU B O 1
ATOM 3013 N N . ALA B 1 188 ? 11.266 -4.719 -11.312 1 95.94 188 ALA B N 1
ATOM 3014 C CA . ALA B 1 188 ? 11.898 -5.867 -10.672 1 95.94 188 ALA B CA 1
ATOM 3015 C C . ALA B 1 188 ? 13.32 -5.531 -10.227 1 95.94 188 ALA B C 1
ATOM 3017 O O . ALA B 1 188 ? 13.742 -5.887 -9.125 1 95.94 188 ALA B O 1
ATOM 3018 N N . ALA B 1 189 ? 14.062 -4.867 -11.102 1 95.31 189 ALA B N 1
ATOM 3019 C CA . ALA B 1 189 ? 15.438 -4.484 -10.789 1 95.31 189 ALA B CA 1
ATOM 3020 C C . ALA B 1 189 ? 15.484 -3.549 -9.586 1 95.31 189 ALA B C 1
ATOM 3022 O O . ALA B 1 189 ? 16.344 -3.703 -8.703 1 95.31 189 ALA B O 1
ATOM 3023 N N . VAL B 1 190 ? 14.555 -2.598 -9.531 1 96.62 190 VAL B N 1
ATOM 3024 C CA . VAL B 1 190 ? 14.516 -1.642 -8.422 1 96.62 190 VAL B CA 1
ATOM 3025 C C . VAL B 1 190 ? 14.18 -2.369 -7.125 1 96.62 190 VAL B C 1
ATOM 3027 O O . VAL B 1 190 ? 14.82 -2.139 -6.094 1 96.62 190 VAL B O 1
ATOM 3030 N N . LEU B 1 191 ? 13.188 -3.221 -7.172 1 97.06 191 LEU B N 1
ATOM 3031 C CA . LEU B 1 191 ? 12.82 -3.994 -5.992 1 97.06 191 LEU B CA 1
ATOM 3032 C C . LEU B 1 191 ? 14.008 -4.809 -5.48 1 97.06 191 LEU B C 1
ATOM 3034 O O . LEU B 1 191 ? 14.258 -4.855 -4.277 1 97.06 191 LEU B O 1
ATOM 3038 N N . TYR B 1 192 ? 14.688 -5.391 -6.379 1 95.12 192 TYR B N 1
ATOM 3039 C CA . TYR B 1 192 ? 15.859 -6.176 -6.023 1 95.12 192 TYR B CA 1
ATOM 3040 C C . TYR B 1 192 ? 16.922 -5.301 -5.352 1 95.12 192 TYR B C 1
ATOM 3042 O O . TYR B 1 192 ? 17.422 -5.637 -4.273 1 95.12 192 TYR B O 1
ATOM 3050 N N . ASP B 1 193 ? 17.25 -4.211 -6.008 1 95.44 193 ASP B N 1
ATOM 3051 C CA . ASP B 1 193 ? 18.281 -3.309 -5.488 1 95.44 193 ASP B CA 1
ATOM 3052 C C . ASP B 1 193 ? 17.906 -2.789 -4.102 1 95.44 193 ASP B C 1
ATOM 3054 O O . ASP B 1 193 ? 18.75 -2.688 -3.219 1 95.44 193 ASP B O 1
ATOM 3058 N N . MET B 1 194 ? 16.672 -2.469 -3.934 1 96.12 194 MET B N 1
ATOM 3059 C CA . MET B 1 194 ? 16.203 -1.979 -2.643 1 96.12 194 MET B CA 1
ATOM 3060 C C . MET B 1 194 ? 16.297 -3.07 -1.58 1 96.12 194 MET B C 1
ATOM 3062 O O . MET B 1 194 ? 16.672 -2.801 -0.438 1 96.12 194 MET B O 1
ATOM 3066 N N . THR B 1 195 ? 15.891 -4.293 -1.938 1 95.56 195 THR B N 1
ATOM 3067 C CA . THR B 1 195 ? 16.016 -5.422 -1.02 1 95.56 195 THR B CA 1
ATOM 3068 C C . THR B 1 195 ? 17.469 -5.609 -0.585 1 95.56 195 THR B C 1
ATOM 3070 O O . THR B 1 195 ? 17.75 -5.738 0.608 1 95.56 195 THR B O 1
ATOM 3073 N N . MET B 1 196 ? 18.375 -5.551 -1.551 1 93.88 196 MET B N 1
ATOM 3074 C CA . MET B 1 196 ? 19.797 -5.723 -1.259 1 93.88 196 MET B CA 1
ATOM 3075 C C . MET B 1 196 ? 20.297 -4.602 -0.361 1 93.88 196 MET B C 1
ATOM 3077 O O . MET B 1 196 ? 21.109 -4.84 0.543 1 93.88 196 MET B O 1
ATOM 3081 N N . GLY B 1 197 ? 19.844 -3.387 -0.634 1 94.62 197 GLY B N 1
ATOM 3082 C CA . GLY B 1 197 ? 20.203 -2.277 0.235 1 94.62 197 GLY B CA 1
ATOM 3083 C C . GLY B 1 197 ? 19.734 -2.465 1.665 1 94.62 197 GLY B C 1
ATOM 3084 O O . GLY B 1 197 ? 20.453 -2.148 2.609 1 94.62 197 GLY B O 1
ATOM 3085 N N . GLY B 1 198 ? 18.469 -2.938 1.81 1 95.38 198 GLY B N 1
ATOM 3086 C CA . GLY B 1 198 ? 17.953 -3.225 3.139 1 95.38 198 GLY B CA 1
ATOM 3087 C C . GLY B 1 198 ? 18.781 -4.262 3.885 1 95.38 198 GLY B C 1
ATOM 3088 O O . GLY B 1 198 ? 19 -4.133 5.086 1 95.38 198 GLY B O 1
ATOM 3089 N N . LEU B 1 199 ? 19.219 -5.238 3.191 1 94.12 199 LEU B N 1
ATOM 3090 C CA . LEU B 1 199 ? 20.031 -6.293 3.783 1 94.12 199 LEU B CA 1
ATOM 3091 C C . LEU B 1 199 ? 21.422 -5.777 4.141 1 94.12 199 LEU B C 1
ATOM 3093 O O . LEU B 1 199 ? 21.984 -6.152 5.168 1 94.12 199 LEU B O 1
ATOM 3097 N N . ALA B 1 200 ? 21.922 -4.918 3.309 1 92.56 200 ALA B N 1
ATOM 3098 C CA . ALA B 1 200 ? 23.281 -4.402 3.479 1 92.56 200 ALA B CA 1
ATOM 3099 C C . ALA B 1 200 ? 23.344 -3.367 4.598 1 92.56 200 ALA B C 1
ATOM 3101 O O . ALA B 1 200 ? 24.406 -3.133 5.18 1 92.56 200 ALA B O 1
ATOM 3102 N N . GLY B 1 201 ? 22.172 -2.717 4.805 1 88.12 201 GLY B N 1
ATOM 3103 C CA . GLY B 1 201 ? 22.156 -1.682 5.824 1 88.12 201 GLY B CA 1
ATOM 3104 C C . GLY B 1 201 ? 22.984 -0.466 5.457 1 88.12 201 GLY B C 1
ATOM 3105 O O . GLY B 1 201 ? 23.047 -0.084 4.289 1 88.12 201 GLY B O 1
ATOM 3106 N N . GLY B 1 202 ? 23.406 0.414 6.469 1 73 202 GLY B N 1
ATOM 3107 C CA . GLY B 1 202 ? 24.094 1.688 6.32 1 73 202 GLY B CA 1
ATOM 3108 C C . GLY B 1 202 ? 25.406 1.573 5.566 1 73 202 GLY B C 1
ATOM 3109 O O . GLY B 1 202 ? 26.125 2.559 5.43 1 73 202 GLY B O 1
ATOM 3110 N N . LYS B 1 203 ? 25.875 0.417 5.223 1 60.47 203 LYS B N 1
ATOM 3111 C CA . LYS B 1 203 ? 27.125 0.268 4.5 1 60.47 203 LYS B CA 1
ATOM 3112 C C . LYS B 1 203 ? 27.109 1.046 3.186 1 60.47 203 LYS B C 1
ATOM 3114 O O . LYS B 1 203 ? 28.156 1.438 2.668 1 60.47 203 LYS B O 1
ATOM 3119 N N . LEU B 1 204 ? 25.984 1.37 2.691 1 53.03 204 LEU B N 1
ATOM 3120 C CA . LEU B 1 204 ? 25.922 2.045 1.397 1 53.03 204 LEU B CA 1
ATOM 3121 C C . LEU B 1 204 ? 25.969 3.559 1.571 1 53.03 204 LEU B C 1
ATOM 3123 O O . LEU B 1 204 ? 26.172 4.293 0.601 1 53.03 204 LEU B O 1
ATOM 3127 N N . GLY B 1 205 ? 25.5 4.234 2.6 1 51 205 GLY B N 1
ATOM 3128 C CA . GLY B 1 205 ? 25.484 5.676 2.777 1 51 205 GLY B CA 1
ATOM 3129 C C . GLY B 1 205 ? 26.859 6.309 2.672 1 51 205 GLY B C 1
ATOM 3130 O O . GLY B 1 205 ? 26.984 7.535 2.605 1 51 205 GLY B O 1
ATOM 3131 N N . GLY B 1 206 ? 27.922 5.652 2.861 1 43.62 206 GLY B N 1
ATOM 3132 C CA . GLY B 1 206 ? 29.25 6.227 2.756 1 43.62 206 GLY B CA 1
ATOM 3133 C C . GLY B 1 206 ? 29.734 6.332 1.324 1 43.62 206 GLY B C 1
ATOM 3134 O O . GLY B 1 206 ? 30.938 6.559 1.085 1 43.62 206 GLY B O 1
ATOM 3135 N N . LEU B 1 207 ? 28.984 6.062 0.454 1 39.41 207 LEU B N 1
ATOM 3136 C CA . LEU B 1 207 ? 29.562 6.23 -0.87 1 39.41 207 LEU B CA 1
ATOM 3137 C C . LEU B 1 207 ? 29.312 7.637 -1.401 1 39.41 207 LEU B C 1
ATOM 3139 O O . LEU B 1 207 ? 28.266 8.219 -1.161 1 39.41 207 LEU B O 1
#

Solvent-accessible surface area (backbone atoms only — not comparable to full-atom values): 22163 Å² total; per-residue (Å²): 132,83,76,71,74,70,72,47,71,68,52,49,52,48,49,50,50,50,51,40,45,44,53,19,39,48,49,37,24,49,75,47,27,58,91,57,47,40,55,60,54,26,16,59,67,48,72,48,51,53,68,61,50,52,74,78,34,94,46,53,66,57,49,50,51,55,42,48,52,51,51,49,49,50,47,34,52,55,49,46,50,51,51,52,49,28,51,75,70,68,40,58,85,66,48,47,58,59,47,36,49,52,55,50,57,48,59,76,43,36,56,48,49,28,39,36,65,74,72,38,61,88,74,42,70,90,67,63,49,53,66,46,48,48,52,53,49,50,50,52,51,52,48,40,70,77,34,59,84,66,40,33,89,87,53,54,62,68,43,44,49,50,50,50,50,42,23,54,51,40,41,51,50,49,39,45,66,67,62,39,71,92,42,41,66,54,42,14,46,34,53,38,17,17,52,52,14,36,31,46,24,74,73,61,64,79,109,133,84,76,74,74,70,70,46,73,68,53,49,51,49,48,50,51,52,50,40,44,44,54,19,40,50,52,38,25,49,74,49,27,55,89,57,48,39,55,61,56,26,16,59,66,47,72,49,52,53,66,61,49,52,73,76,34,92,46,52,66,57,48,49,50,55,44,48,52,53,50,49,50,48,48,34,50,55,49,47,51,52,51,50,50,26,52,76,71,72,37,64,84,68,45,48,58,58,48,37,47,54,55,50,58,48,58,76,44,35,56,47,50,26,39,36,64,74,72,39,60,88,72,40,69,88,67,63,49,54,64,47,48,48,52,51,48,50,50,53,50,51,47,40,68,77,34,59,83,65,40,34,89,88,53,55,62,70,44,43,49,50,51,50,48,42,24,52,51,41,42,52,50,48,41,46,67,67,63,41,72,93,42,40,67,56,42,14,46,33,54,39,18,17,51,50,14,35,31,46,23,75,74,62,64,77,108

InterPro domains:
  IPR001647 DNA-binding HTH domain, TetR-type [PF00440] (21-65)
  IPR001647 DNA-binding HTH domain, TetR-type [PR00455] (21-34)
  IPR001647 DNA-binding HTH domain, TetR-type [PR00455] (42-65)
  IPR001647 DNA-binding HTH domain, TetR-type [PS50977] (15-75)
  IPR009057 Homedomain-like superfamily [SSF46689] (9-83)
  IPR023772 DNA-binding HTH domain, TetR-type, conserved site [PS01081] (33-64)
  IPR050109 HTH-type, TetR-like transcriptional regulator [PTHR30055] (6-190)

Nearest PDB structures (foldseek):
  5nz0-assembly1_A-2  TM=7.409E-01  e=2.484E-04  Mycobacterium tuberculosis H37Rv
  3ppb-assembly1_B  TM=6.441E-01  e=8.222E-05  Shewanella loihica PV-4
  6of0-assembly2_D  TM=6.302E-01  e=3.429E-04  Neisseria gonorrhoeae
  4dw6-assembly1_A  TM=6.632E-01  e=8.229E-04  Mycobacterium tuberculosis
  4xk4-assembly2_D  TM=4.730E-01  e=4.123E-04  Escherichia coli K-12

Secondary structure (DSSP, 8-state):
--------HHHHHHHHHHHHHHHHHHHHHHHHTTTT--HHHHHHHHTS-HHHHHHH-SSHHHHHHHHHHHHHHHHHHHHHHHHHHHHHHT-TTT-THHHHHHHHHHHHTHHHHHHHHHH-GGG-GGGTTHHHHHHHHHHHHHHHHH-GGGS-TT--HHHHHHHHHHHHHHHHHHHHHTT-GGGHHHHHHHHHHHHHHHHHGGGGTT-/--------HHHHHHHHHHHHHHHHHHHHHHHHTTTT--HHHHHHHHTS-HHHHHHH-SSHHHHHHHHHHHHHHHHHHHHHHHHHHHHHHT-TTT-THHHHHHHHHHHHTHHHHHHHHHH-GGG-GGGTTHHHHHHHHHHHHHHHHH-GGGS-TT--HHHHHHHHHHHHHHHHHHHHHTT-GGGHHHHHHHHHHHHHHHHHGGGGTT-

Radius of gyration: 25.32 Å; Cα contacts (8 Å, |Δi|>4): 441; chains: 2; bounding box: 60×98×44 Å

Foldseek 3Di:
DPCPPPQDPVSVVVVVLLVLLLVLQLVQCLVPNDVRRWLCSSCVSSVHDSVVSCVPDVTSLRSLLVSLLVLLVVLLVVLLVVQVVCVVVVCNLVDLVSLLVNLVSCVVSLSNLQSCLVPPCVSVSLPSNVSSLVSVLVSVVVVCVVPVVQADPPQDSVVLSVVLSVVSSVVSSVCSNVVVVVCSVVVSVVSSVVNSCSRHDPPVVVD/DPPPPPPDPVSVVVVVLLVLLLVLQLVQCLVPNDVRRWLCSSCVSSVHDSVVSCVPDVTSLRSLLVSLLVLLVVLLVVLLVVCVVCVVVVCNLPDLVSQLVNLVSCVVSLSNLQSCLPPPCVSVSLPSNVSSLVSVLVSVVVVCVVPVVQADPPQDSVVLSVVLSVVSSVVSSVCSNVVVVVCSVVVSVVSSVVNSCSRHDPPVVVD

pLDDT: mean 90.16, std 12.29, range [33.34, 98.5]

Organism: NCBI:txid1990687